Protein AF-A0A7W1U725-F1 (afdb_monomer_lite)

Foldseek 3Di:
DDDDDDDDDPPPDPPVVVVVVVVVVVVVVVVVCVVVDDDPPDPVVVVVVVVVVVVVVVVVVVVVVVVPVVVVVVVVVVVVVVVVVVVVVVVVVVVVVVVVVVVVVVVVVVVVVVVVVVVVVVVVVVVVVVVVVVVVVVVVVVVVVVVVVVVVVVVVVVVVVVVVLQFWKKKKKKFFPPQDPQKAKFKDKFKPDCPDDDPFDGADDDALPDLDGDGSGPPKDFQPADPRRGMTMTMDRGDHAFIKIWMKMFINGDLVPWAWTKMKMKMFTQADDDPDDDDDDDDDDPRGMDIADIAIATNLRRMWTQWMWHAHPSRHIDTDGDDPVNGQVVCCVNVVDGRDPGDDPDPPDPDPDPVVVVVVVVVVVVVVVVVVVVPDDPPVVVVVVVCVVVVHDDDPDDDDDDDDD

Secondary structure (DSSP, 8-state):
----------SSSSHHHHHHHHHHHHHHHHHHHTTT---S--HHHHHHHHHHHHHHHHHHHHHHHHHT-HHHHHHHHHHHHHHHHHHHHHHHHHHHHHHHHHHHHHHHHHHHHHHHHHHHHHHHHHHHHHHHHHHHHHHHHHHHHHHHHHHHHHHHHHHHHHHHHH---EEEEEE-TT--TT--EEEEEEES---S--SSPPPPPP-TT-S-----STT-EEEEE-TTSSEEEEEES---TT-EEEEEEEE-S-GGG---EEEEEEEES-BPPPSSPP-----S-TTSEEEEEEEEE-SS--EEEEEEEEE-TT--EEEEEPPHHHHHHHHHHHHSSPPPPPPP--PPPPPPPPHHHHHHHHHHHHHHHHHHHHTSPPHHHHHHHHHHHTTPPPPPPPPPPPP--

Radius of gyration: 90.35 Å; chains: 1; bounding box: 196×116×267 Å

Structure (mmCIF, N/CA/C/O backbone):
data_AF-A0A7W1U725-F1
#
_entry.id   AF-A0A7W1U725-F1
#
loop_
_atom_site.group_PDB
_atom_site.id
_atom_site.type_symbol
_atom_site.label_atom_id
_atom_site.label_alt_id
_atom_site.label_comp_id
_atom_site.label_asym_id
_atom_site.label_entity_id
_atom_site.label_seq_id
_atom_site.pdbx_PDB_ins_code
_atom_site.Cartn_x
_atom_site.Cartn_y
_atom_site.Cartn_z
_atom_site.occupancy
_atom_site.B_iso_or_equiv
_atom_site.auth_seq_id
_atom_site.auth_comp_id
_atom_site.auth_asym_id
_atom_site.auth_atom_id
_atom_site.pdbx_PDB_model_num
ATOM 1 N N . MET A 1 1 ? -142.512 -33.352 174.712 1.00 41.53 1 MET A N 1
ATOM 2 C CA . MET A 1 1 ? -141.824 -34.665 174.728 1.00 41.53 1 MET A CA 1
ATOM 3 C C . MET A 1 1 ? -140.564 -34.593 173.862 1.00 41.53 1 MET A C 1
ATOM 5 O O . MET A 1 1 ? -140.412 -33.656 173.097 1.00 41.53 1 MET A O 1
ATOM 9 N N . ARG A 1 2 ? -139.644 -35.530 174.094 1.00 46.50 2 ARG A N 1
ATOM 10 C CA . ARG A 1 2 ? -138.202 -35.613 173.777 1.00 46.50 2 ARG A CA 1
ATOM 11 C C . ARG A 1 2 ? -137.829 -35.802 172.282 1.00 46.50 2 ARG A C 1
ATOM 13 O O . ARG A 1 2 ? -138.557 -36.497 171.593 1.00 46.50 2 ARG A O 1
ATOM 20 N N . ALA A 1 3 ? -136.579 -35.403 171.951 1.00 48.09 3 ALA A N 1
ATOM 21 C CA . ALA A 1 3 ? -135.590 -36.030 171.024 1.00 48.09 3 ALA A CA 1
ATOM 22 C C . ALA A 1 3 ? -135.853 -35.994 169.488 1.00 48.09 3 ALA A C 1
ATOM 24 O O . ALA A 1 3 ? -136.996 -36.032 169.077 1.00 48.09 3 ALA A O 1
ATOM 25 N N . ARG A 1 4 ? -134.875 -35.992 168.554 1.00 49.06 4 ARG A N 1
ATOM 26 C CA . ARG A 1 4 ? -133.385 -36.040 168.535 1.00 49.06 4 ARG A CA 1
ATOM 27 C C . ARG A 1 4 ? -132.875 -35.671 167.110 1.00 49.06 4 ARG A C 1
ATOM 29 O O . ARG A 1 4 ? -133.586 -35.903 166.141 1.00 49.06 4 ARG A O 1
ATOM 36 N N . ARG A 1 5 ? -131.622 -35.189 167.012 1.00 57.53 5 ARG A N 1
ATOM 37 C CA . ARG A 1 5 ? -130.814 -34.897 165.794 1.00 57.53 5 ARG A CA 1
ATOM 38 C C . ARG A 1 5 ? -130.616 -36.091 164.842 1.00 57.53 5 ARG A C 1
ATOM 40 O O . ARG A 1 5 ? -130.457 -37.196 165.360 1.00 57.53 5 ARG A O 1
ATOM 47 N N . ARG A 1 6 ? -130.383 -35.816 163.539 1.00 53.06 6 ARG A N 1
ATOM 48 C CA . ARG A 1 6 ? -129.272 -36.372 162.712 1.00 53.06 6 ARG A CA 1
ATOM 49 C C . ARG A 1 6 ? -128.840 -35.395 161.603 1.00 53.06 6 ARG A C 1
ATOM 51 O O . ARG A 1 6 ? -129.682 -34.838 160.911 1.00 53.06 6 ARG A O 1
ATOM 58 N N . GLU A 1 7 ? -127.527 -35.220 161.477 1.00 57.00 7 GLU A N 1
ATOM 59 C CA . GLU A 1 7 ? -126.802 -34.439 160.464 1.00 57.00 7 GLU A CA 1
ATOM 60 C C . GLU A 1 7 ? -126.387 -35.364 159.301 1.00 57.00 7 GLU A C 1
ATOM 62 O O . GLU A 1 7 ? -126.044 -36.524 159.540 1.00 57.00 7 GLU A O 1
ATOM 67 N N . ILE A 1 8 ? -126.399 -34.864 158.059 1.00 55.09 8 ILE A N 1
ATOM 68 C CA . ILE A 1 8 ? -125.835 -35.544 156.880 1.00 55.09 8 ILE A CA 1
ATOM 69 C C . ILE A 1 8 ? -124.762 -34.627 156.273 1.00 55.09 8 ILE A C 1
ATOM 71 O O . ILE A 1 8 ? -125.062 -33.606 155.659 1.00 55.09 8 ILE A O 1
ATOM 75 N N . ASN A 1 9 ? -123.500 -35.006 156.492 1.00 54.03 9 ASN A N 1
ATOM 76 C CA . ASN A 1 9 ? -122.284 -34.406 155.942 1.00 54.03 9 ASN A CA 1
ATOM 77 C C . ASN A 1 9 ? -122.049 -34.913 154.507 1.00 54.03 9 ASN A C 1
ATOM 79 O O . ASN A 1 9 ? -121.639 -36.057 154.338 1.00 54.03 9 ASN A O 1
ATOM 83 N N . ILE A 1 10 ? -122.272 -34.079 153.483 1.00 53.31 10 ILE A N 1
ATOM 84 C CA . ILE A 1 10 ? -121.962 -34.405 152.068 1.00 53.31 10 ILE A CA 1
ATOM 85 C C . ILE A 1 10 ? -120.772 -33.590 151.507 1.00 53.31 10 ILE A C 1
ATOM 87 O O . ILE A 1 10 ? -120.276 -33.888 150.429 1.00 53.31 10 ILE A O 1
ATOM 91 N N . PHE A 1 11 ? -120.198 -32.637 152.251 1.00 55.12 11 PHE A N 1
ATOM 92 C CA . PHE A 1 11 ? -119.134 -31.754 151.732 1.00 55.12 11 PHE A CA 1
ATOM 93 C C . PHE A 1 11 ? -117.695 -32.054 152.196 1.00 55.12 11 PHE A C 1
ATOM 95 O O . PHE A 1 11 ? -116.846 -31.174 152.116 1.00 55.12 11 PHE A O 1
ATOM 102 N N . ASN A 1 12 ? -117.373 -33.277 152.645 1.00 56.06 12 ASN A N 1
ATOM 103 C CA . ASN A 1 12 ? -116.043 -33.554 153.227 1.00 56.06 12 ASN A CA 1
ATOM 104 C C . ASN A 1 12 ? -115.325 -34.836 152.757 1.00 56.06 12 ASN A C 1
ATOM 106 O O . ASN A 1 12 ? -114.411 -35.291 153.433 1.00 56.06 12 ASN A O 1
ATOM 110 N N . MET A 1 13 ? -115.705 -35.413 151.608 1.00 53.22 13 MET A N 1
ATOM 111 C CA . MET A 1 13 ? -115.010 -36.586 151.029 1.00 53.22 13 MET A CA 1
ATOM 112 C C . MET A 1 13 ? -114.489 -36.389 149.592 1.00 53.22 13 MET A C 1
ATOM 114 O O . MET A 1 13 ? -113.701 -37.204 149.145 1.00 53.22 13 MET A O 1
ATOM 118 N N . SER A 1 14 ? -114.854 -35.316 148.871 1.00 60.06 14 SER A N 1
ATOM 119 C CA . SER A 1 14 ? -114.451 -35.148 147.453 1.00 60.06 14 SER A CA 1
ATOM 120 C C . SER A 1 14 ? -113.493 -33.979 147.170 1.00 60.06 14 SER A C 1
ATOM 122 O O . SER A 1 14 ? -112.838 -33.978 146.134 1.00 60.06 14 SER A O 1
ATOM 124 N N . LEU A 1 15 ? -113.375 -32.984 148.062 1.00 63.41 15 LEU A N 1
ATOM 125 C CA . LEU A 1 15 ? -112.454 -31.847 147.875 1.00 63.41 15 LEU A CA 1
ATOM 126 C C . LEU A 1 15 ? -110.995 -32.236 148.176 1.00 63.41 15 LEU A C 1
ATOM 128 O O . LEU A 1 15 ? -110.070 -31.784 147.502 1.00 63.41 15 LEU A O 1
ATOM 132 N N . LEU A 1 16 ? -110.797 -33.081 149.193 1.00 64.69 16 LEU A N 1
ATOM 133 C CA . LEU A 1 16 ? -109.473 -33.468 149.680 1.00 64.69 16 LEU A CA 1
ATOM 134 C C . LEU A 1 16 ? -108.737 -34.365 148.666 1.00 64.69 16 LEU A C 1
ATOM 136 O O . LEU A 1 16 ? -107.535 -34.192 148.474 1.00 64.69 16 LEU A O 1
ATOM 140 N N . ASP A 1 17 ? -109.465 -35.204 147.920 1.00 65.38 17 ASP A N 1
ATOM 141 C CA . ASP A 1 17 ? -108.898 -36.040 146.851 1.00 65.38 17 ASP A CA 1
ATOM 142 C C . ASP A 1 17 ? -108.470 -35.227 145.612 1.00 65.38 17 ASP A C 1
ATOM 144 O O . ASP A 1 17 ? -107.427 -35.509 145.021 1.00 65.38 17 ASP A O 1
ATOM 148 N N . ILE A 1 18 ? -109.198 -34.161 145.247 1.00 72.69 18 ILE A N 1
ATOM 149 C CA . ILE A 1 18 ? -108.827 -33.279 144.119 1.00 72.69 18 ILE A CA 1
ATOM 150 C C . ILE A 1 18 ? -107.592 -32.434 144.464 1.00 72.69 18 ILE A C 1
ATOM 152 O O . ILE A 1 18 ? -106.695 -32.279 143.632 1.00 72.69 18 ILE A O 1
ATOM 156 N N . LEU A 1 19 ? -107.504 -31.920 145.697 1.00 70.50 19 LEU A N 1
ATOM 157 C CA . LEU A 1 19 ? -106.326 -31.179 146.163 1.00 70.50 19 LEU A CA 1
ATOM 158 C C . LEU A 1 19 ? -105.090 -32.082 146.295 1.00 70.50 19 LEU A C 1
ATOM 160 O O . LEU A 1 19 ? -103.989 -31.652 145.949 1.00 70.50 19 LEU A O 1
ATOM 164 N N . CYS A 1 20 ? -105.260 -33.337 146.723 1.00 67.00 20 CYS A N 1
ATOM 165 C CA . CYS A 1 20 ? -104.166 -34.307 146.797 1.00 67.00 20 CYS A CA 1
ATOM 166 C C . CYS A 1 20 ? -103.656 -34.702 145.397 1.00 67.00 20 CYS A C 1
ATOM 168 O O . CYS A 1 20 ? -102.446 -34.721 145.164 1.00 67.00 20 CYS A O 1
ATOM 170 N N . GLY A 1 21 ? -104.563 -34.908 144.433 1.00 72.75 21 GLY A N 1
ATOM 171 C CA . GLY A 1 21 ? -104.206 -35.173 143.035 1.00 72.75 21 GLY A CA 1
ATOM 172 C C . GLY A 1 21 ? -103.495 -33.997 142.350 1.00 72.75 21 GLY A C 1
ATOM 173 O O . GLY A 1 21 ? -102.487 -34.198 141.669 1.00 72.75 21 GLY A O 1
ATOM 174 N N . ALA A 1 22 ? -103.960 -32.762 142.570 1.00 74.44 22 ALA A N 1
ATOM 175 C CA . ALA A 1 22 ? -103.349 -31.560 141.995 1.00 74.44 22 ALA A CA 1
ATOM 176 C C . ALA A 1 22 ? -101.956 -31.257 142.583 1.00 74.44 22 ALA A C 1
ATOM 178 O O . ALA A 1 22 ? -101.045 -30.884 141.841 1.00 74.44 22 ALA A O 1
ATOM 179 N N . LEU A 1 23 ? -101.756 -31.473 143.890 1.00 74.44 23 LEU A N 1
ATOM 180 C CA . LEU A 1 23 ? -100.442 -31.331 144.529 1.00 74.44 23 LEU A CA 1
ATOM 181 C C . LEU A 1 23 ? -99.465 -32.413 144.039 1.00 74.44 23 LEU A C 1
ATOM 183 O O . LEU A 1 23 ? -98.304 -32.115 143.765 1.00 74.44 23 LEU A O 1
ATOM 187 N N . GLY A 1 24 ? -99.945 -33.648 143.849 1.00 72.38 24 GLY A N 1
ATOM 188 C CA . GLY A 1 24 ? -99.155 -34.741 143.278 1.00 72.38 24 GLY A CA 1
ATOM 189 C C . GLY A 1 24 ? -98.672 -34.447 141.853 1.00 72.38 24 GLY A C 1
ATOM 190 O O . GLY A 1 24 ? -97.494 -34.647 141.552 1.00 72.38 24 GLY A O 1
ATOM 191 N N . ALA A 1 25 ? -99.542 -33.898 140.996 1.00 74.81 25 ALA A N 1
ATOM 192 C CA . ALA A 1 25 ? -99.181 -33.482 139.638 1.00 74.81 25 ALA A CA 1
ATOM 193 C C . ALA A 1 25 ? -98.179 -32.311 139.624 1.00 74.81 25 ALA A C 1
ATOM 195 O O . ALA A 1 25 ? -97.243 -32.311 138.823 1.00 74.81 25 ALA A O 1
ATOM 196 N N . PHE A 1 26 ? -98.325 -31.347 140.540 1.00 75.81 26 PHE A N 1
ATOM 197 C CA . PHE A 1 26 ? -97.372 -30.246 140.707 1.00 75.81 26 PHE A CA 1
ATOM 198 C C . PHE A 1 26 ? -95.991 -30.745 141.158 1.00 75.81 26 PHE A C 1
ATOM 200 O O . PHE A 1 26 ? -94.978 -30.355 140.581 1.00 75.81 26 PHE A O 1
ATOM 207 N N . CYS A 1 27 ? -95.932 -31.667 142.124 1.00 69.56 27 CYS A N 1
ATOM 208 C CA . CYS A 1 27 ? -94.677 -32.277 142.564 1.00 69.56 27 CYS A CA 1
ATOM 209 C C . CYS A 1 27 ? -94.006 -33.099 141.454 1.00 69.56 27 CYS A C 1
ATOM 211 O O . CYS A 1 27 ? -92.784 -33.049 141.332 1.00 69.56 27 CYS A O 1
ATOM 213 N N . PHE A 1 28 ? -94.777 -33.799 140.615 1.00 73.44 28 PHE A N 1
ATOM 214 C CA . PHE A 1 28 ? -94.239 -34.532 139.465 1.00 73.44 28 PHE A CA 1
ATOM 215 C C . PHE A 1 28 ? -93.709 -33.602 138.368 1.00 73.44 28 PHE A C 1
ATOM 217 O O . PHE A 1 28 ? -92.610 -33.830 137.870 1.00 73.44 28 PHE A O 1
ATOM 224 N N . MET A 1 29 ? -94.429 -32.526 138.034 1.00 72.44 29 MET A N 1
ATOM 225 C CA . MET A 1 29 ? -93.927 -31.498 137.111 1.00 72.44 29 MET A CA 1
ATOM 226 C C . MET A 1 29 ? -92.650 -30.836 137.643 1.00 72.44 29 MET A C 1
ATOM 228 O O . MET A 1 29 ? -91.696 -30.655 136.891 1.00 72.44 29 MET A O 1
ATOM 232 N N . MET A 1 30 ? -92.587 -30.551 138.947 1.00 69.25 30 MET A N 1
ATOM 233 C CA . MET A 1 30 ? -91.398 -29.992 139.596 1.00 69.25 30 MET A CA 1
ATOM 234 C C . MET A 1 30 ? -90.209 -30.976 139.581 1.00 69.25 30 MET A C 1
ATOM 236 O O . MET A 1 30 ? -89.075 -30.560 139.361 1.00 69.25 30 MET A O 1
ATOM 240 N N . LEU A 1 31 ? -90.450 -32.282 139.756 1.00 68.88 31 LEU A N 1
ATOM 241 C CA . LEU A 1 31 ? -89.419 -33.333 139.719 1.00 68.88 31 LEU A CA 1
ATOM 242 C C . LEU A 1 31 ? -88.907 -33.637 138.308 1.00 68.88 31 LEU A C 1
ATOM 244 O O . LEU A 1 31 ? -87.715 -33.883 138.141 1.00 68.88 31 LEU A O 1
ATOM 248 N N . VAL A 1 32 ? -89.778 -33.589 137.296 1.00 71.88 32 VAL A N 1
ATOM 249 C CA . VAL A 1 32 ? -89.389 -33.749 135.884 1.00 71.88 32 VAL A CA 1
ATOM 250 C C . VAL A 1 32 ? -88.652 -32.507 135.372 1.00 71.88 32 VAL A C 1
ATOM 252 O O . VAL A 1 32 ? -87.728 -32.630 134.569 1.00 71.88 32 VAL A O 1
ATOM 255 N N . ALA A 1 33 ? -88.999 -31.316 135.868 1.00 63.66 33 ALA A N 1
ATOM 256 C CA . ALA A 1 33 ? -88.303 -30.078 135.530 1.00 63.66 33 ALA A CA 1
ATOM 257 C C . ALA A 1 33 ? -86.962 -29.907 136.268 1.00 63.66 33 ALA A C 1
ATOM 259 O O . ALA A 1 33 ? -86.081 -29.245 135.735 1.00 63.66 33 ALA A O 1
ATOM 260 N N . LEU A 1 34 ? -86.757 -30.511 137.446 1.00 62.06 34 LEU A N 1
ATOM 261 C CA . LEU A 1 34 ? -85.526 -30.388 138.247 1.00 62.06 34 LEU A CA 1
ATOM 262 C C . LEU A 1 34 ? -84.215 -30.772 137.522 1.00 62.06 34 LEU A C 1
ATOM 264 O O . LEU A 1 34 ? -83.257 -30.011 137.650 1.00 62.06 34 LEU A O 1
ATOM 268 N N . PRO A 1 35 ? -84.124 -31.855 136.720 1.00 62.25 35 PRO A N 1
ATOM 269 C CA . PRO A 1 35 ? -82.922 -32.117 135.922 1.00 62.25 35 PRO A CA 1
ATOM 270 C C . PRO A 1 35 ? -82.721 -31.133 134.750 1.00 62.25 35 PRO A C 1
ATOM 272 O O . PRO A 1 35 ? -81.632 -31.093 134.181 1.00 62.25 35 PRO A O 1
ATOM 275 N N . TYR A 1 36 ? -83.728 -30.318 134.405 1.00 60.84 36 TYR A N 1
ATOM 276 C CA . TYR A 1 36 ? -83.681 -29.311 133.332 1.00 60.84 36 TYR A CA 1
ATOM 277 C C . TYR A 1 36 ? -83.735 -27.856 133.832 1.00 60.84 36 TYR A C 1
ATOM 279 O O . TYR A 1 36 ? -83.596 -26.923 133.038 1.00 60.84 36 TYR A O 1
ATOM 287 N N . TYR A 1 37 ? -83.880 -27.637 135.140 1.00 50.62 37 TYR A N 1
ATOM 288 C CA . TYR A 1 37 ? -83.887 -26.315 135.753 1.00 50.62 37 TYR A CA 1
ATOM 289 C C . TYR A 1 37 ? -82.441 -25.877 136.006 1.00 50.62 37 TYR A C 1
ATOM 291 O O . TYR A 1 37 ? -81.887 -26.076 137.086 1.00 50.62 37 TYR A O 1
ATOM 299 N N . LYS A 1 38 ? -81.800 -25.287 134.990 1.00 57.16 38 LYS A N 1
ATOM 300 C CA . LYS A 1 38 ? -80.569 -24.519 135.210 1.00 57.16 38 LYS A CA 1
ATOM 301 C C . LYS A 1 38 ? -80.951 -23.261 136.001 1.00 57.16 38 LYS A C 1
ATOM 303 O O . LYS A 1 38 ? -81.704 -22.446 135.463 1.00 57.16 38 LYS A O 1
ATOM 308 N N . PRO A 1 39 ? -80.484 -23.069 137.250 1.00 51.41 39 PRO A N 1
ATOM 309 C CA . PRO A 1 39 ? -80.629 -21.773 137.898 1.00 51.41 39 PRO A CA 1
ATOM 310 C C . PRO A 1 39 ? -79.940 -20.726 137.018 1.00 51.41 39 PRO A C 1
ATOM 312 O O . PRO A 1 39 ? -79.012 -21.066 136.279 1.00 51.41 39 PRO A O 1
ATOM 315 N N . ALA A 1 40 ? -80.397 -19.471 137.068 1.00 52.81 40 ALA A N 1
ATOM 316 C CA . ALA A 1 40 ? -79.659 -18.362 136.471 1.00 52.81 40 ALA A CA 1
ATOM 317 C C . ALA A 1 40 ? -78.180 -18.543 136.835 1.00 52.81 40 ALA A C 1
ATOM 319 O O . ALA A 1 40 ? -77.870 -18.668 138.025 1.00 52.81 40 ALA A O 1
ATOM 320 N N . GLY A 1 41 ? -77.324 -18.693 135.813 1.00 57.16 41 GLY A N 1
ATOM 321 C CA . GLY A 1 41 ? -75.905 -18.987 135.996 1.00 57.16 41 GLY A CA 1
ATOM 322 C C . GLY A 1 41 ? -75.323 -18.064 137.056 1.00 57.16 41 GLY A C 1
ATOM 323 O O . GLY A 1 41 ? -75.801 -16.936 137.233 1.00 57.16 41 GLY A O 1
ATOM 324 N N . SER A 1 42 ? -74.341 -18.552 137.813 1.00 61.22 42 SER A N 1
ATOM 325 C CA . SER A 1 42 ? -73.761 -17.755 138.897 1.00 61.22 42 SER A CA 1
ATOM 326 C C . SER A 1 42 ? -73.397 -16.360 138.367 1.00 61.22 42 SER A C 1
ATOM 328 O O . SER A 1 42 ? -73.015 -16.218 137.205 1.00 61.22 42 SER A O 1
ATOM 330 N N . ALA A 1 43 ? -73.485 -15.306 139.186 1.00 63.91 43 ALA A N 1
ATOM 331 C CA . ALA A 1 43 ? -73.144 -13.943 138.746 1.00 63.91 43 ALA A CA 1
ATOM 332 C C . ALA A 1 43 ? -71.747 -13.843 138.086 1.00 63.91 43 ALA A C 1
ATOM 334 O O . ALA A 1 43 ? -71.458 -12.882 137.380 1.00 63.91 43 ALA A O 1
ATOM 335 N N . LYS A 1 44 ? -70.889 -14.845 138.313 1.00 72.00 44 LYS A N 1
ATOM 336 C CA . LYS A 1 44 ? -69.605 -15.050 137.653 1.00 72.00 44 LYS A CA 1
ATOM 337 C C . LYS A 1 44 ? -69.738 -15.539 136.201 1.00 72.00 44 LYS A C 1
ATOM 339 O O . LYS A 1 44 ? -69.164 -14.907 135.328 1.00 72.00 44 LYS A O 1
ATOM 344 N N . GLU A 1 45 ? -70.533 -16.572 135.928 1.00 69.31 45 GLU A N 1
ATOM 345 C CA . GLU A 1 45 ? -70.759 -17.106 134.570 1.00 69.31 45 GLU A CA 1
ATOM 346 C C . GLU A 1 45 ? -71.454 -16.086 133.661 1.00 69.31 45 GLU A C 1
ATOM 348 O O . GLU A 1 45 ? -71.105 -15.956 132.492 1.00 69.31 45 GLU A O 1
ATOM 353 N N . LEU A 1 46 ? -72.397 -15.302 134.202 1.00 69.25 46 LEU A N 1
ATOM 354 C CA . LEU A 1 46 ? -73.035 -14.227 133.438 1.00 69.25 46 LEU A CA 1
ATOM 355 C C . LEU A 1 46 ? -72.039 -13.106 133.103 1.00 69.25 46 LEU A C 1
ATOM 357 O O . LEU A 1 46 ? -72.075 -12.573 131.999 1.00 69.25 46 LEU A O 1
ATOM 361 N N . ARG A 1 47 ? -71.126 -12.772 134.025 1.00 73.00 47 ARG A N 1
ATOM 362 C CA . ARG A 1 47 ? -70.053 -11.792 133.785 1.00 73.00 47 ARG A CA 1
ATOM 363 C C . ARG A 1 47 ? -69.006 -12.305 132.801 1.00 73.00 47 ARG A C 1
ATOM 365 O O . ARG A 1 47 ? -68.504 -11.515 132.014 1.00 73.00 47 ARG A O 1
ATOM 372 N N . GLU A 1 48 ? -68.684 -13.595 132.834 1.00 80.69 48 GLU A N 1
ATOM 373 C CA . GLU A 1 48 ? -67.767 -14.237 131.885 1.00 80.69 48 GLU A CA 1
ATOM 374 C C . GLU A 1 48 ? -68.380 -14.293 130.484 1.00 80.69 48 GLU A C 1
ATOM 376 O O . GLU A 1 48 ? -67.734 -13.863 129.534 1.00 80.69 48 GLU A O 1
ATOM 381 N N . ALA A 1 49 ? -69.652 -14.683 130.364 1.00 76.81 49 ALA A N 1
ATOM 382 C CA . ALA A 1 49 ? -70.383 -14.630 129.100 1.00 76.81 49 ALA A CA 1
ATOM 383 C C . ALA A 1 49 ? -70.508 -13.189 128.579 1.00 76.81 49 ALA A C 1
ATOM 385 O O . ALA A 1 49 ? -70.301 -12.943 127.396 1.00 76.81 49 ALA A O 1
ATOM 386 N N . GLN A 1 50 ? -70.775 -12.214 129.457 1.00 78.25 50 GLN A N 1
ATOM 387 C CA . GLN A 1 50 ? -70.785 -10.796 129.088 1.00 78.25 50 GLN A CA 1
ATOM 388 C C . GLN A 1 50 ? -69.405 -10.319 128.620 1.00 78.25 50 GLN A C 1
ATOM 390 O O . GLN A 1 50 ? -69.311 -9.646 127.597 1.00 78.25 50 GLN A O 1
ATOM 395 N N . ALA A 1 51 ? -68.328 -10.703 129.307 1.00 82.62 51 ALA A N 1
ATOM 396 C CA . ALA A 1 51 ? -66.963 -10.369 128.911 1.00 82.62 51 ALA A CA 1
ATOM 397 C C . ALA A 1 51 ? -66.571 -11.021 127.576 1.00 82.62 51 ALA A C 1
ATOM 399 O O . ALA A 1 51 ? -65.918 -10.382 126.756 1.00 82.62 51 ALA A O 1
ATOM 400 N N . GLU A 1 52 ? -67.003 -12.257 127.327 1.00 86.62 52 GLU A N 1
ATOM 401 C CA . GLU A 1 52 ? -66.781 -12.960 126.065 1.00 86.62 52 GLU A CA 1
ATOM 402 C C . GLU A 1 52 ? -67.574 -12.318 124.925 1.00 86.62 52 GLU A C 1
ATOM 404 O O . GLU A 1 52 ? -67.011 -12.065 123.862 1.00 86.62 52 GLU A O 1
ATOM 409 N N . THR A 1 53 ? -68.834 -11.935 125.161 1.00 80.62 53 THR A N 1
ATOM 410 C CA . THR A 1 53 ? -69.611 -11.164 124.178 1.00 80.62 53 THR A CA 1
ATOM 411 C C . THR A 1 53 ? -68.999 -9.793 123.909 1.00 80.62 53 THR A C 1
ATOM 413 O O . THR A 1 53 ? -68.945 -9.375 122.758 1.00 80.62 53 THR A O 1
ATOM 416 N N . GLN A 1 54 ? -68.466 -9.115 124.929 1.00 85.19 54 GLN A N 1
ATOM 417 C CA . GLN A 1 54 ? -67.794 -7.827 124.757 1.00 85.19 54 GLN A CA 1
ATOM 418 C C . GLN A 1 54 ? -66.487 -7.981 123.975 1.00 85.19 54 GLN A C 1
ATOM 420 O O . GLN A 1 54 ? -66.157 -7.146 123.137 1.00 85.19 54 GLN A O 1
ATOM 425 N N . LYS A 1 55 ? -65.755 -9.071 124.219 1.00 89.88 55 LYS A N 1
ATOM 426 C CA . LYS A 1 55 ? -64.538 -9.404 123.485 1.00 89.88 55 LYS A CA 1
ATOM 427 C C . LYS A 1 55 ? -64.845 -9.721 122.025 1.00 89.88 55 LYS A C 1
ATOM 429 O O . LYS A 1 55 ? -64.204 -9.154 121.157 1.00 89.88 55 LYS A O 1
ATOM 434 N N . LEU A 1 56 ? -65.866 -10.536 121.758 1.00 86.19 56 LEU A N 1
ATOM 435 C CA . LEU A 1 56 ? -66.341 -10.828 120.403 1.00 86.19 56 LEU A CA 1
ATOM 436 C C . LEU A 1 56 ? -66.805 -9.567 119.670 1.00 86.19 56 LEU A C 1
ATOM 438 O O . LEU A 1 56 ? -66.519 -9.422 118.488 1.00 86.19 56 LEU A O 1
ATOM 442 N N . LEU A 1 57 ? -67.486 -8.644 120.355 1.00 84.31 57 LEU A N 1
ATOM 443 C CA . LEU A 1 57 ? -67.872 -7.355 119.775 1.00 84.31 57 LEU A CA 1
ATOM 444 C C . LEU A 1 57 ? -66.649 -6.500 119.427 1.00 84.31 57 LEU A C 1
ATOM 446 O O . LEU A 1 57 ? -66.582 -5.981 118.318 1.00 84.31 57 LEU A O 1
ATOM 450 N N . ASN A 1 58 ? -65.660 -6.420 120.318 1.00 85.75 58 ASN A N 1
ATOM 451 C CA . ASN A 1 58 ? -64.408 -5.712 120.043 1.00 85.75 58 ASN A CA 1
ATOM 452 C C . ASN A 1 58 ? -63.598 -6.385 118.920 1.00 85.75 58 ASN A C 1
ATOM 454 O O . ASN A 1 58 ? -62.987 -5.704 118.102 1.00 85.75 58 ASN A O 1
ATOM 458 N N . ASP A 1 59 ? -63.594 -7.718 118.857 1.00 85.38 59 ASP A N 1
ATOM 459 C CA . ASP A 1 59 ? -62.928 -8.482 117.801 1.00 85.38 59 ASP A CA 1
ATOM 460 C C . ASP A 1 59 ? -63.627 -8.253 116.449 1.00 85.38 59 ASP A C 1
ATOM 462 O O . ASP A 1 59 ? -62.954 -8.065 115.435 1.00 85.38 59 ASP A O 1
ATOM 466 N N . LEU A 1 60 ? -64.964 -8.184 116.427 1.00 81.75 60 LEU A N 1
ATOM 467 C CA . LEU A 1 60 ? -65.743 -7.823 115.239 1.00 81.75 60 LEU A CA 1
ATOM 468 C C . LEU A 1 60 ? -65.499 -6.376 114.804 1.00 81.75 60 LEU A C 1
ATOM 470 O O . LEU A 1 60 ? -65.344 -6.134 113.611 1.00 81.75 60 LEU A O 1
ATOM 474 N N . GLU A 1 61 ? -65.422 -5.429 115.738 1.00 80.06 61 GLU A N 1
ATOM 475 C CA . GLU A 1 61 ? -65.119 -4.024 115.445 1.00 80.06 61 GLU A CA 1
ATOM 476 C C . GLU A 1 61 ? -63.690 -3.858 114.902 1.00 80.06 61 GLU A C 1
ATOM 478 O O . GLU A 1 61 ? -63.480 -3.159 113.912 1.00 80.06 61 GLU A O 1
ATOM 483 N N . ASN A 1 62 ? -62.716 -4.586 115.456 1.00 79.75 62 ASN A N 1
ATOM 484 C CA . ASN A 1 62 ? -61.341 -4.618 114.951 1.00 79.75 62 ASN A CA 1
ATOM 485 C C . ASN A 1 62 ? -61.248 -5.248 113.553 1.00 79.75 62 ASN A C 1
ATOM 487 O O . ASN A 1 62 ? -60.562 -4.714 112.682 1.00 79.75 62 ASN A O 1
ATOM 491 N N . LEU A 1 63 ? -61.948 -6.361 113.308 1.00 77.06 63 LEU A N 1
ATOM 492 C CA . LEU A 1 63 ? -62.008 -7.000 111.988 1.00 77.06 63 LEU A CA 1
ATOM 493 C C . LEU A 1 63 ? -62.734 -6.121 110.963 1.00 77.06 63 LEU A C 1
ATOM 495 O O . LEU A 1 63 ? -62.318 -6.047 109.807 1.00 77.06 63 LEU A O 1
ATOM 499 N N . GLN A 1 64 ? -63.789 -5.418 111.375 1.00 73.94 64 GLN A N 1
ATOM 500 C CA . GLN A 1 64 ? -64.473 -4.436 110.541 1.00 73.94 64 GLN A CA 1
ATOM 501 C C . GLN A 1 64 ? -63.556 -3.246 110.238 1.00 73.94 64 GLN A C 1
ATOM 503 O O . GLN A 1 64 ? -63.501 -2.822 109.089 1.00 73.94 64 GLN A O 1
ATOM 508 N N . GLY A 1 65 ? -62.780 -2.763 111.211 1.00 68.56 65 GLY A N 1
ATOM 509 C CA . GLY A 1 65 ? -61.742 -1.749 111.007 1.00 68.56 65 GLY A CA 1
ATOM 510 C C . GLY A 1 65 ? -60.667 -2.196 110.011 1.00 68.56 65 GLY A C 1
ATOM 511 O O . GLY A 1 65 ? -60.292 -1.426 109.134 1.00 68.56 65 GLY A O 1
ATOM 512 N N . GLN A 1 66 ? -60.247 -3.465 110.063 1.00 69.06 66 GLN A N 1
ATOM 513 C CA . GLN A 1 66 ? -59.307 -4.051 109.096 1.00 69.06 66 GLN A CA 1
ATOM 514 C C . GLN A 1 66 ? -59.911 -4.208 107.689 1.00 69.06 66 GLN A C 1
ATOM 516 O O . GLN A 1 66 ? -59.225 -3.966 106.697 1.00 69.06 66 GLN A O 1
ATOM 521 N N . MET A 1 67 ? -61.196 -4.573 107.576 1.00 64.69 67 MET A N 1
ATOM 522 C CA . MET A 1 67 ? -61.915 -4.632 106.291 1.00 64.69 67 MET A CA 1
ATOM 523 C C . MET A 1 67 ? -62.242 -3.241 105.724 1.00 64.69 67 MET A C 1
ATOM 525 O O . MET A 1 67 ? -62.365 -3.083 104.510 1.00 64.69 67 MET A O 1
ATOM 529 N N . VAL A 1 68 ? -62.354 -2.227 106.585 1.00 60.56 68 VAL A N 1
ATOM 530 C CA . VAL A 1 68 ? -62.545 -0.809 106.242 1.00 60.56 68 VAL A CA 1
ATOM 531 C C . VAL A 1 68 ? -61.195 -0.077 106.173 1.00 60.56 68 VAL A C 1
ATOM 533 O O . VAL A 1 68 ? -61.133 1.143 106.296 1.00 60.56 68 VAL A O 1
ATOM 536 N N . ASN A 1 69 ? -60.108 -0.772 105.821 1.00 66.69 69 ASN A N 1
ATOM 537 C CA . ASN A 1 69 ? -58.921 -0.133 105.236 1.00 66.69 69 ASN A CA 1
ATOM 538 C C . ASN A 1 69 ? -59.236 0.352 103.806 1.00 66.69 69 ASN A C 1
ATOM 540 O O . ASN A 1 69 ? -58.649 -0.064 102.807 1.00 66.69 69 ASN A O 1
ATOM 544 N N . LYS A 1 70 ? -60.224 1.243 103.707 1.00 69.25 70 LYS A N 1
ATOM 545 C CA . LYS A 1 70 ? -60.687 1.913 102.492 1.00 69.25 70 LYS A CA 1
ATOM 546 C C . LYS A 1 70 ? -59.541 2.670 101.817 1.00 69.25 70 LYS A C 1
ATOM 548 O O . LYS A 1 70 ? -59.492 2.720 100.595 1.00 69.25 70 LYS A O 1
ATOM 553 N N . GLU A 1 71 ? -58.585 3.143 102.617 1.00 74.88 71 GLU A N 1
ATOM 554 C CA . GLU A 1 71 ? -57.322 3.728 102.165 1.00 74.88 71 GLU A CA 1
ATOM 555 C C . GLU A 1 71 ? -56.521 2.759 101.285 1.00 74.88 71 GLU A C 1
ATOM 557 O O . GLU A 1 71 ? -56.158 3.122 100.173 1.00 74.88 71 GLU A O 1
ATOM 562 N N . SER A 1 72 ? -56.343 1.496 101.691 1.00 78.12 72 SER A N 1
ATOM 563 C CA . SER A 1 72 ? -55.618 0.497 100.888 1.00 78.12 72 SER A CA 1
ATOM 564 C C . SER A 1 72 ? -56.334 0.162 99.573 1.00 78.12 72 SER A C 1
ATOM 566 O O . SER A 1 72 ? -55.694 -0.082 98.552 1.00 78.12 72 SER A O 1
ATOM 568 N N . VAL A 1 73 ? -57.672 0.163 99.574 1.00 82.44 73 VAL A N 1
ATOM 569 C CA . VAL A 1 73 ? -58.480 -0.048 98.360 1.00 82.44 73 VAL A CA 1
ATOM 570 C C . VAL A 1 73 ? -58.370 1.145 97.409 1.00 82.44 73 VAL A C 1
ATOM 572 O O . VAL A 1 73 ? -58.279 0.956 96.196 1.00 82.44 73 VAL A O 1
ATOM 575 N N . ASP A 1 74 ? -58.377 2.367 97.936 1.00 85.69 74 ASP A N 1
ATOM 576 C CA . ASP A 1 74 ? -58.247 3.582 97.134 1.00 85.69 74 ASP A CA 1
ATOM 577 C C . ASP A 1 74 ? -56.811 3.761 96.598 1.00 85.69 74 ASP A C 1
ATOM 579 O O . ASP A 1 74 ? -56.643 4.136 95.436 1.00 85.69 74 ASP A O 1
ATOM 583 N N . GLU A 1 75 ? -55.781 3.362 97.354 1.00 87.75 75 GLU A N 1
ATOM 584 C CA . GLU A 1 75 ? -54.398 3.241 96.865 1.00 87.75 75 GLU A CA 1
ATOM 585 C C . GLU A 1 75 ? -54.281 2.236 95.710 1.00 87.75 75 GLU A C 1
ATOM 587 O O . GLU A 1 75 ? -53.671 2.537 94.680 1.00 87.75 75 GLU A O 1
ATOM 592 N N . LEU A 1 76 ? -54.911 1.061 95.830 1.00 88.38 76 LEU A N 1
ATOM 593 C CA . LEU A 1 76 ? -54.932 0.057 94.761 1.00 88.38 76 LEU A CA 1
ATOM 594 C C . LEU A 1 76 ? -55.616 0.576 93.489 1.00 88.38 76 LEU A C 1
ATOM 596 O O . LEU A 1 76 ? -55.136 0.317 92.383 1.00 88.38 76 LEU A O 1
ATOM 600 N N . LYS A 1 77 ? -56.718 1.324 93.625 1.00 89.81 77 LYS A N 1
ATOM 601 C CA . LYS A 1 77 ? -57.398 1.959 92.482 1.00 89.81 77 LYS A CA 1
ATOM 602 C C . LYS A 1 77 ? -56.508 2.989 91.797 1.00 89.81 77 LYS A C 1
ATOM 604 O O . LYS A 1 77 ? -56.476 3.040 90.569 1.00 89.81 77 LYS A O 1
ATOM 609 N N . GLU A 1 78 ? -55.778 3.793 92.564 1.00 92.25 78 GLU A N 1
ATOM 610 C CA . GLU A 1 78 ? -54.886 4.800 91.994 1.00 92.25 78 GLU A CA 1
ATOM 611 C C . GLU A 1 78 ? -53.677 4.153 91.296 1.00 92.25 78 GLU A C 1
ATOM 613 O O . GLU A 1 78 ? -53.270 4.595 90.219 1.00 92.25 78 GLU A O 1
ATOM 618 N N . LEU A 1 79 ? -53.151 3.047 91.839 1.00 95.25 79 LEU A N 1
ATOM 619 C CA . LEU A 1 79 ? -52.138 2.226 91.167 1.00 95.25 79 LEU A CA 1
ATOM 620 C C . LEU A 1 79 ? -52.662 1.611 89.864 1.00 95.25 79 LEU A C 1
ATOM 622 O O . LEU A 1 79 ? -51.970 1.682 88.849 1.00 95.25 79 LEU A O 1
ATOM 626 N N . LEU A 1 80 ? -53.884 1.066 89.859 1.00 94.06 80 LEU A N 1
ATOM 627 C CA . LEU A 1 80 ? -54.533 0.551 88.647 1.00 94.06 80 LEU A CA 1
ATOM 628 C C . LEU A 1 80 ? -54.666 1.638 87.580 1.00 94.06 80 LEU A C 1
ATOM 630 O O . LEU A 1 80 ? -54.268 1.429 86.438 1.00 94.06 80 LEU A O 1
ATOM 634 N N . LYS A 1 81 ? -55.128 2.830 87.962 1.00 95.88 81 LYS A N 1
ATOM 635 C CA . LYS A 1 81 ? -55.263 3.971 87.049 1.00 95.88 81 LYS A CA 1
ATOM 636 C C . LYS A 1 81 ? -53.916 4.423 86.477 1.00 95.88 81 LYS A C 1
ATOM 638 O O . LYS A 1 81 ? -53.818 4.748 85.292 1.00 95.88 81 LYS A O 1
ATOM 643 N N . ARG A 1 82 ? -52.853 4.426 87.293 1.00 95.38 82 ARG A N 1
ATOM 644 C CA . ARG A 1 82 ? -51.482 4.706 86.828 1.00 95.38 82 ARG A CA 1
ATOM 645 C C . ARG A 1 82 ? -50.978 3.636 85.864 1.00 95.38 82 ARG A C 1
ATOM 647 O O . ARG A 1 82 ? -50.382 3.989 84.849 1.00 95.38 82 ARG A O 1
ATOM 654 N N . LEU A 1 83 ? -51.223 2.360 86.156 1.00 95.31 83 LEU A N 1
ATOM 655 C CA . LEU A 1 83 ? -50.858 1.248 85.277 1.00 95.31 83 LEU A CA 1
ATOM 656 C C . LEU A 1 83 ? -51.616 1.311 83.947 1.00 95.31 83 LEU A C 1
ATOM 658 O O . LEU A 1 83 ? -50.994 1.174 82.900 1.00 95.31 83 LEU A O 1
ATOM 662 N N . GLU A 1 84 ? -52.917 1.606 83.951 1.00 94.88 84 GLU A N 1
ATOM 663 C CA . GLU A 1 84 ? -53.704 1.815 82.727 1.00 94.88 84 GLU A CA 1
ATOM 664 C C . GLU A 1 84 ? -53.154 2.970 81.882 1.00 94.88 84 GLU A C 1
ATOM 666 O O . GLU A 1 84 ? -53.000 2.842 80.664 1.00 94.88 84 GLU A O 1
ATOM 671 N N . ALA A 1 85 ? -52.803 4.090 82.521 1.00 94.25 85 ALA A N 1
ATOM 672 C CA . ALA A 1 85 ? -52.181 5.217 81.835 1.00 94.25 85 ALA A CA 1
ATOM 673 C C . ALA A 1 85 ? -50.819 4.834 81.227 1.00 94.25 85 ALA A C 1
ATOM 675 O O . ALA A 1 85 ? -50.551 5.172 80.073 1.00 94.25 85 ALA A O 1
ATOM 676 N N . GLN A 1 86 ? -49.983 4.091 81.961 1.00 95.94 86 GLN A N 1
ATOM 677 C CA . GLN A 1 86 ? -48.705 3.584 81.450 1.00 95.94 86 GLN A CA 1
ATOM 678 C C . GLN A 1 86 ? -48.895 2.618 80.278 1.00 95.94 86 GLN A C 1
ATOM 680 O O . GLN A 1 86 ? -48.209 2.760 79.269 1.00 95.94 86 GLN A O 1
ATOM 685 N N . ILE A 1 87 ? -49.850 1.686 80.362 1.00 95.38 87 ILE A N 1
ATOM 686 C CA . ILE A 1 87 ? -50.176 0.754 79.273 1.00 95.38 87 ILE A CA 1
ATOM 687 C C . ILE A 1 87 ? -50.575 1.527 78.015 1.00 95.38 87 ILE A C 1
ATOM 689 O O . ILE A 1 87 ? -50.088 1.220 76.929 1.00 95.38 87 ILE A O 1
ATOM 693 N N . LYS A 1 88 ? -51.405 2.566 78.151 1.00 95.06 88 LYS A N 1
ATOM 694 C CA . LYS A 1 88 ? -51.829 3.392 77.015 1.00 95.06 88 LYS A CA 1
ATOM 695 C C . LYS A 1 88 ? -50.659 4.145 76.373 1.00 95.06 88 LYS A C 1
ATOM 697 O O . LYS A 1 88 ? -50.583 4.229 75.148 1.00 95.06 88 LYS A O 1
ATOM 702 N N . VAL A 1 89 ? -49.734 4.672 77.181 1.00 95.81 89 VAL A N 1
ATOM 703 C CA . VAL A 1 89 ? -48.508 5.322 76.682 1.00 95.81 89 VAL A CA 1
ATOM 704 C C . VAL A 1 89 ? -47.613 4.314 75.961 1.00 95.81 89 VAL A C 1
ATOM 706 O O . VAL A 1 89 ? -47.171 4.588 74.846 1.00 95.81 89 VAL A O 1
ATOM 709 N N . LEU A 1 90 ? -47.393 3.138 76.553 1.00 96.56 90 LEU A N 1
ATOM 710 C CA . LEU A 1 90 ? -46.597 2.065 75.953 1.00 96.56 90 LEU A CA 1
ATOM 711 C C . LEU A 1 90 ? -47.204 1.578 74.633 1.00 96.56 90 LEU A C 1
ATOM 713 O O . LEU A 1 90 ? -46.479 1.414 73.660 1.00 96.56 90 LEU A O 1
ATOM 717 N N . GLN A 1 91 ? -48.528 1.420 74.553 1.00 93.62 91 GLN A N 1
ATOM 718 C CA . GLN A 1 91 ? -49.219 1.101 73.298 1.00 93.62 91 GLN A CA 1
ATOM 719 C C . GLN A 1 91 ? -48.977 2.171 72.226 1.00 93.62 91 GLN A C 1
ATOM 721 O O . GLN A 1 91 ? -48.712 1.836 71.073 1.00 93.62 91 GLN A O 1
ATOM 726 N N . GLY A 1 92 ? -49.009 3.454 72.600 1.00 95.75 92 GLY A N 1
ATOM 727 C CA . GLY A 1 92 ? -48.662 4.551 71.695 1.00 95.75 92 GLY A CA 1
ATOM 728 C C . GLY A 1 92 ? -47.220 4.460 71.183 1.00 95.75 92 GLY A C 1
ATOM 729 O O . GLY A 1 92 ? -46.990 4.576 69.981 1.00 95.75 92 GLY A O 1
ATOM 730 N N . GLN A 1 93 ? -46.260 4.192 72.072 1.00 97.06 93 GLN A N 1
ATOM 731 C CA . GLN A 1 93 ? -44.850 4.017 71.706 1.00 97.06 93 GLN A CA 1
ATOM 732 C C . GLN A 1 93 ? -44.633 2.811 70.787 1.00 97.06 93 GLN A C 1
ATOM 734 O O . GLN A 1 93 ? -43.912 2.926 69.801 1.00 97.06 93 GLN A O 1
ATOM 739 N N . VAL A 1 94 ? -45.287 1.678 71.063 1.00 96.56 94 VAL A N 1
ATOM 740 C CA . VAL A 1 94 ? -45.227 0.481 70.210 1.00 96.56 94 VAL A CA 1
ATOM 741 C C . VAL A 1 94 ? -45.759 0.781 68.809 1.00 96.56 94 VAL A C 1
ATOM 743 O O . VAL A 1 94 ? -45.127 0.392 67.830 1.00 96.56 94 VAL A O 1
ATOM 746 N N . ASN A 1 95 ? -46.865 1.520 68.692 1.00 95.88 95 ASN A N 1
ATOM 747 C CA . ASN A 1 95 ? -47.418 1.898 67.389 1.00 95.88 95 ASN A CA 1
ATOM 748 C C . ASN A 1 95 ? -46.464 2.807 66.596 1.00 95.88 95 ASN A C 1
ATOM 750 O O . ASN A 1 95 ? -46.285 2.601 65.397 1.00 95.88 95 ASN A O 1
ATOM 754 N N . ILE A 1 96 ? -45.825 3.781 67.256 1.00 97.38 96 ILE A N 1
ATOM 755 C CA . ILE A 1 96 ? -44.833 4.666 66.621 1.00 97.38 96 ILE A CA 1
ATOM 756 C C . ILE A 1 96 ? -43.620 3.858 66.151 1.00 97.38 96 ILE A C 1
ATOM 758 O O . ILE A 1 96 ? -43.244 3.945 64.986 1.00 97.38 96 ILE A O 1
ATOM 762 N N . LEU A 1 97 ? -43.054 3.022 67.025 1.00 97.38 97 LEU A N 1
ATOM 763 C CA . LEU A 1 97 ? -41.909 2.173 66.689 1.00 97.38 97 LEU A CA 1
ATOM 764 C C . LEU A 1 97 ? -42.234 1.189 65.558 1.00 97.38 97 LEU A C 1
ATOM 766 O O . LEU A 1 97 ? -41.380 0.919 64.717 1.00 97.38 97 LEU A O 1
ATOM 770 N N . SER A 1 98 ? -43.466 0.674 65.501 1.00 96.12 98 SER A N 1
ATOM 771 C CA . SER A 1 98 ? -43.921 -0.174 64.394 1.00 96.12 98 SER A CA 1
ATOM 772 C C . SER A 1 98 ? -43.921 0.590 63.069 1.00 96.12 98 SER A C 1
ATOM 774 O O . SER A 1 98 ? -43.403 0.086 62.075 1.00 96.12 98 SER A O 1
ATOM 776 N N . ALA A 1 99 ? -44.436 1.822 63.054 1.00 96.31 99 ALA A N 1
ATOM 777 C CA . ALA A 1 99 ? -44.450 2.656 61.853 1.00 96.31 99 ALA A CA 1
ATOM 778 C C . ALA A 1 99 ? -43.032 3.060 61.402 1.00 96.31 99 ALA A C 1
ATOM 780 O O . ALA A 1 99 ? -42.727 3.031 60.209 1.00 96.31 99 ALA A O 1
ATOM 781 N N . GLU A 1 100 ? -42.143 3.397 62.343 1.00 97.94 100 GLU A N 1
ATOM 782 C CA . GLU A 1 100 ? -40.733 3.693 62.051 1.00 97.94 100 GLU A CA 1
ATOM 783 C C . GLU A 1 100 ? -39.997 2.475 61.489 1.00 97.94 100 GLU A C 1
ATOM 785 O O . GLU A 1 100 ? -39.226 2.602 60.534 1.00 97.94 100 GLU A O 1
ATOM 790 N N . LYS A 1 101 ? -40.263 1.283 62.036 1.00 97.31 101 LYS A N 1
ATOM 791 C CA . LYS A 1 101 ? -39.714 0.025 61.524 1.00 97.31 101 LYS A CA 1
ATOM 792 C C . LYS A 1 101 ? -40.152 -0.225 60.080 1.00 97.31 101 LYS A C 1
ATOM 794 O O . LYS A 1 101 ? -39.303 -0.516 59.243 1.00 97.31 101 LYS A O 1
ATOM 799 N N . GLU A 1 102 ? -41.437 -0.068 59.769 1.00 98.00 102 GLU A N 1
ATOM 800 C CA . GLU A 1 102 ? -41.951 -0.240 58.401 1.00 98.00 102 GLU A CA 1
ATOM 801 C C . GLU A 1 102 ? -41.347 0.772 57.412 1.00 98.00 102 GLU A C 1
ATOM 803 O O . GLU A 1 102 ? -41.062 0.438 56.260 1.00 98.00 102 GLU A O 1
ATOM 808 N N . GLU A 1 103 ? -41.135 2.020 57.839 1.00 98.06 103 GLU A N 1
ATOM 809 C CA . GLU A 1 103 ? -40.463 3.042 57.030 1.00 98.06 103 GLU A CA 1
ATOM 810 C C . GLU A 1 103 ? -38.993 2.682 56.771 1.00 98.06 103 GLU A C 1
ATOM 812 O O . GLU A 1 103 ? -38.518 2.782 55.636 1.00 98.06 103 GLU A O 1
ATOM 817 N N . LEU A 1 104 ? -38.274 2.225 57.799 1.00 98.19 104 LEU A N 1
ATOM 818 C CA . LEU A 1 104 ? -36.891 1.763 57.669 1.00 98.19 104 LEU A CA 1
ATOM 819 C C . LEU A 1 104 ? -36.781 0.551 56.739 1.00 98.19 104 LEU A C 1
ATOM 821 O O . LEU A 1 104 ? -35.888 0.521 55.895 1.00 98.19 104 LEU A O 1
ATOM 825 N N . GLU A 1 105 ? -37.699 -0.412 56.838 1.00 98.00 105 GLU A N 1
ATOM 826 C CA . GLU A 1 105 ? -37.764 -1.563 55.931 1.00 98.00 105 GLU A CA 1
ATOM 827 C C . GLU A 1 105 ? -37.997 -1.119 54.480 1.00 98.00 105 GLU A C 1
ATOM 829 O O . GLU A 1 105 ? -37.306 -1.582 53.569 1.00 98.00 105 GLU A O 1
ATOM 834 N N . ARG A 1 106 ? -38.894 -0.149 54.246 1.00 98.25 106 ARG A N 1
ATOM 835 C CA . ARG A 1 106 ? -39.106 0.429 52.908 1.00 98.25 106 ARG A CA 1
ATOM 836 C C . ARG A 1 106 ? -37.849 1.111 52.365 1.00 98.25 106 ARG A C 1
ATOM 838 O O . ARG A 1 106 ? -37.473 0.853 51.222 1.00 98.25 106 ARG A O 1
ATOM 845 N N . ARG A 1 107 ? -37.159 1.923 53.172 1.00 98.38 107 ARG A N 1
ATOM 8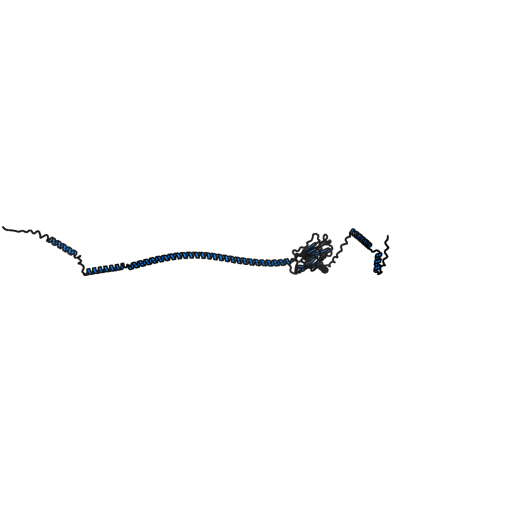46 C CA . ARG A 1 107 ? -35.893 2.568 52.769 1.00 98.38 107 ARG A CA 1
ATOM 847 C C . ARG A 1 107 ? -34.790 1.554 52.486 1.00 98.38 107 ARG A C 1
ATOM 849 O O . ARG A 1 107 ? -34.078 1.701 51.496 1.00 98.38 107 ARG A O 1
ATOM 856 N N . MET A 1 108 ? -34.676 0.514 53.310 1.00 98.31 108 MET A N 1
ATOM 857 C CA . MET A 1 108 ? -33.713 -0.568 53.102 1.00 98.31 108 MET A CA 1
ATOM 858 C C . MET A 1 108 ? -33.954 -1.269 51.761 1.00 98.31 108 MET A C 1
ATOM 860 O O . MET A 1 108 ? -33.006 -1.520 51.017 1.00 98.31 108 MET A O 1
ATOM 864 N N . ASN A 1 109 ? -35.216 -1.531 51.412 1.00 98.00 109 ASN A N 1
ATOM 865 C CA . ASN A 1 109 ? -35.571 -2.148 50.134 1.00 98.00 109 ASN A CA 1
ATOM 866 C C . ASN A 1 109 ? -35.207 -1.258 48.934 1.00 98.00 109 ASN A C 1
ATOM 868 O O . ASN A 1 109 ? -34.645 -1.761 47.961 1.00 98.00 109 ASN A O 1
ATOM 872 N N . VAL A 1 110 ? -35.453 0.056 49.015 1.00 98.44 110 VAL A N 1
ATOM 873 C CA . VAL A 1 110 ? -35.056 1.019 47.967 1.00 98.44 110 VAL A CA 1
ATOM 874 C C . VAL A 1 110 ? -33.538 1.041 47.793 1.00 98.44 110 VAL A C 1
ATOM 876 O O . VAL A 1 110 ? -33.048 0.824 46.688 1.00 98.44 110 VAL A O 1
ATOM 879 N N . VAL A 1 111 ? -32.784 1.206 48.883 1.00 98.31 111 VAL A N 1
ATOM 880 C CA . VAL A 1 111 ? -31.311 1.233 48.843 1.00 98.31 111 VAL A CA 1
ATOM 881 C C . VAL A 1 111 ? -30.735 -0.089 48.325 1.00 98.31 111 VAL A C 1
ATOM 883 O O . VAL A 1 111 ? -29.729 -0.104 47.614 1.00 98.31 111 VAL A O 1
ATOM 886 N N . THR A 1 112 ? -31.365 -1.218 48.651 1.00 98.25 112 THR A N 1
ATOM 887 C CA . THR A 1 112 ? -30.963 -2.536 48.137 1.00 98.25 112 THR A CA 1
ATOM 888 C C . THR A 1 112 ? -31.181 -2.629 46.626 1.00 98.25 112 THR A C 1
ATOM 890 O O . THR A 1 112 ? -30.294 -3.101 45.911 1.00 98.25 112 THR A O 1
ATOM 893 N N . ALA A 1 113 ? -32.315 -2.134 46.123 1.00 97.69 113 ALA A N 1
ATOM 894 C CA . ALA A 1 113 ? -32.606 -2.099 44.693 1.00 97.69 113 ALA A CA 1
ATOM 895 C C . ALA A 1 113 ? -31.648 -1.167 43.928 1.00 97.69 113 ALA A C 1
ATOM 897 O O . ALA A 1 113 ? -31.093 -1.567 42.904 1.00 97.69 113 ALA A O 1
ATOM 898 N N . GLU A 1 114 ? -31.387 0.035 44.450 1.00 98.38 114 GLU A N 1
ATOM 899 C CA . GLU A 1 114 ? -30.438 0.992 43.864 1.00 98.38 114 GLU A CA 1
ATOM 900 C C . GLU A 1 114 ? -29.015 0.424 43.811 1.00 98.38 114 GLU A C 1
ATOM 902 O O . GLU A 1 114 ? -28.350 0.507 42.778 1.00 98.38 114 GLU A O 1
ATOM 907 N N . ASN A 1 115 ? -28.557 -0.232 44.883 1.00 98.06 115 ASN A N 1
ATOM 908 C CA . ASN A 1 115 ? -27.265 -0.923 44.884 1.00 98.06 115 ASN A CA 1
ATOM 909 C C . ASN A 1 115 ? -27.202 -2.040 43.834 1.00 98.06 115 ASN A C 1
ATOM 911 O O . ASN A 1 115 ? -26.155 -2.236 43.214 1.00 98.06 115 ASN A O 1
ATOM 915 N N . GLY A 1 116 ? -28.304 -2.763 43.616 1.00 98.38 116 GLY A N 1
ATOM 916 C CA . GLY A 1 116 ? -28.412 -3.752 42.543 1.00 98.38 116 GLY A CA 1
ATOM 917 C C . GLY A 1 116 ? -28.205 -3.125 41.163 1.00 98.38 116 GLY A C 1
ATOM 918 O O . GLY A 1 116 ? -27.344 -3.573 40.406 1.00 98.38 116 GLY A O 1
ATOM 919 N N . GLN A 1 117 ? -28.919 -2.035 40.873 1.00 98.38 117 GLN A N 1
ATOM 920 C CA . GLN A 1 117 ? -28.803 -1.313 39.600 1.00 98.38 117 GLN A CA 1
ATOM 921 C C . GLN A 1 117 ? -27.411 -0.707 39.385 1.00 98.38 117 GLN A C 1
ATOM 923 O O . GLN A 1 117 ? -26.874 -0.750 38.277 1.00 98.38 117 GLN A O 1
ATOM 928 N N . LEU A 1 118 ? -26.802 -0.150 40.435 1.00 98.50 118 LEU A N 1
ATOM 929 C CA . LEU A 1 118 ? -25.452 0.409 40.359 1.00 98.50 118 LEU A CA 1
ATOM 930 C C . LEU A 1 118 ? -24.405 -0.668 40.067 1.00 98.50 118 LEU A C 1
ATOM 932 O O . LEU A 1 118 ? -23.510 -0.432 39.258 1.00 98.50 118 LEU A O 1
ATOM 936 N N . ARG A 1 119 ? -24.528 -1.858 40.669 1.00 98.25 119 ARG A N 1
ATOM 937 C CA . ARG A 1 119 ? -23.647 -2.998 40.362 1.00 98.25 119 ARG A CA 1
ATOM 938 C C . ARG A 1 119 ? -23.779 -3.444 38.911 1.00 98.25 119 ARG A C 1
ATOM 940 O O . ARG A 1 119 ? -22.769 -3.709 38.269 1.00 98.25 119 ARG A O 1
ATOM 947 N N . GLU A 1 120 ? -24.999 -3.492 38.386 1.00 98.44 120 GLU A N 1
ATOM 948 C CA . GLU A 1 120 ? -25.232 -3.862 36.989 1.00 98.44 120 GLU A CA 1
ATOM 949 C C . GLU A 1 120 ? -24.620 -2.843 36.019 1.00 98.44 120 GLU A C 1
ATOM 951 O O . GLU A 1 120 ? -23.891 -3.229 35.106 1.00 98.44 120 GLU A O 1
ATOM 956 N N . ARG A 1 121 ? -24.817 -1.540 36.265 1.00 98.50 121 ARG A N 1
ATOM 957 C CA . ARG A 1 121 ? -24.172 -0.476 35.476 1.00 98.50 121 ARG A CA 1
ATOM 958 C C . ARG A 1 121 ? -22.652 -0.529 35.551 1.00 98.50 121 ARG A C 1
ATOM 960 O O . ARG A 1 121 ? -21.991 -0.303 34.544 1.00 98.50 121 ARG A O 1
ATOM 967 N N . LEU A 1 122 ? -22.095 -0.816 36.726 1.00 98.50 122 LEU A N 1
ATOM 968 C CA . LEU A 1 122 ? -20.650 -0.941 36.893 1.00 98.50 122 LEU A CA 1
ATOM 969 C C . LEU A 1 122 ? -20.110 -2.101 36.051 1.00 98.50 122 LEU A C 1
ATOM 971 O O . LEU A 1 122 ? -19.149 -1.905 35.319 1.00 98.50 122 LEU A O 1
ATOM 975 N N . ASN A 1 123 ? -20.778 -3.256 36.068 1.00 98.25 123 ASN A N 1
ATOM 976 C CA . ASN A 1 123 ? -20.401 -4.396 35.231 1.00 98.25 123 ASN A CA 1
ATOM 977 C C . ASN A 1 123 ? -20.488 -4.073 33.729 1.00 98.25 123 ASN A C 1
ATOM 979 O O . ASN A 1 123 ? -19.591 -4.447 32.976 1.00 98.25 123 ASN A O 1
ATOM 983 N N . GLN A 1 124 ? -21.532 -3.358 33.292 1.00 98.50 124 GLN A N 1
ATOM 984 C CA . GLN A 1 124 ? -21.671 -2.915 31.898 1.00 98.50 124 GLN A CA 1
ATOM 985 C C . GLN A 1 124 ? -20.526 -1.982 31.487 1.00 98.50 124 GLN A C 1
ATOM 987 O O . GLN A 1 124 ? -19.870 -2.226 30.479 1.00 98.50 124 GLN A O 1
ATOM 992 N N . LEU A 1 125 ? -20.226 -0.965 32.301 1.00 98.38 125 LEU A N 1
ATOM 993 C CA . LEU A 1 125 ? -19.127 -0.031 32.041 1.00 98.38 125 LEU A CA 1
ATOM 994 C C . LEU A 1 125 ? -17.758 -0.721 32.043 1.00 98.38 125 LEU A C 1
ATOM 996 O O . LEU A 1 125 ? -16.884 -0.357 31.257 1.00 98.38 125 LEU A O 1
ATOM 1000 N N . THR A 1 126 ? -17.553 -1.721 32.904 1.00 98.44 126 THR A N 1
ATOM 1001 C CA . THR A 1 126 ? -16.332 -2.535 32.888 1.00 98.44 126 THR A CA 1
ATOM 1002 C C . THR A 1 126 ? -16.203 -3.308 31.576 1.00 98.44 126 THR A C 1
ATOM 1004 O O . THR A 1 126 ? -15.142 -3.252 30.958 1.00 98.44 126 THR A O 1
ATOM 1007 N N . ALA A 1 127 ? -17.277 -3.943 31.102 1.00 98.06 127 ALA A N 1
ATOM 1008 C CA . ALA A 1 127 ? -17.269 -4.661 29.828 1.00 98.06 127 ALA A CA 1
ATOM 1009 C C . ALA A 1 127 ? -17.041 -3.723 28.625 1.00 98.06 127 ALA A C 1
ATOM 1011 O O . ALA A 1 127 ? -16.254 -4.036 27.732 1.00 98.06 127 ALA A O 1
ATOM 1012 N N . GLU A 1 128 ? -17.674 -2.545 28.610 1.00 98.50 128 GLU A N 1
ATOM 1013 C CA . GLU A 1 128 ? -17.449 -1.528 27.573 1.00 98.50 128 GLU A CA 1
ATOM 1014 C C . GLU A 1 128 ? -15.997 -1.040 27.562 1.00 98.50 128 GLU A C 1
ATOM 1016 O O . GLU A 1 128 ? -15.393 -0.901 26.495 1.00 98.50 128 GLU A O 1
ATOM 1021 N N . LYS A 1 129 ? -15.409 -0.817 28.743 1.00 98.38 129 LYS A N 1
ATOM 1022 C CA . LYS A 1 129 ? -14.002 -0.433 28.871 1.00 98.38 129 LYS A CA 1
ATOM 1023 C C . LYS A 1 129 ? -13.077 -1.503 28.286 1.00 98.38 129 LYS A C 1
ATOM 1025 O O . LYS A 1 129 ? -12.208 -1.161 27.488 1.00 98.38 129 LYS A O 1
ATOM 1030 N N . GLU A 1 130 ? -13.277 -2.772 28.635 1.00 98.44 130 GLU A N 1
ATOM 1031 C CA . GLU A 1 130 ? -12.483 -3.888 28.098 1.00 98.44 130 GLU A CA 1
ATOM 1032 C C . GLU A 1 130 ? -12.605 -3.986 26.568 1.00 98.44 130 GLU A C 1
ATOM 1034 O O . GLU A 1 130 ? -11.610 -4.170 25.862 1.00 98.44 130 GLU A O 1
ATOM 1039 N N . GLN A 1 131 ? -13.812 -3.787 26.029 1.00 98.44 131 GLN A N 1
ATOM 1040 C CA . GLN A 1 131 ? -14.041 -3.776 24.585 1.00 98.44 131 GLN A CA 1
ATOM 1041 C C . GLN A 1 131 ? -13.318 -2.611 23.891 1.00 98.44 131 GLN A C 1
ATOM 1043 O O . GLN A 1 131 ? -12.735 -2.788 22.815 1.00 98.44 131 GLN A O 1
ATOM 1048 N N . LEU A 1 132 ? -13.344 -1.415 24.484 1.00 98.56 132 LEU A N 1
ATOM 1049 C CA . LEU A 1 132 ? -12.638 -0.248 23.955 1.00 98.56 132 LEU A CA 1
ATOM 1050 C C . LEU A 1 132 ? -11.119 -0.442 23.994 1.00 98.56 132 LEU A C 1
ATOM 1052 O O . LEU A 1 132 ? -10.452 -0.132 23.007 1.00 98.56 132 LEU A O 1
ATOM 1056 N N . GLU A 1 133 ? -10.575 -1.002 25.075 1.00 98.25 133 GLU A N 1
ATOM 1057 C CA . GLU A 1 133 ? -9.149 -1.334 25.184 1.00 98.25 133 GLU A CA 1
ATOM 1058 C C . GLU A 1 133 ? -8.722 -2.339 24.102 1.00 98.25 133 GLU A C 1
ATOM 1060 O O . GLU A 1 133 ? -7.717 -2.126 23.417 1.00 98.25 133 GLU A O 1
ATOM 1065 N N . ALA A 1 134 ? -9.524 -3.380 23.855 1.00 98.31 134 ALA A N 1
ATOM 1066 C CA . ALA A 1 134 ? -9.273 -4.330 22.772 1.00 98.31 134 ALA A CA 1
ATOM 1067 C C . ALA A 1 134 ? -9.274 -3.650 21.390 1.00 98.31 134 ALA A C 1
ATOM 1069 O O . ALA A 1 134 ? -8.389 -3.900 20.566 1.00 98.31 134 ALA A O 1
ATOM 1070 N N . ARG A 1 135 ? -10.225 -2.739 21.144 1.00 98.44 135 ARG A N 1
ATOM 1071 C CA . ARG A 1 135 ? -10.319 -2.001 19.876 1.00 98.44 135 ARG A CA 1
ATOM 1072 C C . ARG A 1 135 ? -9.148 -1.039 19.671 1.00 98.44 135 ARG A C 1
ATOM 1074 O O . ARG A 1 135 ? -8.658 -0.920 18.551 1.00 98.44 135 ARG A O 1
ATOM 1081 N N . ILE A 1 136 ? -8.673 -0.384 20.731 1.00 98.50 136 ILE A N 1
ATOM 1082 C CA . ILE A 1 136 ? -7.477 0.470 20.684 1.00 98.50 136 ILE A CA 1
ATOM 1083 C C . ILE A 1 136 ? -6.243 -0.357 20.317 1.00 98.50 136 ILE A C 1
ATOM 1085 O O . ILE A 1 136 ? -5.472 0.055 19.449 1.00 98.50 136 ILE A O 1
ATOM 1089 N N . ASN A 1 137 ? -6.072 -1.535 20.921 1.00 98.06 137 ASN A N 1
ATOM 1090 C CA . ASN A 1 137 ? -4.951 -2.421 20.605 1.00 98.06 137 ASN A CA 1
ATOM 1091 C C . ASN A 1 137 ? -4.986 -2.876 19.139 1.00 98.06 137 ASN A C 1
ATOM 1093 O O . ASN A 1 137 ? -3.960 -2.827 18.460 1.00 98.06 137 ASN A O 1
ATOM 1097 N N . GLN A 1 138 ? -6.167 -3.239 18.627 1.00 98.31 138 GLN A N 1
ATOM 1098 C CA . GLN A 1 138 ? -6.336 -3.603 17.219 1.00 98.31 138 GLN A CA 1
ATOM 1099 C C . GLN A 1 138 ? -5.969 -2.444 16.280 1.00 98.31 138 GLN A C 1
ATOM 1101 O O . GLN A 1 138 ? -5.152 -2.621 15.380 1.00 98.31 138 GLN A O 1
ATOM 1106 N N . LEU A 1 139 ? -6.523 -1.248 16.510 1.00 98.06 139 LEU A N 1
ATOM 1107 C CA . LEU A 1 139 ? -6.238 -0.071 15.680 1.00 98.06 139 LEU A CA 1
ATOM 1108 C C . LEU A 1 139 ? -4.761 0.339 15.741 1.00 98.06 139 LEU A C 1
ATOM 1110 O O . LEU A 1 139 ? -4.199 0.805 14.753 1.00 98.06 139 LEU A O 1
ATOM 1114 N N . THR A 1 140 ? -4.112 0.150 16.890 1.00 98.06 140 THR A N 1
ATOM 1115 C CA . THR A 1 140 ? -2.676 0.411 17.046 1.00 98.06 140 THR A CA 1
ATOM 1116 C C . THR A 1 140 ? -1.848 -0.543 16.185 1.00 98.06 140 THR A C 1
ATOM 1118 O O . THR A 1 140 ? -0.943 -0.094 15.482 1.00 98.06 140 THR A O 1
ATOM 1121 N N . ALA A 1 141 ? -2.186 -1.836 16.177 1.00 97.56 141 ALA A N 1
ATOM 1122 C CA . ALA A 1 141 ? -1.521 -2.828 15.334 1.00 97.56 141 ALA A CA 1
ATOM 1123 C C . ALA A 1 141 ? -1.761 -2.574 13.833 1.00 97.56 141 ALA A C 1
ATOM 1125 O O . ALA A 1 141 ? -0.830 -2.664 13.033 1.00 97.56 141 ALA A O 1
ATOM 1126 N N . GLU A 1 142 ? -2.984 -2.203 13.442 1.00 98.00 142 GLU A N 1
ATOM 1127 C CA . GLU A 1 142 ? -3.305 -1.834 12.056 1.00 98.00 142 GLU A CA 1
ATOM 1128 C C . GLU A 1 142 ? -2.509 -0.603 11.595 1.00 98.00 142 GLU A C 1
ATOM 1130 O O . GLU A 1 142 ? -1.923 -0.624 10.512 1.00 98.00 142 GLU A O 1
ATOM 1135 N N . ASN A 1 143 ? -2.402 0.434 12.431 1.00 97.88 143 ASN A N 1
ATOM 1136 C CA . ASN A 1 143 ? -1.597 1.619 12.124 1.00 97.88 143 ASN A CA 1
ATOM 1137 C C . ASN A 1 143 ? -0.103 1.300 11.970 1.00 97.88 143 ASN A C 1
ATOM 1139 O O . ASN A 1 143 ? 0.541 1.840 11.072 1.00 97.88 143 ASN A O 1
ATOM 1143 N N . GLN A 1 144 ? 0.452 0.422 12.813 1.00 97.81 144 GLN A N 1
ATOM 1144 C CA . GLN A 1 144 ? 1.844 -0.024 12.681 1.00 97.81 144 GLN A CA 1
ATOM 1145 C C . GLN A 1 144 ? 2.069 -0.746 11.349 1.00 97.81 144 GLN A C 1
ATOM 1147 O O . GLN A 1 144 ? 2.987 -0.398 10.609 1.00 97.81 144 GLN A O 1
ATOM 1152 N N . ARG A 1 145 ? 1.176 -1.676 10.994 1.00 97.81 145 ARG A N 1
ATOM 1153 C CA . ARG A 1 145 ? 1.242 -2.398 9.718 1.00 97.81 145 ARG A CA 1
ATOM 1154 C C . ARG A 1 145 ? 1.155 -1.455 8.513 1.00 97.81 145 ARG A C 1
ATOM 1156 O O . ARG A 1 145 ? 1.924 -1.601 7.567 1.00 97.81 145 ARG A O 1
ATOM 1163 N N . LEU A 1 146 ? 0.240 -0.484 8.543 1.00 97.88 146 LEU A N 1
ATOM 1164 C CA . LEU A 1 146 ? 0.109 0.509 7.472 1.00 97.88 146 LEU A CA 1
ATOM 1165 C C . LEU A 1 146 ? 1.358 1.392 7.349 1.00 97.88 146 LEU A C 1
ATOM 1167 O O . LEU A 1 146 ? 1.759 1.729 6.236 1.00 97.88 146 LEU A O 1
ATOM 1171 N N . ALA A 1 147 ? 1.999 1.750 8.465 1.00 97.25 147 ALA A N 1
ATOM 1172 C CA . ALA A 1 147 ? 3.243 2.516 8.447 1.00 97.25 147 ALA A CA 1
ATOM 1173 C C . ALA A 1 147 ? 4.396 1.731 7.795 1.00 97.25 147 ALA A C 1
ATOM 1175 O O . ALA A 1 147 ? 5.131 2.287 6.978 1.00 97.25 147 ALA A O 1
ATOM 1176 N N . GLU A 1 148 ? 4.524 0.436 8.099 1.00 97.44 148 GLU A N 1
ATOM 1177 C CA . GLU A 1 148 ? 5.508 -0.449 7.461 1.00 97.44 148 GLU A CA 1
ATOM 1178 C C . GLU A 1 148 ? 5.260 -0.590 5.952 1.00 97.44 148 GLU A C 1
ATOM 1180 O O . GLU A 1 148 ? 6.194 -0.505 5.150 1.00 97.44 148 GLU A O 1
ATOM 1185 N N . GLU A 1 149 ? 3.998 -0.755 5.546 1.00 97.56 149 GLU A N 1
ATOM 1186 C CA . GLU A 1 149 ? 3.616 -0.850 4.135 1.00 97.56 149 GLU A CA 1
ATOM 1187 C C . GLU A 1 149 ? 3.901 0.452 3.372 1.00 97.56 149 GLU A C 1
ATOM 1189 O O . GLU A 1 149 ? 4.425 0.416 2.255 1.00 97.56 149 GLU A O 1
ATOM 1194 N N . MET A 1 150 ? 3.638 1.609 3.989 1.00 97.19 150 MET A N 1
ATOM 1195 C CA . MET A 1 150 ? 3.997 2.905 3.412 1.00 97.19 150 MET A CA 1
ATOM 1196 C C . MET A 1 150 ? 5.505 3.057 3.213 1.00 97.19 150 MET A C 1
ATOM 1198 O O . MET A 1 150 ? 5.922 3.510 2.145 1.00 97.19 150 MET A O 1
ATOM 1202 N N . GLU A 1 151 ? 6.334 2.669 4.187 1.00 97.44 151 GLU A N 1
ATOM 1203 C CA . GLU A 1 151 ? 7.790 2.776 4.026 1.00 97.44 151 GLU A CA 1
ATOM 1204 C C . GLU A 1 151 ? 8.302 1.817 2.948 1.00 97.44 151 GLU A C 1
ATOM 1206 O O . GLU A 1 151 ? 9.124 2.205 2.115 1.00 97.44 151 GLU A O 1
ATOM 1211 N N . LYS A 1 152 ? 7.750 0.600 2.875 1.00 97.19 152 LYS A N 1
ATOM 1212 C CA . LYS A 1 152 ? 8.055 -0.338 1.789 1.00 97.19 152 LYS A CA 1
ATOM 1213 C C . LYS A 1 152 ? 7.739 0.269 0.419 1.00 97.19 152 LYS A C 1
ATOM 1215 O O . LYS A 1 152 ? 8.612 0.291 -0.449 1.00 97.19 152 LYS A O 1
ATOM 1220 N N . MET A 1 153 ? 6.538 0.821 0.232 1.00 94.88 153 MET A N 1
ATOM 1221 C CA . MET A 1 153 ? 6.158 1.485 -1.023 1.00 94.88 153 MET A CA 1
ATOM 1222 C C . MET A 1 153 ? 7.035 2.704 -1.328 1.00 94.88 153 MET A C 1
ATOM 1224 O O . MET A 1 153 ? 7.313 2.997 -2.493 1.00 94.88 153 MET A O 1
ATOM 1228 N N . ARG A 1 154 ? 7.480 3.436 -0.304 1.00 96.75 154 ARG A N 1
ATOM 1229 C CA . ARG A 1 154 ? 8.381 4.583 -0.461 1.00 96.75 154 ARG A CA 1
ATOM 1230 C C . ARG A 1 154 ? 9.744 4.147 -0.992 1.00 96.75 154 ARG A C 1
ATOM 1232 O O . ARG A 1 154 ? 10.258 4.766 -1.925 1.00 96.75 154 ARG A O 1
ATOM 1239 N N . VAL A 1 155 ? 10.300 3.071 -0.435 1.00 95.06 155 VAL A N 1
ATOM 1240 C CA . VAL A 1 155 ? 11.558 2.469 -0.894 1.00 95.06 155 VAL A CA 1
ATOM 1241 C C . VAL A 1 155 ? 11.406 1.933 -2.317 1.00 95.06 155 VAL A C 1
ATOM 1243 O O . VAL A 1 155 ? 12.213 2.278 -3.179 1.00 95.06 155 VAL A O 1
ATOM 1246 N N . GLU A 1 156 ? 10.351 1.168 -2.603 1.00 94.56 156 GLU A N 1
ATOM 1247 C CA . GLU A 1 156 ? 10.082 0.646 -3.948 1.00 94.56 156 GLU A CA 1
ATOM 1248 C C . GLU A 1 156 ? 9.971 1.779 -4.978 1.00 94.56 156 GLU A C 1
ATOM 1250 O O . GLU A 1 156 ? 10.674 1.762 -5.989 1.00 94.56 156 GLU A O 1
ATOM 1255 N N . ASN A 1 157 ? 9.203 2.833 -4.696 1.00 93.44 157 ASN A N 1
ATOM 1256 C CA . ASN A 1 157 ? 9.114 3.994 -5.585 1.00 93.44 157 ASN A CA 1
ATOM 1257 C C . ASN A 1 157 ? 10.463 4.694 -5.787 1.00 93.44 157 ASN A C 1
ATOM 1259 O O . ASN A 1 157 ? 10.790 5.076 -6.911 1.00 93.44 157 ASN A O 1
ATOM 1263 N N . ALA A 1 158 ? 11.273 4.848 -4.736 1.00 89.75 158 ALA A N 1
ATOM 1264 C CA . ALA A 1 158 ? 12.608 5.428 -4.866 1.00 89.75 158 ALA A CA 1
ATOM 1265 C C . ALA A 1 158 ? 13.509 4.579 -5.780 1.00 89.75 158 ALA A C 1
ATOM 1267 O O . ALA A 1 158 ? 14.216 5.129 -6.629 1.00 89.75 158 ALA A O 1
ATOM 1268 N N . THR A 1 159 ? 13.444 3.248 -5.661 1.00 81.31 159 THR A N 1
ATOM 1269 C CA . THR A 1 159 ? 14.191 2.338 -6.543 1.00 81.31 159 THR A CA 1
ATOM 1270 C C . THR A 1 159 ? 13.695 2.396 -7.986 1.00 81.31 159 THR A C 1
ATOM 1272 O O . THR A 1 159 ? 14.510 2.510 -8.900 1.00 81.31 159 THR A O 1
ATOM 1275 N N . LEU A 1 160 ? 12.378 2.409 -8.213 1.00 85.00 160 LEU A N 1
ATOM 1276 C CA . LEU A 1 160 ? 11.796 2.524 -9.551 1.00 85.00 160 LEU A CA 1
ATOM 1277 C C . LEU A 1 160 ? 12.157 3.856 -10.208 1.00 85.00 160 LEU A C 1
ATOM 1279 O O . LEU A 1 160 ? 12.575 3.870 -11.363 1.00 85.00 160 LEU A O 1
ATOM 1283 N N . LEU A 1 161 ? 12.083 4.968 -9.474 1.00 82.06 161 LEU A N 1
ATOM 1284 C CA . LEU A 1 161 ? 12.506 6.278 -9.971 1.00 82.06 161 LEU A CA 1
ATOM 1285 C C . LEU A 1 161 ? 13.992 6.298 -10.339 1.00 82.06 161 LEU A C 1
ATOM 1287 O O . LEU A 1 161 ? 14.358 6.888 -11.356 1.00 82.06 161 LEU A O 1
ATOM 1291 N N . ALA A 1 162 ? 14.852 5.656 -9.545 1.00 74.38 162 ALA A N 1
ATOM 1292 C CA . ALA A 1 162 ? 16.267 5.521 -9.875 1.00 74.38 162 ALA A CA 1
ATOM 1293 C C . ALA A 1 162 ? 16.475 4.690 -11.153 1.00 74.38 162 ALA A C 1
ATOM 1295 O O . ALA A 1 162 ? 17.287 5.069 -11.996 1.00 74.38 162 ALA A O 1
ATOM 1296 N N . THR A 1 163 ? 15.713 3.608 -11.331 1.00 71.81 163 THR A N 1
ATOM 1297 C CA . THR A 1 163 ? 15.740 2.779 -12.544 1.00 71.81 163 THR A CA 1
ATOM 1298 C C . THR A 1 163 ? 15.270 3.560 -13.768 1.00 71.81 163 THR A C 1
ATOM 1300 O O . THR A 1 163 ? 15.989 3.611 -14.760 1.00 71.81 163 THR A O 1
ATOM 1303 N N . VAL A 1 164 ? 14.123 4.241 -13.699 1.00 74.12 164 VAL A N 1
ATOM 1304 C CA . VAL A 1 164 ? 13.580 5.037 -14.816 1.00 74.12 164 VAL A CA 1
ATOM 1305 C C . VAL A 1 164 ? 14.532 6.166 -15.208 1.00 74.12 164 VAL A C 1
ATOM 1307 O O . VAL A 1 164 ? 14.772 6.378 -16.392 1.00 74.12 164 VAL A O 1
ATOM 1310 N N . LYS A 1 165 ? 15.157 6.851 -14.240 1.00 67.88 165 LYS A N 1
ATOM 1311 C CA . LYS A 1 165 ? 16.176 7.877 -14.535 1.00 67.88 165 LYS A CA 1
ATOM 1312 C C . LYS A 1 165 ? 17.386 7.330 -15.303 1.00 67.88 165 LYS A C 1
ATOM 1314 O O . LYS A 1 165 ? 18.024 8.094 -16.023 1.00 67.88 165 LYS A O 1
ATOM 1319 N N . ARG A 1 166 ? 17.707 6.041 -15.146 1.00 65.31 166 ARG A N 1
ATOM 1320 C CA . ARG A 1 166 ? 18.796 5.361 -15.868 1.00 65.31 166 ARG A CA 1
ATOM 1321 C C . ARG A 1 166 ? 18.371 4.856 -17.247 1.00 65.31 166 ARG A C 1
ATOM 1323 O O . ARG A 1 166 ? 19.229 4.622 -18.085 1.00 65.31 166 ARG A O 1
ATOM 1330 N N . GLN A 1 167 ? 17.075 4.709 -17.512 1.00 70.00 167 GLN A N 1
ATOM 1331 C CA . GLN A 1 167 ? 16.564 4.290 -18.816 1.00 70.00 167 GLN A CA 1
ATOM 1332 C C . GLN A 1 167 ? 16.415 5.504 -19.742 1.00 70.00 167 GLN A C 1
ATOM 1334 O O . GLN A 1 167 ? 15.318 6.025 -19.936 1.00 70.00 167 GLN A O 1
ATOM 1339 N N . LYS A 1 168 ? 17.526 5.981 -20.317 1.00 78.69 168 LYS A N 1
ATOM 1340 C CA . LYS A 1 168 ? 17.484 6.974 -21.401 1.00 78.69 168 LYS A CA 1
ATOM 1341 C C . LYS A 1 168 ? 17.667 6.270 -22.748 1.00 78.69 168 LYS A C 1
ATOM 1343 O O . LYS A 1 168 ? 18.749 5.743 -22.986 1.00 78.69 168 LYS A O 1
ATOM 1348 N N . PRO A 1 169 ? 16.648 6.200 -23.618 1.00 85.06 169 PRO A N 1
ATOM 1349 C CA . PRO A 1 169 ? 16.796 5.557 -24.915 1.00 85.06 169 PRO A CA 1
ATOM 1350 C C . PRO A 1 169 ? 17.628 6.415 -25.873 1.00 85.06 169 PRO A C 1
ATOM 1352 O O . PRO A 1 169 ? 17.676 7.642 -25.753 1.00 85.06 169 PRO A O 1
ATOM 1355 N N . PHE A 1 170 ? 18.238 5.762 -26.857 1.00 88.38 170 PHE A N 1
ATOM 1356 C CA . PHE A 1 170 ? 18.859 6.426 -28.000 1.00 88.38 170 PHE A CA 1
ATOM 1357 C C . PHE A 1 170 ? 18.584 5.637 -29.279 1.00 88.38 170 PHE A C 1
ATOM 1359 O O . PHE A 1 170 ? 18.378 4.424 -29.236 1.00 88.38 170 PHE A O 1
ATOM 1366 N N . ALA A 1 171 ? 18.579 6.320 -30.418 1.00 90.19 171 ALA A N 1
ATOM 1367 C CA . ALA A 1 171 ? 18.383 5.718 -31.725 1.00 90.19 171 ALA A CA 1
ATOM 1368 C C . ALA A 1 171 ? 19.537 6.071 -32.662 1.00 90.19 171 ALA A C 1
ATOM 1370 O O . ALA A 1 171 ? 20.030 7.194 -32.660 1.00 90.19 171 ALA A O 1
ATOM 1371 N N . VAL A 1 172 ? 19.949 5.113 -33.485 1.00 90.50 172 VAL A N 1
ATOM 1372 C CA . VAL A 1 172 ? 20.907 5.306 -34.575 1.00 90.50 172 VAL A CA 1
ATOM 1373 C C . VAL A 1 172 ? 20.172 5.035 -35.879 1.00 90.50 172 VAL A C 1
ATOM 1375 O O . VAL A 1 172 ? 19.559 3.982 -36.045 1.00 90.50 172 VAL A O 1
ATOM 1378 N N . ARG A 1 173 ? 20.221 5.992 -36.801 1.00 90.62 173 ARG A N 1
ATOM 1379 C CA . ARG A 1 173 ? 19.610 5.929 -38.129 1.00 90.62 173 ARG A CA 1
ATOM 1380 C C . ARG A 1 173 ? 20.702 5.982 -39.180 1.00 90.62 173 ARG A C 1
ATOM 1382 O O . ARG A 1 173 ? 21.499 6.912 -39.168 1.00 90.62 173 ARG A O 1
ATOM 1389 N N . ALA A 1 174 ? 20.707 5.025 -40.095 1.00 89.50 174 ALA A N 1
ATOM 1390 C CA . ALA A 1 174 ? 21.575 5.006 -41.264 1.00 89.50 174 ALA A CA 1
ATOM 1391 C C . ALA A 1 174 ? 20.705 5.201 -42.505 1.00 89.50 174 ALA A C 1
ATOM 1393 O O . ALA A 1 174 ? 19.693 4.518 -42.657 1.00 89.50 174 ALA A O 1
ATOM 1394 N N . LEU A 1 175 ? 21.086 6.153 -43.350 1.00 88.69 175 LEU A N 1
ATOM 1395 C CA . LEU A 1 175 ? 20.376 6.561 -44.552 1.00 88.69 175 LEU A CA 1
ATOM 1396 C C . LEU A 1 175 ? 21.308 6.462 -45.760 1.00 88.69 175 LEU A C 1
ATOM 1398 O O . LEU A 1 175 ? 22.487 6.807 -45.686 1.00 88.69 175 LEU A O 1
ATOM 1402 N N . LEU A 1 176 ? 20.742 6.034 -46.878 1.00 86.94 176 LEU A N 1
ATOM 1403 C CA . LEU A 1 176 ? 21.360 5.901 -48.186 1.00 86.94 176 LEU A CA 1
ATOM 1404 C C . LEU A 1 176 ? 20.642 6.870 -49.136 1.00 86.94 176 LEU A C 1
ATOM 1406 O O . LEU A 1 176 ? 19.586 6.523 -49.664 1.00 86.94 176 LEU A O 1
ATOM 1410 N N . PRO A 1 177 ? 21.168 8.091 -49.338 1.00 80.19 177 PRO A N 1
ATOM 1411 C CA . PRO A 1 177 ? 20.480 9.123 -50.118 1.00 80.19 177 PRO A CA 1
ATOM 1412 C C . PRO A 1 177 ? 20.200 8.721 -51.574 1.00 80.19 177 PRO A C 1
ATOM 1414 O O . PRO A 1 177 ? 19.170 9.102 -52.121 1.00 80.19 177 PRO A O 1
ATOM 1417 N N . ASP A 1 178 ? 21.092 7.924 -52.168 1.00 77.25 178 ASP A N 1
ATOM 1418 C CA . ASP A 1 178 ? 21.035 7.483 -53.568 1.00 77.25 178 ASP A CA 1
ATOM 1419 C C . ASP A 1 178 ? 20.693 5.982 -53.702 1.00 77.25 178 ASP A C 1
ATOM 1421 O O . ASP A 1 178 ? 21.166 5.305 -54.620 1.00 77.25 178 ASP A O 1
ATOM 1425 N N . ALA A 1 179 ? 19.912 5.429 -52.764 1.00 74.75 179 ALA A N 1
ATOM 1426 C CA . ALA A 1 179 ? 19.547 4.013 -52.781 1.00 74.75 179 ALA A CA 1
ATOM 1427 C C . ALA A 1 179 ? 18.822 3.620 -54.084 1.00 74.75 179 ALA A C 1
ATOM 1429 O O . ALA A 1 179 ? 17.830 4.226 -54.484 1.00 74.75 179 ALA A O 1
ATOM 1430 N N . SER A 1 180 ? 19.334 2.581 -54.741 1.00 74.19 180 SER A N 1
ATOM 1431 C CA . SER A 1 180 ? 18.717 1.904 -55.886 1.00 74.19 180 SER A CA 1
ATOM 1432 C C . SER A 1 180 ? 18.107 0.563 -55.461 1.00 74.19 180 SER A C 1
ATOM 1434 O O . SER A 1 180 ? 18.454 0.030 -54.406 1.00 74.19 180 SER A O 1
ATOM 1436 N N . ASP A 1 181 ? 17.259 -0.027 -56.310 1.00 72.44 181 ASP A N 1
ATOM 1437 C CA . ASP A 1 181 ? 16.632 -1.332 -56.054 1.00 72.44 181 ASP A CA 1
ATOM 1438 C C . ASP A 1 181 ? 17.658 -2.400 -55.628 1.00 72.44 181 ASP A C 1
ATOM 1440 O O . ASP A 1 181 ? 18.647 -2.660 -56.319 1.00 72.44 181 ASP A O 1
ATOM 1444 N N . GLY A 1 182 ? 17.410 -3.024 -54.472 1.00 74.81 182 GLY A N 1
ATOM 1445 C CA . GLY A 1 182 ? 18.257 -4.078 -53.902 1.00 74.81 182 GLY A CA 1
ATOM 1446 C C . GLY A 1 182 ? 19.427 -3.590 -53.040 1.00 74.81 182 GLY A C 1
ATOM 1447 O O . GLY A 1 182 ? 20.135 -4.420 -52.468 1.00 74.81 182 GLY A O 1
ATOM 1448 N N . GLN A 1 183 ? 19.627 -2.276 -52.902 1.00 82.06 183 GLN A N 1
ATOM 1449 C CA . GLN A 1 183 ? 20.608 -1.721 -51.973 1.00 82.06 183 GLN A CA 1
ATOM 1450 C C . GLN A 1 183 ? 20.020 -1.573 -50.569 1.00 82.06 183 GLN A C 1
ATOM 1452 O O . GLN A 1 183 ? 18.867 -1.188 -50.398 1.00 82.06 183 GLN A O 1
ATOM 1457 N N . SER A 1 184 ? 20.820 -1.883 -49.550 1.00 86.06 184 SER A N 1
ATOM 1458 C CA . SER A 1 184 ? 20.410 -1.708 -48.159 1.00 86.06 184 SER A CA 1
ATOM 1459 C C . SER A 1 184 ? 21.606 -1.541 -47.233 1.00 86.06 184 SER A C 1
ATOM 1461 O O . SER A 1 184 ? 22.717 -1.980 -47.541 1.00 86.06 184 SER A O 1
ATOM 1463 N N . VAL A 1 185 ? 21.367 -0.911 -46.085 1.00 87.88 185 VAL A N 1
ATOM 1464 C CA . VAL A 1 185 ? 22.357 -0.747 -45.019 1.00 87.88 185 VAL A CA 1
ATOM 1465 C C . VAL A 1 185 ? 21.823 -1.314 -43.711 1.00 87.88 185 VAL A C 1
ATOM 1467 O O . VAL A 1 185 ? 20.642 -1.184 -43.388 1.00 87.88 185 VAL A O 1
ATOM 1470 N N . GLU A 1 186 ? 22.708 -1.930 -42.945 1.00 89.25 186 GLU A N 1
ATOM 1471 C CA . GLU A 1 186 ? 22.458 -2.476 -41.621 1.00 89.25 186 GLU A CA 1
ATOM 1472 C C . GLU A 1 186 ? 23.332 -1.766 -40.591 1.00 89.25 186 GLU A C 1
ATOM 1474 O O . GLU A 1 186 ? 24.471 -1.380 -40.865 1.00 89.25 186 GLU A O 1
ATOM 1479 N N . ILE A 1 187 ? 22.778 -1.600 -39.394 1.00 91.06 187 ILE A N 1
ATOM 1480 C CA . ILE A 1 187 ? 23.472 -1.027 -38.245 1.00 91.06 187 ILE A CA 1
ATOM 1481 C C . ILE A 1 187 ? 23.765 -2.167 -37.288 1.00 91.06 187 ILE A C 1
ATOM 1483 O O . ILE A 1 187 ? 22.890 -2.993 -37.024 1.00 91.06 187 ILE A O 1
ATOM 1487 N N . PHE A 1 188 ? 24.966 -2.168 -36.732 1.00 91.12 188 PHE A N 1
ATOM 1488 C CA . PHE A 1 188 ? 25.294 -2.987 -35.584 1.00 91.12 188 PHE A CA 1
ATOM 1489 C C . PHE A 1 188 ? 25.907 -2.135 -34.484 1.00 91.12 188 PHE A C 1
ATOM 1491 O O . PHE A 1 188 ? 26.722 -1.252 -34.753 1.00 91.12 188 PHE A O 1
ATOM 1498 N N . ILE A 1 189 ? 25.502 -2.395 -33.245 1.00 90.19 189 ILE A N 1
ATOM 1499 C CA . ILE A 1 189 ? 26.013 -1.689 -32.078 1.00 90.19 189 ILE A CA 1
ATOM 1500 C C . ILE A 1 189 ? 26.597 -2.721 -31.120 1.00 90.19 189 ILE A C 1
ATOM 1502 O O . ILE A 1 189 ? 25.875 -3.573 -30.611 1.00 90.19 189 ILE A O 1
ATOM 1506 N N . GLU A 1 190 ? 27.897 -2.628 -30.880 1.00 88.06 190 GLU A N 1
ATOM 1507 C CA . GLU A 1 190 ? 28.628 -3.459 -29.921 1.00 88.06 190 GLU A CA 1
ATOM 1508 C C . GLU A 1 190 ? 28.882 -2.640 -28.654 1.00 88.06 190 GLU A C 1
ATOM 1510 O O . GLU A 1 190 ? 29.284 -1.483 -28.760 1.00 88.06 190 GLU A O 1
ATOM 1515 N N . ASP A 1 191 ? 28.641 -3.196 -27.470 1.00 85.88 191 ASP A N 1
ATOM 1516 C CA . ASP A 1 191 ? 29.079 -2.607 -26.200 1.00 85.88 191 ASP A CA 1
ATOM 1517 C C . ASP A 1 191 ? 30.465 -3.127 -25.800 1.00 85.88 191 ASP A C 1
ATOM 1519 O O . ASP A 1 191 ? 30.808 -4.270 -26.092 1.00 85.88 191 ASP A O 1
ATOM 1523 N N . ASP A 1 192 ? 31.269 -2.295 -25.137 1.00 76.94 192 ASP A N 1
ATOM 1524 C CA . ASP A 1 192 ? 32.645 -2.591 -24.713 1.00 76.94 192 ASP A CA 1
ATOM 1525 C C . ASP A 1 192 ? 32.751 -3.540 -23.504 1.00 76.94 192 ASP A C 1
ATOM 1527 O O . ASP A 1 192 ? 33.627 -3.380 -22.660 1.00 76.94 192 ASP A O 1
ATOM 1531 N N . GLU A 1 193 ? 31.899 -4.571 -23.493 1.00 58.22 193 GLU A N 1
ATOM 1532 C CA . GLU A 1 193 ? 31.720 -5.579 -22.449 1.00 58.22 193 GLU A CA 1
ATOM 1533 C C . GLU A 1 193 ? 31.257 -4.982 -21.109 1.00 58.22 193 GLU A C 1
ATOM 1535 O O . GLU A 1 193 ? 31.930 -4.178 -20.469 1.00 58.22 193 GLU A O 1
ATOM 1540 N N . LEU A 1 194 ? 30.107 -5.445 -20.607 1.00 54.78 194 LEU A N 1
ATOM 1541 C CA . LEU A 1 194 ? 29.691 -5.284 -19.209 1.00 54.78 194 LEU A CA 1
ATOM 1542 C C . LEU A 1 194 ? 30.725 -5.892 -18.230 1.00 54.78 194 LEU A C 1
ATOM 1544 O O . LEU A 1 194 ? 30.498 -6.938 -17.627 1.00 54.78 194 LEU A O 1
ATOM 1548 N N . ALA A 1 195 ? 31.839 -5.197 -17.998 1.00 42.38 195 ALA A N 1
ATOM 1549 C CA . ALA A 1 195 ? 32.810 -5.480 -16.942 1.00 42.38 195 ALA A CA 1
ATOM 1550 C C . ALA A 1 195 ? 32.359 -4.944 -15.567 1.00 42.38 195 ALA A C 1
ATOM 1552 O O . ALA A 1 195 ? 33.044 -5.128 -14.563 1.00 42.38 195 ALA A O 1
ATOM 1553 N N . LEU A 1 196 ? 31.202 -4.279 -15.486 1.00 41.47 196 LEU A N 1
ATOM 1554 C CA . LEU A 1 196 ? 30.734 -3.618 -14.266 1.00 41.47 196 LEU A CA 1
ATOM 1555 C C . LEU A 1 196 ? 29.259 -3.933 -13.969 1.00 41.47 196 LEU A C 1
ATOM 1557 O O . LEU A 1 196 ? 28.425 -3.041 -13.877 1.00 41.47 196 LEU A O 1
ATOM 1561 N N . GLY A 1 197 ? 28.930 -5.221 -13.814 1.00 43.59 197 GLY A N 1
ATOM 1562 C CA . GLY A 1 197 ? 27.798 -5.683 -12.988 1.00 43.59 197 GLY A CA 1
ATOM 1563 C C . GLY A 1 197 ? 26.391 -5.151 -13.316 1.00 43.59 197 GLY A C 1
ATOM 1564 O O . GLY A 1 197 ? 25.539 -5.118 -12.428 1.00 43.59 197 GLY A O 1
ATOM 1565 N N . GLY A 1 198 ? 26.130 -4.714 -14.549 1.00 47.75 198 GLY A N 1
ATOM 1566 C CA . GLY A 1 198 ? 24.823 -4.210 -14.981 1.00 47.75 198 GLY A CA 1
ATOM 1567 C C . GLY A 1 198 ? 23.853 -5.326 -15.387 1.00 47.75 198 GLY A C 1
ATOM 1568 O O . GLY A 1 198 ? 24.246 -6.338 -15.951 1.00 47.75 198 GLY A O 1
ATOM 1569 N N . ALA A 1 199 ? 22.556 -5.127 -15.147 1.00 51.38 199 ALA A N 1
ATOM 1570 C CA . ALA A 1 199 ? 21.481 -6.092 -15.421 1.00 51.38 199 ALA A CA 1
ATOM 1571 C C . ALA A 1 199 ? 21.110 -6.273 -16.918 1.00 51.38 199 ALA A C 1
ATOM 1573 O O . ALA A 1 199 ? 20.033 -6.786 -17.221 1.00 51.38 199 ALA A O 1
ATOM 1574 N N . LYS A 1 200 ? 21.951 -5.824 -17.861 1.00 58.16 200 LYS A N 1
ATOM 1575 C CA . LYS A 1 200 ? 21.708 -5.901 -19.315 1.00 58.16 200 LYS A CA 1
ATOM 1576 C C . LYS A 1 200 ? 22.571 -7.036 -19.887 1.00 58.16 200 LYS A C 1
ATOM 1578 O O . LYS A 1 200 ? 23.738 -7.124 -19.537 1.00 58.16 200 LYS A O 1
ATOM 1583 N N . SER A 1 201 ? 22.024 -7.916 -20.724 1.00 62.56 201 SER A N 1
ATOM 1584 C CA . SER A 1 201 ? 22.819 -8.867 -21.523 1.00 62.56 201 SER A CA 1
ATOM 1585 C C . SER A 1 201 ? 23.666 -8.097 -22.538 1.00 62.56 201 SER A C 1
ATOM 1587 O O . SER A 1 201 ? 23.171 -7.122 -23.087 1.00 62.56 201 SER A O 1
ATOM 1589 N N . ALA A 1 202 ? 24.917 -8.489 -22.782 1.00 69.69 202 ALA A N 1
ATOM 1590 C CA . ALA A 1 202 ? 25.758 -7.856 -23.805 1.00 69.69 202 ALA A CA 1
ATOM 1591 C C . ALA A 1 202 ? 25.280 -8.226 -25.221 1.00 69.69 202 ALA A C 1
ATOM 1593 O O . ALA A 1 202 ? 24.688 -9.296 -25.421 1.00 69.69 202 ALA A O 1
ATOM 1594 N N . ASN A 1 203 ? 25.541 -7.366 -26.208 1.00 77.31 203 ASN A N 1
ATOM 1595 C CA . ASN A 1 203 ? 25.424 -7.776 -27.606 1.00 77.31 203 ASN A CA 1
ATOM 1596 C C . ASN A 1 203 ? 26.554 -8.754 -27.954 1.00 77.31 203 ASN A C 1
ATOM 1598 O O . ASN A 1 203 ? 27.614 -8.759 -27.331 1.0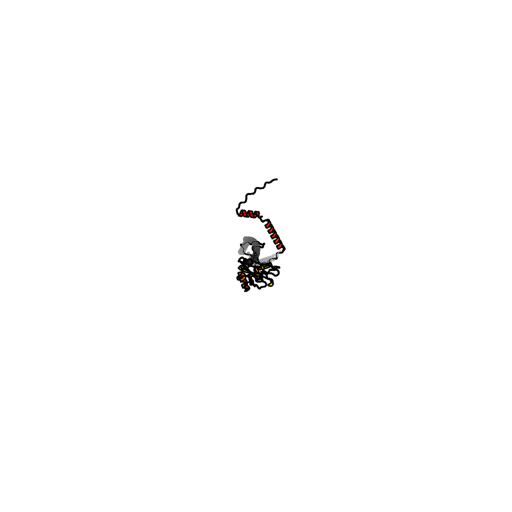0 77.31 203 ASN A O 1
ATOM 1602 N N . ALA A 1 204 ? 26.322 -9.611 -28.950 1.00 78.50 204 ALA A N 1
ATOM 1603 C CA . ALA A 1 204 ? 27.403 -10.421 -29.500 1.00 78.50 204 ALA A CA 1
ATOM 1604 C C . ALA A 1 204 ? 28.505 -9.509 -30.069 1.00 78.50 204 ALA A C 1
ATOM 1606 O O . ALA A 1 204 ? 28.254 -8.354 -30.400 1.00 78.50 204 ALA A O 1
ATOM 1607 N N . VAL A 1 205 ? 29.719 -10.028 -30.219 1.00 84.50 205 VAL A N 1
ATOM 1608 C CA . VAL A 1 205 ? 30.763 -9.307 -30.960 1.00 84.50 205 VAL A CA 1
ATOM 1609 C C . VAL A 1 205 ? 30.323 -9.168 -32.419 1.00 84.50 205 VAL A C 1
ATOM 1611 O O . VAL A 1 205 ? 29.711 -10.091 -32.968 1.00 84.50 205 VAL A O 1
ATOM 1614 N N . PHE A 1 206 ? 30.620 -8.030 -33.050 1.00 87.56 206 PHE A N 1
ATOM 1615 C CA . PHE A 1 206 ? 30.301 -7.817 -34.458 1.00 87.56 206 PHE A CA 1
ATOM 1616 C C . PHE A 1 206 ? 30.944 -8.902 -35.336 1.00 87.56 206 PHE A C 1
ATOM 1618 O O . PHE A 1 206 ? 32.166 -9.013 -35.416 1.00 87.56 206 PHE A O 1
ATOM 1625 N N . ASP A 1 207 ? 30.113 -9.694 -36.015 1.00 86.06 207 ASP A N 1
ATOM 1626 C CA . ASP A 1 207 ? 30.552 -10.704 -36.982 1.00 86.06 207 ASP A CA 1
ATOM 1627 C C . ASP A 1 207 ? 30.207 -10.252 -38.404 1.00 86.06 207 ASP A C 1
ATOM 1629 O O . ASP A 1 207 ? 29.046 -10.392 -38.796 1.00 86.06 207 ASP A O 1
ATOM 1633 N N . PRO A 1 208 ? 31.172 -9.775 -39.213 1.00 85.19 208 PRO A N 1
ATOM 1634 C CA . PRO A 1 208 ? 30.934 -9.316 -40.580 1.00 85.19 208 PRO A CA 1
ATOM 1635 C C . PRO A 1 208 ? 30.203 -10.304 -41.495 1.00 85.19 208 PRO A C 1
ATOM 1637 O O . PRO A 1 208 ? 29.611 -9.878 -42.488 1.00 85.19 208 PRO A O 1
ATOM 1640 N N . GLN A 1 209 ? 30.232 -11.604 -41.195 1.00 82.94 209 GLN A N 1
ATOM 1641 C CA . GLN A 1 209 ? 29.605 -12.648 -42.008 1.00 82.94 209 GLN A CA 1
ATOM 1642 C C . GLN A 1 209 ? 28.143 -12.919 -41.621 1.00 82.94 209 GLN A C 1
ATOM 1644 O O . GLN A 1 209 ? 27.408 -13.531 -42.397 1.00 82.94 209 GLN A O 1
ATOM 1649 N N . ALA A 1 210 ? 27.679 -12.420 -40.472 1.00 83.25 210 ALA A N 1
ATOM 1650 C CA . ALA A 1 210 ? 26.307 -12.614 -40.014 1.00 83.25 210 ALA A CA 1
A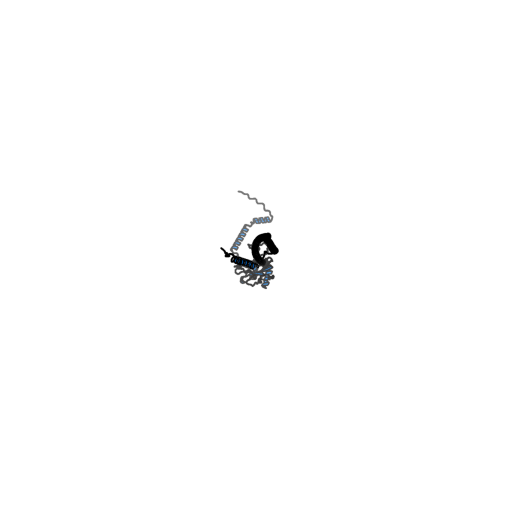TOM 1651 C C . ALA A 1 210 ? 25.290 -11.979 -40.978 1.00 83.25 210 ALA A C 1
ATOM 1653 O O . ALA A 1 210 ? 25.438 -10.827 -41.381 1.00 83.25 210 ALA A O 1
ATOM 1654 N N . GLN A 1 211 ? 24.240 -12.715 -41.350 1.00 73.81 211 GLN A N 1
ATOM 1655 C CA . GLN A 1 211 ? 23.249 -12.229 -42.320 1.00 73.81 211 GLN A CA 1
ATOM 1656 C C . GLN A 1 211 ? 22.331 -11.135 -41.768 1.00 73.81 211 GLN A C 1
ATOM 1658 O O . GLN A 1 211 ? 21.900 -10.285 -42.531 1.00 73.81 211 GLN A O 1
ATOM 1663 N N . LEU A 1 212 ? 22.007 -11.186 -40.474 1.00 73.88 212 LEU A N 1
ATOM 1664 C CA . LEU A 1 212 ? 21.102 -10.258 -39.799 1.00 73.88 212 LEU A CA 1
ATOM 1665 C C . LEU A 1 212 ? 21.515 -10.137 -38.337 1.00 73.88 212 LEU A C 1
ATOM 1667 O O . LEU A 1 212 ? 21.678 -11.152 -37.655 1.00 73.88 212 LEU A O 1
ATOM 1671 N N . TYR A 1 213 ? 21.588 -8.911 -37.827 1.00 78.44 213 TYR A N 1
ATOM 1672 C CA . TYR A 1 213 ? 21.836 -8.686 -36.407 1.00 78.44 213 TYR A CA 1
ATOM 1673 C C . TYR A 1 213 ? 20.546 -8.480 -35.624 1.00 78.44 213 TYR A C 1
ATOM 1675 O O . TYR A 1 213 ? 19.680 -7.676 -35.979 1.00 78.44 213 TYR A O 1
ATOM 1683 N N . LYS A 1 214 ? 20.439 -9.182 -34.499 1.00 78.81 214 LYS A N 1
ATOM 1684 C CA . LYS A 1 214 ? 19.446 -8.909 -33.460 1.00 78.81 214 LYS A CA 1
ATOM 1685 C C . LYS A 1 214 ? 20.175 -8.376 -32.241 1.00 78.81 214 LYS A C 1
ATOM 1687 O O . LYS A 1 214 ? 21.225 -8.907 -31.887 1.00 78.81 214 LYS A O 1
ATOM 1692 N N . SER A 1 215 ? 19.616 -7.342 -31.619 1.00 81.25 215 SER A N 1
ATOM 1693 C CA . SER A 1 215 ? 20.124 -6.887 -30.329 1.00 81.25 215 SER A CA 1
ATOM 1694 C C . SER A 1 215 ? 19.921 -7.998 -29.301 1.00 81.25 215 SER A C 1
ATOM 1696 O O . SER A 1 215 ? 18.852 -8.608 -29.237 1.00 81.25 215 SER A O 1
ATOM 1698 N N . GLY A 1 216 ? 20.956 -8.264 -28.514 1.00 77.25 216 GLY A N 1
ATOM 1699 C CA . GLY A 1 216 ? 20.879 -9.042 -27.285 1.00 77.25 216 GLY A CA 1
ATOM 1700 C C . GLY A 1 216 ? 20.293 -8.234 -26.126 1.00 77.25 216 GLY A C 1
ATOM 1701 O O . GLY A 1 216 ? 20.052 -8.797 -25.061 1.00 77.25 216 GLY A O 1
ATOM 1702 N N . TRP A 1 217 ? 20.050 -6.933 -26.304 1.00 79.31 217 TRP A N 1
ATOM 1703 C CA . TRP A 1 217 ? 19.479 -6.056 -25.288 1.00 79.31 217 TRP A CA 1
ATOM 1704 C C . TRP A 1 217 ? 17.956 -6.203 -25.194 1.00 79.31 217 TRP A C 1
ATOM 1706 O O . TRP A 1 217 ? 17.234 -6.198 -26.190 1.00 79.31 217 TRP A O 1
ATOM 1716 N N . MET A 1 218 ? 17.445 -6.302 -23.965 1.00 71.56 218 MET A N 1
ATOM 1717 C CA . MET A 1 218 ? 16.007 -6.390 -23.713 1.00 71.56 218 MET A CA 1
ATOM 1718 C C . MET A 1 218 ? 15.294 -5.090 -24.122 1.00 71.56 218 MET A C 1
ATOM 1720 O O . MET A 1 218 ? 15.730 -4.003 -23.747 1.00 71.56 218 MET A O 1
ATOM 1724 N N . ASN A 1 219 ? 14.169 -5.223 -24.833 1.00 77.75 219 ASN A N 1
ATOM 1725 C CA . ASN A 1 219 ? 13.322 -4.137 -25.357 1.00 77.75 219 ASN A CA 1
ATOM 1726 C C . ASN A 1 219 ? 13.946 -3.258 -26.452 1.00 77.75 219 ASN A C 1
ATOM 1728 O O . ASN A 1 219 ? 13.337 -2.266 -26.853 1.00 77.75 219 ASN A O 1
ATOM 1732 N N . ASP A 1 220 ? 15.117 -3.623 -26.966 1.00 83.88 220 ASP A N 1
ATOM 1733 C CA . ASP A 1 220 ? 15.660 -2.988 -28.160 1.00 83.88 220 ASP A CA 1
ATOM 1734 C C . ASP A 1 220 ? 14.829 -3.322 -29.397 1.00 83.88 220 ASP A C 1
ATOM 1736 O O . ASP A 1 220 ? 14.306 -4.428 -29.554 1.00 83.88 220 ASP A O 1
ATOM 1740 N N . ILE A 1 221 ? 14.775 -2.366 -30.320 1.00 84.56 221 ILE A N 1
ATOM 1741 C CA . ILE A 1 221 ? 14.162 -2.559 -31.628 1.00 84.56 221 ILE A CA 1
ATOM 1742 C C . ILE A 1 221 ? 15.267 -2.456 -32.676 1.00 84.56 221 ILE A C 1
ATOM 1744 O O . ILE A 1 221 ? 15.847 -1.388 -32.878 1.00 84.56 221 ILE A O 1
ATOM 1748 N N . THR A 1 222 ? 15.553 -3.566 -33.354 1.00 82.12 222 THR A N 1
ATOM 1749 C CA . THR A 1 222 ? 16.513 -3.617 -34.465 1.00 82.12 222 THR A CA 1
ATOM 1750 C C . THR A 1 222 ? 15.813 -3.889 -35.789 1.00 82.12 222 THR A C 1
ATOM 1752 O O . THR A 1 222 ? 14.690 -4.390 -35.818 1.00 82.12 222 THR A O 1
ATOM 1755 N N . ASN A 1 223 ? 16.491 -3.582 -36.898 1.00 70.31 223 ASN A N 1
ATOM 1756 C CA . ASN A 1 223 ? 16.014 -3.850 -38.260 1.00 70.31 223 ASN A CA 1
ATOM 1757 C C . ASN A 1 223 ? 14.697 -3.147 -38.633 1.00 70.31 223 ASN A C 1
ATOM 1759 O O . ASN A 1 223 ? 13.934 -3.664 -39.449 1.00 70.31 223 ASN A O 1
ATOM 1763 N N . LEU A 1 224 ? 14.434 -1.957 -38.085 1.00 81.25 224 LEU A N 1
ATOM 1764 C CA . LEU A 1 224 ? 13.393 -1.078 -38.620 1.00 81.25 224 LEU A CA 1
ATOM 1765 C C . LEU A 1 224 ? 13.859 -0.550 -39.981 1.00 81.25 224 LEU A C 1
ATOM 1767 O O . LEU A 1 224 ? 14.587 0.440 -40.047 1.00 81.25 224 LEU A O 1
ATOM 1771 N N . ARG A 1 225 ? 13.479 -1.257 -41.048 1.00 77.50 225 ARG A N 1
ATOM 1772 C CA . ARG A 1 225 ? 13.780 -0.911 -42.442 1.00 77.50 225 ARG A CA 1
ATOM 1773 C C . ARG A 1 225 ? 12.594 -0.192 -43.067 1.00 77.50 225 ARG A C 1
ATOM 1775 O O . ARG A 1 225 ? 11.449 -0.605 -42.880 1.00 77.50 225 ARG A O 1
ATOM 1782 N N . PHE A 1 226 ? 12.871 0.859 -43.825 1.00 75.88 226 PHE A N 1
ATOM 1783 C CA . PHE A 1 226 ? 11.855 1.544 -44.622 1.00 75.88 226 PHE A CA 1
ATOM 1784 C C . PHE A 1 226 ? 11.670 0.837 -45.974 1.00 75.88 226 PHE A C 1
ATOM 1786 O O . PHE A 1 226 ? 12.544 0.097 -46.426 1.00 75.88 226 PHE A O 1
ATOM 1793 N N . SER A 1 227 ? 10.492 0.992 -46.585 1.00 60.47 227 SER A N 1
ATOM 1794 C CA . SER A 1 227 ? 10.022 0.187 -47.729 1.00 60.47 227 SER A CA 1
ATOM 1795 C C . SER A 1 227 ? 10.862 0.311 -49.004 1.00 60.47 227 SER A C 1
ATOM 1797 O O . SER A 1 227 ? 10.699 -0.494 -49.914 1.00 60.47 227 SER A O 1
ATOM 1799 N N . ASP A 1 228 ? 11.740 1.306 -49.071 1.00 65.25 228 ASP A N 1
ATOM 1800 C CA . ASP A 1 228 ? 12.673 1.565 -50.166 1.00 65.25 228 ASP A CA 1
ATOM 1801 C C . ASP A 1 228 ? 14.071 0.958 -49.936 1.00 65.25 228 ASP A C 1
ATOM 1803 O O . ASP A 1 228 ? 14.932 1.066 -50.802 1.00 65.25 228 ASP A O 1
ATOM 1807 N N . GLY A 1 229 ? 14.330 0.332 -48.778 1.00 62.31 229 GLY A N 1
ATOM 1808 C CA . GLY A 1 229 ? 15.645 -0.225 -48.427 1.00 62.31 229 GLY A CA 1
ATOM 1809 C C . GLY A 1 229 ? 16.723 0.825 -48.124 1.00 62.31 229 GLY A C 1
ATOM 1810 O O . GLY A 1 229 ? 17.811 0.472 -47.666 1.00 62.31 229 GLY A O 1
ATOM 1811 N N . GLY A 1 230 ? 16.415 2.113 -48.306 1.00 74.50 230 GLY A N 1
ATOM 1812 C CA . GLY A 1 230 ? 17.358 3.222 -48.191 1.00 74.50 230 GLY A CA 1
ATOM 1813 C C . GLY A 1 230 ? 17.611 3.695 -46.762 1.00 74.50 230 GLY A C 1
ATOM 1814 O O . GLY A 1 230 ? 18.496 4.517 -46.547 1.00 74.50 230 GLY A O 1
ATOM 1815 N N . ALA A 1 231 ? 16.877 3.198 -45.764 1.00 83.25 231 ALA A N 1
ATOM 1816 C CA . ALA A 1 231 ? 17.112 3.564 -44.373 1.00 83.25 231 ALA A CA 1
ATOM 1817 C C . ALA A 1 231 ? 16.858 2.414 -43.389 1.00 83.25 231 ALA A C 1
ATOM 1819 O O . ALA A 1 231 ? 15.902 1.646 -43.528 1.00 83.25 231 ALA A O 1
ATOM 1820 N N . THR A 1 232 ? 17.701 2.357 -42.356 1.00 88.44 232 THR A N 1
ATOM 1821 C CA . THR A 1 232 ? 17.608 1.426 -41.222 1.00 88.44 232 THR A CA 1
ATOM 1822 C C . THR A 1 232 ? 17.710 2.196 -39.911 1.00 88.44 232 THR A C 1
ATOM 1824 O O . THR A 1 232 ? 18.510 3.127 -39.790 1.00 88.44 232 THR A O 1
ATOM 1827 N N . VAL A 1 233 ? 16.930 1.784 -38.909 1.00 90.25 233 VAL A N 1
ATOM 1828 C CA . VAL A 1 233 ? 16.999 2.317 -37.540 1.00 90.25 233 VAL A CA 1
ATOM 1829 C C . VAL A 1 233 ? 17.293 1.209 -36.533 1.00 90.25 233 VAL A C 1
ATOM 1831 O O . VAL A 1 233 ? 16.689 0.134 -36.573 1.00 90.25 233 VAL A O 1
ATOM 1834 N N . TRP A 1 234 ? 18.193 1.507 -35.598 1.00 91.12 234 TRP A N 1
ATOM 1835 C CA . TRP A 1 234 ? 18.397 0.763 -34.359 1.00 91.12 234 TRP A CA 1
ATOM 1836 C C . TRP A 1 234 ? 17.967 1.634 -33.183 1.00 91.12 234 TRP A C 1
ATOM 1838 O O . TRP A 1 234 ? 18.472 2.745 -33.032 1.00 91.12 234 TRP A O 1
ATOM 1848 N N . ILE A 1 235 ? 17.066 1.140 -32.336 1.00 88.62 235 ILE A N 1
ATOM 1849 C CA . ILE A 1 235 ? 16.614 1.832 -31.125 1.00 88.62 235 ILE A CA 1
ATOM 1850 C C . ILE A 1 235 ? 17.056 1.025 -29.910 1.00 88.62 235 ILE A C 1
ATOM 1852 O O . ILE A 1 235 ? 16.616 -0.108 -29.718 1.00 88.62 235 ILE A O 1
ATOM 1856 N N . SER A 1 236 ? 17.904 1.635 -29.085 1.00 87.12 236 SER A N 1
ATOM 1857 C CA . SER A 1 236 ? 18.265 1.112 -27.774 1.00 87.12 236 SER A CA 1
ATOM 1858 C C . SER A 1 236 ? 17.293 1.641 -26.729 1.00 87.12 236 SER A C 1
ATOM 1860 O O . SER A 1 236 ? 17.137 2.857 -26.579 1.00 87.12 236 SER A O 1
ATOM 1862 N N . ALA A 1 237 ? 16.653 0.742 -25.982 1.00 79.62 237 ALA A N 1
ATOM 1863 C CA . ALA A 1 237 ? 15.666 1.123 -24.968 1.00 79.62 237 ALA A CA 1
ATOM 1864 C C . ALA A 1 237 ? 16.293 1.821 -23.750 1.00 79.62 237 ALA A C 1
ATOM 1866 O O . ALA A 1 237 ? 15.594 2.464 -22.965 1.00 79.62 237 ALA A O 1
ATOM 1867 N N . SER A 1 238 ? 17.605 1.673 -23.539 1.00 77.25 238 SER A N 1
ATOM 1868 C CA . SER A 1 238 ? 18.308 2.240 -22.384 1.00 77.25 238 SER A CA 1
ATOM 1869 C C . SER A 1 238 ? 19.810 2.365 -22.632 1.00 77.25 238 SER A C 1
ATOM 1871 O O . SER A 1 238 ? 20.456 1.394 -23.043 1.00 77.25 238 SER A O 1
ATOM 1873 N N . THR A 1 239 ? 20.371 3.526 -22.304 1.00 78.00 239 THR A N 1
ATOM 1874 C CA . THR A 1 239 ? 21.807 3.727 -22.109 1.00 78.00 239 THR A CA 1
ATOM 1875 C C . THR A 1 239 ? 22.260 3.167 -20.763 1.00 78.00 239 THR A C 1
ATOM 1877 O O . THR A 1 239 ? 21.508 3.135 -19.790 1.00 78.00 239 THR A O 1
ATOM 1880 N N . VAL A 1 240 ? 23.510 2.719 -20.701 1.00 77.00 240 VAL A N 1
ATOM 1881 C CA . VAL A 1 240 ? 24.164 2.321 -19.453 1.00 77.00 240 VAL A CA 1
ATOM 1882 C C . VAL A 1 240 ? 25.292 3.322 -19.190 1.00 77.00 240 VAL A C 1
ATOM 1884 O O . VAL A 1 240 ? 26.185 3.432 -20.028 1.00 77.00 240 VAL A O 1
ATOM 1887 N N . PRO A 1 241 ? 25.261 4.084 -18.080 1.00 79.19 241 PRO A N 1
ATOM 1888 C CA . PRO A 1 241 ? 26.336 5.013 -17.736 1.00 79.19 241 PRO A CA 1
ATOM 1889 C C . PRO A 1 241 ? 27.706 4.330 -17.694 1.00 79.19 241 PRO A C 1
ATOM 1891 O O . PRO A 1 241 ? 27.837 3.250 -17.119 1.00 79.19 241 PRO A O 1
ATOM 1894 N N . GLY A 1 242 ? 28.722 4.968 -18.277 1.00 79.50 242 GLY A N 1
ATOM 1895 C CA . GLY A 1 242 ? 30.095 4.461 -18.329 1.00 79.50 242 GLY A CA 1
ATOM 1896 C C . GLY A 1 242 ? 30.375 3.430 -19.426 1.00 79.50 242 GLY A C 1
ATOM 1897 O O . GLY A 1 242 ? 31.509 2.973 -19.515 1.00 79.50 242 GLY A O 1
ATOM 1898 N N . VAL A 1 243 ? 29.382 3.074 -20.249 1.00 83.31 243 VAL A N 1
ATOM 1899 C CA . VAL A 1 243 ? 29.552 2.141 -21.375 1.00 83.31 243 VAL A CA 1
ATOM 1900 C C . VAL A 1 243 ? 29.911 2.892 -22.655 1.00 83.31 243 VAL A C 1
ATOM 1902 O O . VAL A 1 243 ? 29.399 3.987 -22.927 1.00 83.31 243 VAL A O 1
ATOM 1905 N N . THR A 1 244 ? 30.769 2.268 -23.458 1.00 89.19 244 THR A N 1
ATOM 1906 C CA . THR A 1 244 ? 31.113 2.698 -24.810 1.00 89.19 244 THR A CA 1
ATOM 1907 C C . THR A 1 244 ? 30.484 1.764 -25.830 1.00 89.19 244 THR A C 1
ATOM 1909 O O . THR A 1 244 ? 30.726 0.562 -25.843 1.00 89.19 244 THR A O 1
ATOM 1912 N N . TYR A 1 245 ? 29.728 2.332 -26.759 1.00 90.06 245 TYR A N 1
ATOM 1913 C CA . TYR A 1 245 ? 29.148 1.604 -27.873 1.00 90.06 245 TYR A CA 1
ATOM 1914 C C . TYR A 1 245 ? 29.947 1.844 -29.154 1.00 90.06 245 TYR A C 1
ATOM 1916 O O . TYR A 1 245 ? 30.100 2.986 -29.587 1.00 90.06 245 TYR A O 1
ATOM 1924 N N . LYS A 1 246 ? 30.429 0.789 -29.807 1.00 92.00 246 LYS A N 1
ATOM 1925 C CA . LYS A 1 246 ? 30.974 0.856 -31.169 1.00 92.00 246 LYS A CA 1
ATOM 1926 C C . LYS A 1 246 ? 29.837 0.727 -32.172 1.00 92.00 246 LYS A C 1
ATOM 1928 O O . LYS A 1 246 ? 29.048 -0.211 -32.100 1.00 92.00 246 LYS A O 1
ATOM 1933 N N . ILE A 1 247 ? 29.766 1.659 -33.118 1.00 92.81 247 ILE A N 1
ATOM 1934 C CA . ILE A 1 247 ? 28.747 1.652 -34.172 1.00 92.81 247 ILE A CA 1
ATOM 1935 C C . ILE A 1 247 ? 29.389 1.162 -35.465 1.00 92.81 247 ILE A C 1
ATOM 1937 O O . ILE A 1 247 ? 30.273 1.821 -36.020 1.00 92.81 247 ILE A O 1
ATOM 1941 N N . PHE A 1 248 ? 28.913 0.029 -35.961 1.00 92.56 248 PHE A N 1
ATOM 1942 C CA . PHE A 1 248 ? 29.301 -0.543 -37.240 1.00 92.56 248 PHE A CA 1
ATOM 1943 C C . PHE A 1 248 ? 28.175 -0.374 -38.252 1.00 92.56 248 PHE A C 1
ATOM 1945 O O . PHE A 1 248 ? 26.989 -0.470 -37.927 1.00 92.56 248 PHE A O 1
ATOM 1952 N N . LEU A 1 249 ? 28.568 -0.139 -39.497 1.00 91.81 249 LEU A N 1
ATOM 1953 C CA . LEU A 1 249 ? 27.669 -0.119 -40.641 1.00 91.81 249 LEU A CA 1
ATOM 1954 C C . LEU A 1 249 ? 28.066 -1.243 -41.582 1.00 91.81 249 LEU A C 1
ATOM 1956 O O . LEU A 1 249 ? 29.258 -1.454 -41.822 1.00 91.81 249 LEU A O 1
ATOM 1960 N N . LYS A 1 250 ? 27.071 -1.940 -42.122 1.00 90.56 250 LYS A N 1
ATOM 1961 C CA . LYS A 1 250 ? 27.258 -3.042 -43.061 1.00 90.56 250 LYS A CA 1
ATOM 1962 C C . LYS A 1 250 ? 26.315 -2.890 -44.248 1.00 90.56 250 LYS A C 1
ATOM 1964 O O . LYS A 1 250 ? 25.150 -2.548 -44.088 1.00 90.56 250 LYS A O 1
ATOM 1969 N N . GLU A 1 251 ? 26.815 -3.165 -45.439 1.00 87.44 251 GLU A N 1
ATOM 1970 C CA . GLU A 1 251 ? 26.029 -3.268 -46.658 1.00 87.44 251 GLU A CA 1
ATOM 1971 C C . GLU A 1 251 ? 25.231 -4.578 -46.635 1.00 87.44 251 GLU A C 1
ATOM 1973 O O . GLU A 1 251 ? 25.797 -5.670 -46.536 1.00 87.44 251 GLU A O 1
ATOM 1978 N N . GLY A 1 252 ? 23.905 -4.465 -46.707 1.00 80.94 252 GLY A N 1
ATOM 1979 C CA . GLY A 1 252 ? 22.981 -5.603 -46.692 1.00 80.94 252 GLY A CA 1
ATOM 1980 C C . GLY A 1 252 ? 22.608 -6.118 -48.087 1.00 80.94 252 GLY A C 1
ATOM 1981 O O . GLY A 1 252 ? 21.797 -7.033 -48.204 1.00 80.94 252 GLY A O 1
ATOM 1982 N N . ALA A 1 253 ? 23.155 -5.525 -49.154 1.00 80.88 253 ALA A N 1
ATOM 1983 C CA . ALA A 1 253 ? 22.917 -5.962 -50.528 1.00 80.88 253 ALA A CA 1
ATOM 1984 C C . ALA A 1 253 ? 23.610 -7.305 -50.833 1.00 80.88 253 ALA A C 1
ATOM 1986 O O . ALA A 1 253 ? 24.681 -7.614 -50.292 1.00 80.88 253 ALA A O 1
ATOM 1987 N N . GLU A 1 254 ? 23.029 -8.084 -51.754 1.00 78.31 254 GLU A N 1
ATOM 1988 C CA . GLU A 1 254 ? 23.700 -9.259 -52.318 1.00 78.31 254 GLU A CA 1
ATOM 1989 C C . GLU A 1 254 ? 25.050 -8.860 -52.925 1.00 78.31 254 GLU A C 1
ATOM 1991 O O . GLU A 1 254 ? 25.173 -7.805 -53.543 1.00 78.31 254 GLU A O 1
ATOM 1996 N N . GLU A 1 255 ? 26.059 -9.726 -52.804 1.00 79.00 255 GLU A N 1
ATOM 1997 C CA . GLU A 1 255 ? 27.439 -9.441 -53.225 1.00 79.00 255 GLU A CA 1
ATOM 1998 C C . GLU A 1 255 ? 27.545 -8.928 -54.673 1.00 79.00 255 GLU A C 1
ATOM 2000 O O . GLU A 1 255 ? 28.333 -8.034 -54.967 1.00 79.00 255 GLU A O 1
ATOM 2005 N N . LYS A 1 256 ? 26.680 -9.425 -55.563 1.00 79.12 256 LYS A N 1
ATOM 2006 C CA . LYS A 1 256 ? 26.626 -9.044 -56.984 1.00 79.12 256 LYS A CA 1
ATOM 2007 C C . LYS A 1 256 ? 26.043 -7.650 -57.240 1.00 79.12 256 LYS A C 1
ATOM 2009 O O . LYS A 1 256 ? 26.217 -7.115 -58.331 1.00 79.12 256 LYS A O 1
ATOM 2014 N N . LEU A 1 257 ? 25.318 -7.092 -56.274 1.00 78.31 257 LEU A N 1
ATOM 2015 C CA . LEU A 1 257 ? 24.644 -5.795 -56.362 1.00 78.31 257 LEU A CA 1
ATOM 2016 C C . LEU A 1 257 ? 25.402 -4.690 -55.617 1.00 78.31 257 LEU A C 1
ATOM 2018 O O . LEU A 1 257 ? 24.983 -3.530 -55.674 1.00 78.31 257 LEU A O 1
ATOM 2022 N N . ARG A 1 258 ? 26.516 -5.033 -54.954 1.00 81.38 258 ARG A N 1
ATOM 2023 C CA . ARG A 1 258 ? 27.294 -4.085 -54.158 1.00 81.38 258 ARG A CA 1
ATOM 2024 C C . ARG A 1 258 ? 27.903 -2.989 -55.015 1.00 81.38 258 ARG A C 1
ATOM 2026 O O . ARG A 1 258 ? 28.435 -3.240 -56.099 1.00 81.38 258 ARG A O 1
ATOM 2033 N N . LYS A 1 259 ? 27.840 -1.757 -54.519 1.00 82.25 259 LYS A N 1
ATOM 2034 C CA . LYS A 1 259 ? 28.410 -0.565 -55.167 1.00 82.25 259 LYS A CA 1
ATOM 2035 C C . LYS A 1 259 ? 28.986 0.359 -54.108 1.00 82.25 259 LYS A C 1
ATOM 2037 O O . LYS A 1 259 ? 28.676 0.229 -52.933 1.00 82.25 259 LYS A O 1
ATOM 2042 N N . ASN A 1 260 ? 29.804 1.318 -54.532 1.00 85.06 260 ASN A N 1
ATOM 2043 C CA . ASN A 1 260 ? 30.244 2.364 -53.619 1.00 85.06 260 ASN A CA 1
ATOM 2044 C C . ASN A 1 260 ? 29.041 3.225 -53.220 1.00 85.06 260 ASN A C 1
ATOM 2046 O O . ASN A 1 260 ? 28.370 3.784 -54.089 1.00 85.06 260 ASN A O 1
ATOM 2050 N N . MET A 1 261 ? 28.774 3.311 -51.922 1.00 85.56 261 MET A N 1
ATOM 2051 C CA . MET A 1 261 ? 27.612 3.985 -51.356 1.00 85.56 261 MET A CA 1
ATOM 2052 C C . MET A 1 261 ? 28.038 4.868 -50.193 1.00 85.56 261 MET A C 1
ATOM 2054 O O . MET A 1 261 ? 28.762 4.424 -49.302 1.00 85.56 261 MET A O 1
ATOM 2058 N N . GLU A 1 262 ? 27.567 6.110 -50.190 1.00 87.31 262 GLU A N 1
ATOM 2059 C CA . GLU A 1 262 ? 27.727 7.012 -49.056 1.00 87.31 262 GLU A CA 1
ATOM 2060 C C . GLU A 1 262 ? 26.582 6.795 -48.061 1.00 87.31 262 GLU A C 1
ATOM 2062 O O . GLU A 1 262 ? 25.409 6.971 -48.393 1.00 87.31 262 GLU A O 1
ATOM 2067 N N . VAL A 1 263 ? 26.927 6.399 -46.836 1.00 88.56 263 VAL A N 1
ATOM 2068 C CA . VAL A 1 263 ? 25.969 6.219 -45.744 1.00 88.56 263 VAL A CA 1
ATOM 2069 C C . VAL A 1 263 ? 25.982 7.455 -44.853 1.00 88.56 263 VAL A C 1
ATOM 2071 O O . VAL A 1 263 ? 26.987 7.757 -44.202 1.00 88.56 263 VAL A O 1
ATOM 2074 N N . LEU A 1 264 ? 24.843 8.140 -44.771 1.00 89.38 264 LEU A N 1
ATOM 2075 C CA . LEU A 1 264 ? 24.604 9.214 -43.813 1.00 89.38 264 LEU A CA 1
ATOM 2076 C C . LEU A 1 264 ? 24.063 8.620 -42.512 1.00 89.38 264 LEU A C 1
ATOM 2078 O O . LEU A 1 264 ? 23.073 7.896 -42.533 1.00 89.38 264 LEU A O 1
ATOM 2082 N N . THR A 1 265 ? 24.673 8.942 -41.371 1.00 89.69 265 THR A N 1
ATOM 2083 C CA . THR A 1 265 ? 24.206 8.439 -40.068 1.00 89.69 265 THR A CA 1
ATOM 2084 C C . THR A 1 265 ? 23.776 9.576 -39.153 1.00 89.69 265 THR A C 1
ATOM 2086 O O . THR A 1 265 ? 24.468 10.585 -39.030 1.00 89.69 265 THR A O 1
ATOM 2089 N N . ILE A 1 266 ? 22.639 9.404 -38.487 1.00 89.06 266 ILE A N 1
ATOM 2090 C CA . ILE A 1 266 ? 22.072 10.342 -37.520 1.00 89.06 266 ILE A CA 1
ATOM 2091 C C . ILE A 1 266 ? 21.833 9.586 -36.217 1.00 89.06 266 ILE A C 1
ATOM 2093 O O . ILE A 1 266 ? 21.293 8.483 -36.234 1.00 89.06 266 ILE A O 1
ATOM 2097 N N . VAL A 1 267 ? 22.224 10.171 -35.089 1.00 89.31 267 VAL A N 1
ATOM 2098 C CA . VAL A 1 267 ? 21.936 9.622 -33.761 1.00 89.31 267 VAL A CA 1
ATOM 2099 C C . VAL A 1 267 ? 20.997 10.559 -33.021 1.00 89.31 267 VAL A C 1
ATOM 2101 O O . VAL A 1 267 ? 21.276 11.751 -32.912 1.00 89.31 267 VAL A O 1
ATOM 2104 N N . ASP A 1 268 ? 19.910 10.005 -32.496 1.00 87.12 268 ASP A N 1
ATOM 2105 C CA . ASP A 1 268 ? 18.948 10.687 -31.638 1.00 87.12 268 ASP A CA 1
ATOM 2106 C C . ASP A 1 268 ? 19.140 10.208 -30.192 1.00 87.12 268 ASP A C 1
ATOM 2108 O O . ASP A 1 268 ? 19.143 9.008 -29.921 1.00 87.12 268 ASP A O 1
ATOM 2112 N N . GLY A 1 269 ? 19.301 11.121 -29.240 1.00 84.38 269 GLY A N 1
ATOM 2113 C CA . GLY A 1 269 ? 19.492 10.801 -27.828 1.00 84.38 269 GLY A CA 1
ATOM 2114 C C . GLY A 1 269 ? 19.809 12.032 -26.983 1.00 84.38 269 GLY A C 1
ATOM 2115 O O . GLY A 1 269 ? 19.826 13.157 -27.470 1.00 84.38 269 GLY A O 1
ATOM 2116 N N . ASP A 1 270 ? 20.036 11.838 -25.688 1.00 81.81 270 ASP A N 1
ATOM 2117 C CA . ASP A 1 270 ? 20.353 12.939 -24.771 1.00 81.81 270 ASP A CA 1
ATOM 2118 C C . ASP A 1 270 ? 21.853 13.262 -24.853 1.00 81.81 270 ASP A C 1
ATOM 2120 O O . ASP A 1 270 ? 22.658 12.616 -24.194 1.00 81.81 270 ASP A O 1
ATOM 2124 N N . PHE A 1 271 ? 22.266 14.190 -25.719 1.00 77.56 271 PHE A N 1
ATOM 2125 C CA . PHE A 1 271 ? 23.680 14.547 -25.893 1.00 77.56 271 PHE A CA 1
ATOM 2126 C C . PHE A 1 271 ? 24.157 15.555 -24.840 1.00 77.56 271 PHE A C 1
ATOM 2128 O O . PHE A 1 271 ? 23.408 16.424 -24.393 1.00 77.56 271 PHE A O 1
ATOM 2135 N N . ALA A 1 272 ? 25.438 15.486 -24.467 1.00 71.94 272 ALA A N 1
ATOM 2136 C CA . ALA A 1 272 ? 26.055 16.559 -23.692 1.00 71.94 272 ALA A CA 1
ATOM 2137 C C . ALA A 1 272 ? 26.066 17.863 -24.506 1.00 71.94 272 ALA A C 1
ATOM 2139 O O . ALA A 1 272 ? 26.363 17.843 -25.701 1.00 71.94 272 ALA A O 1
ATOM 2140 N N . GLU A 1 273 ? 25.726 18.990 -23.866 1.00 61.78 273 GLU A N 1
ATOM 2141 C CA . GLU A 1 273 ? 25.632 20.291 -24.535 1.00 61.78 273 GLU A CA 1
ATOM 2142 C C . GLU A 1 273 ? 26.926 20.610 -25.293 1.00 61.78 273 GLU A C 1
ATOM 2144 O O . GLU A 1 273 ? 28.008 20.753 -24.717 1.00 61.78 273 GLU A O 1
ATOM 2149 N N . SER A 1 274 ? 26.798 20.732 -26.611 1.00 53.34 274 SER A N 1
ATOM 2150 C CA . SER A 1 274 ? 27.854 21.237 -27.475 1.00 53.34 274 SER A CA 1
ATOM 2151 C C . SER A 1 274 ? 27.947 22.754 -27.312 1.00 53.34 274 SER A C 1
ATOM 2153 O O . SER A 1 274 ? 26.961 23.464 -27.503 1.00 53.34 274 SER A O 1
ATOM 2155 N N . LYS A 1 275 ? 29.145 23.279 -27.022 1.00 51.88 275 LYS A N 1
ATOM 2156 C CA . LYS A 1 275 ? 29.416 24.730 -27.085 1.00 51.88 275 LYS A CA 1
ATOM 2157 C C . LYS A 1 275 ? 29.394 25.279 -28.520 1.00 51.88 275 LYS A C 1
ATOM 2159 O O . LYS A 1 275 ? 29.437 26.494 -28.707 1.00 51.88 275 LYS A O 1
ATOM 2164 N N . GLU A 1 276 ? 29.331 24.414 -29.527 1.00 51.25 276 GLU A N 1
ATOM 2165 C CA . GLU A 1 276 ? 29.290 24.791 -30.937 1.00 51.25 276 GLU A CA 1
ATOM 2166 C C . GLU A 1 276 ? 27.836 24.867 -31.420 1.00 51.25 276 GLU A C 1
ATOM 2168 O O . GLU A 1 276 ? 27.102 23.877 -31.382 1.00 51.25 276 GLU A O 1
ATOM 2173 N N . LYS A 1 277 ? 27.416 26.058 -31.871 1.00 43.91 277 LYS A N 1
ATOM 2174 C CA . LYS A 1 277 ? 26.111 26.271 -32.512 1.00 43.91 277 LYS A CA 1
ATOM 2175 C C . LYS A 1 277 ? 26.106 25.604 -33.894 1.00 43.91 277 LYS A C 1
ATOM 2177 O O . LYS A 1 277 ? 26.975 25.938 -34.700 1.00 43.91 277 LYS A O 1
ATOM 2182 N N . PRO A 1 278 ? 25.134 24.735 -34.216 1.00 46.50 278 PRO A N 1
ATOM 2183 C CA . PRO A 1 278 ? 25.064 24.136 -35.540 1.00 46.50 278 PRO A CA 1
ATOM 2184 C C . PRO A 1 278 ? 24.640 25.173 -36.588 1.00 46.50 278 PRO A C 1
ATOM 2186 O O . PRO A 1 278 ? 23.676 25.921 -36.402 1.00 46.50 278 PRO A O 1
ATOM 2189 N N . ALA A 1 279 ? 25.365 25.206 -37.706 1.00 41.78 279 ALA A N 1
ATOM 2190 C CA . ALA A 1 279 ? 24.959 25.920 -38.905 1.00 41.78 279 ALA A CA 1
ATOM 2191 C C . ALA A 1 279 ? 23.790 25.160 -39.557 1.00 41.78 279 ALA A C 1
ATOM 2193 O O . ALA A 1 279 ? 23.974 24.066 -40.072 1.00 41.78 279 ALA A O 1
ATOM 2194 N N . SER A 1 280 ? 22.594 25.740 -39.451 1.00 46.03 280 SER A N 1
ATOM 2195 C CA . SER A 1 280 ? 21.434 25.611 -40.347 1.00 46.03 280 SER A CA 1
ATOM 2196 C C . SER A 1 280 ? 21.255 24.288 -41.116 1.00 46.03 280 SER A C 1
ATOM 2198 O O . SER A 1 280 ? 21.936 24.114 -42.111 1.00 46.03 280 SER A O 1
ATOM 2200 N N . VAL A 1 281 ? 20.244 23.466 -40.782 1.00 36.94 281 VAL A N 1
ATOM 2201 C CA . VAL A 1 281 ? 19.241 22.875 -41.713 1.00 36.94 281 VAL A CA 1
ATOM 2202 C C . VAL A 1 281 ? 18.094 22.264 -40.879 1.00 36.94 281 VAL A C 1
ATOM 2204 O O . VAL A 1 281 ? 18.345 21.590 -39.891 1.00 36.94 281 VAL A O 1
ATOM 2207 N N . MET A 1 282 ? 16.858 22.566 -41.301 1.00 35.44 282 MET A N 1
ATOM 2208 C CA . MET A 1 282 ? 15.523 22.028 -40.962 1.00 35.44 282 MET A CA 1
ATOM 2209 C C . MET A 1 282 ? 15.258 21.340 -39.603 1.00 35.44 282 MET A C 1
ATOM 2211 O O . MET A 1 282 ? 15.867 20.360 -39.198 1.00 35.44 282 MET A O 1
ATOM 2215 N N . THR A 1 283 ? 14.220 21.861 -38.950 1.00 46.25 283 THR A N 1
ATOM 2216 C CA . THR A 1 283 ? 13.727 21.608 -37.592 1.00 46.25 283 THR A CA 1
ATOM 2217 C C . THR A 1 283 ? 13.408 20.144 -37.259 1.00 46.25 283 THR A C 1
ATOM 2219 O O . THR A 1 283 ? 12.330 19.651 -37.580 1.00 46.25 283 THR A O 1
ATOM 2222 N N . PHE A 1 284 ? 14.299 19.528 -36.486 1.00 41.78 284 PHE A N 1
ATOM 2223 C CA . PHE A 1 284 ? 14.005 18.624 -35.368 1.00 41.78 284 PHE A CA 1
ATOM 2224 C C . PHE A 1 284 ? 14.864 19.108 -34.190 1.00 41.78 284 PHE A C 1
ATOM 2226 O O . PHE A 1 284 ? 15.886 19.748 -34.425 1.00 41.78 284 PHE A O 1
ATOM 2233 N N . ASP A 1 285 ? 14.435 18.897 -32.946 1.00 42.09 285 ASP A N 1
ATOM 2234 C CA . ASP A 1 285 ? 15.099 19.411 -31.737 1.00 42.09 285 ASP A CA 1
ATOM 2235 C C . ASP A 1 285 ? 16.628 19.162 -31.761 1.00 42.09 285 ASP A C 1
ATOM 2237 O O . ASP A 1 285 ? 17.113 18.043 -31.564 1.00 42.09 285 ASP A O 1
ATOM 2241 N N . THR A 1 286 ? 17.403 20.212 -32.067 1.00 51.44 286 THR A N 1
ATOM 2242 C CA . THR A 1 286 ? 18.851 20.139 -32.336 1.00 51.44 286 THR A CA 1
ATOM 2243 C C . THR A 1 286 ? 19.670 19.823 -31.088 1.00 51.44 286 THR A C 1
ATOM 2245 O O . THR A 1 286 ? 20.862 19.554 -31.199 1.00 51.44 286 THR A O 1
ATOM 2248 N N . ALA A 1 287 ? 19.058 19.848 -29.899 1.00 55.47 287 ALA A N 1
ATOM 2249 C CA . ALA A 1 287 ? 19.714 19.437 -28.661 1.00 55.47 287 ALA A CA 1
ATOM 2250 C C . ALA A 1 287 ? 19.844 17.908 -28.542 1.00 55.47 287 ALA A C 1
ATOM 2252 O O . ALA A 1 287 ? 20.718 17.422 -27.828 1.00 55.47 287 ALA A O 1
ATOM 2253 N N . ARG A 1 288 ? 18.990 17.147 -29.245 1.00 68.75 288 ARG A N 1
ATOM 2254 C CA . ARG A 1 288 ? 18.898 15.684 -29.118 1.00 68.75 288 ARG A CA 1
ATOM 2255 C C . ARG A 1 288 ? 19.347 14.904 -30.345 1.00 68.75 288 ARG A C 1
ATOM 2257 O O . ARG A 1 288 ? 19.326 13.682 -30.321 1.00 68.75 288 ARG A O 1
ATOM 2264 N N . THR A 1 289 ? 19.751 15.582 -31.412 1.00 75.88 289 THR A N 1
ATOM 2265 C CA . THR A 1 289 ? 20.076 14.935 -32.689 1.00 75.88 289 THR A CA 1
ATOM 2266 C C . THR A 1 289 ? 21.484 15.311 -33.122 1.00 75.88 289 THR A C 1
ATOM 2268 O O . THR A 1 289 ? 21.823 16.494 -33.152 1.00 75.88 289 THR A O 1
ATOM 2271 N N . LYS A 1 290 ? 22.306 14.326 -33.497 1.00 83.31 290 LYS A N 1
ATOM 2272 C CA . LYS A 1 290 ? 23.665 14.548 -34.002 1.00 83.31 290 LYS A CA 1
ATOM 2273 C C . LYS A 1 290 ? 23.894 13.798 -35.309 1.00 83.31 290 LYS A C 1
ATOM 2275 O O . LYS A 1 290 ? 23.821 12.571 -35.352 1.00 83.31 290 LYS A O 1
ATOM 2280 N N . THR A 1 291 ? 24.219 14.539 -36.364 1.00 85.56 291 THR A N 1
ATOM 2281 C CA . THR A 1 291 ? 24.680 13.967 -37.634 1.00 85.56 291 THR A CA 1
ATOM 2282 C C . THR A 1 291 ? 26.131 13.518 -37.489 1.00 85.56 291 THR A C 1
ATOM 2284 O O . THR A 1 291 ? 26.982 14.284 -37.031 1.00 85.56 291 THR A O 1
ATOM 2287 N N . LEU A 1 292 ? 26.410 12.270 -37.850 1.00 87.81 292 LEU A N 1
ATOM 2288 C CA . LEU A 1 292 ? 27.742 11.676 -37.799 1.00 87.81 292 LEU A CA 1
ATOM 2289 C C . LEU A 1 292 ? 28.444 11.800 -39.166 1.00 87.81 292 LEU A C 1
ATOM 2291 O O . LEU A 1 292 ? 27.768 11.987 -40.179 1.00 87.81 292 LEU A O 1
ATOM 2295 N N . PRO A 1 293 ? 29.787 11.697 -39.225 1.00 86.19 293 PRO A N 1
ATOM 2296 C CA . PRO A 1 293 ? 30.516 11.724 -40.491 1.00 86.19 293 PRO A CA 1
ATOM 2297 C C . PRO A 1 293 ? 30.046 10.619 -41.438 1.00 86.19 293 PRO A C 1
ATOM 2299 O O . PRO A 1 293 ? 29.803 9.497 -40.998 1.00 86.19 293 PRO A O 1
ATOM 2302 N N . ALA A 1 294 ? 29.962 10.919 -42.731 1.00 85.75 294 ALA A N 1
ATOM 2303 C CA . ALA A 1 294 ? 29.586 9.925 -43.724 1.00 85.75 294 ALA A CA 1
ATOM 2304 C C . ALA A 1 294 ? 30.633 8.803 -43.826 1.00 85.75 294 ALA A C 1
ATOM 2306 O O . ALA A 1 294 ? 31.844 9.033 -43.703 1.00 85.75 294 ALA A O 1
ATOM 2307 N N . LEU A 1 295 ? 30.161 7.578 -44.060 1.00 88.25 295 LEU A N 1
ATOM 2308 C CA . LEU A 1 295 ? 31.007 6.415 -44.312 1.00 88.25 295 LEU A CA 1
ATOM 2309 C C . LEU A 1 295 ? 30.730 5.887 -45.717 1.00 88.25 295 LEU A C 1
ATOM 2311 O O . LEU A 1 295 ? 29.579 5.640 -46.066 1.00 88.25 295 LEU A O 1
ATOM 2315 N N . ILE A 1 296 ? 31.787 5.692 -46.504 1.00 87.81 296 ILE A N 1
ATOM 2316 C CA . ILE A 1 296 ? 31.681 5.079 -47.829 1.00 87.81 296 ILE A CA 1
ATOM 2317 C C . ILE A 1 296 ? 31.874 3.570 -47.672 1.00 87.81 296 ILE A C 1
ATOM 2319 O O . ILE A 1 296 ? 32.952 3.123 -47.272 1.00 87.81 296 ILE A O 1
ATOM 2323 N N . LEU A 1 297 ? 30.829 2.808 -47.981 1.00 88.38 297 LEU A N 1
ATOM 2324 C CA . LEU A 1 297 ? 30.876 1.351 -48.117 1.00 88.38 297 LEU A CA 1
ATOM 2325 C C . LEU A 1 297 ? 31.026 0.989 -49.595 1.00 88.38 297 LEU A C 1
ATOM 2327 O O . LEU A 1 297 ? 30.693 1.795 -50.460 1.00 88.38 297 LEU A O 1
ATOM 2331 N N . GLY A 1 298 ? 31.545 -0.198 -49.894 1.00 85.50 298 GLY A N 1
ATOM 2332 C CA . GLY A 1 298 ? 31.680 -0.671 -51.269 1.00 85.50 298 GLY A CA 1
ATOM 2333 C C . GLY A 1 298 ? 31.961 -2.169 -51.367 1.00 85.50 298 GLY A C 1
ATOM 2334 O O . GLY A 1 298 ? 32.108 -2.826 -50.339 1.00 85.50 298 GLY A O 1
ATOM 2335 N N . PRO A 1 299 ? 32.116 -2.718 -52.586 1.00 83.94 299 PRO A N 1
ATOM 2336 C CA . PRO A 1 299 ? 32.249 -4.162 -52.804 1.00 83.94 299 PRO A CA 1
ATOM 2337 C C . PRO A 1 299 ? 33.416 -4.796 -52.038 1.00 83.94 299 PRO A C 1
ATOM 2339 O O . PRO A 1 299 ? 33.246 -5.830 -51.396 1.00 83.94 299 PRO A O 1
ATOM 2342 N N . GLU A 1 300 ? 34.574 -4.130 -52.055 1.00 84.00 300 GLU A N 1
ATOM 2343 C CA . GLU A 1 300 ? 35.792 -4.567 -51.358 1.00 84.00 300 GLU A CA 1
ATOM 2344 C C . GLU A 1 300 ? 35.721 -4.302 -49.847 1.00 84.00 300 GLU A C 1
ATOM 2346 O O . GLU A 1 300 ? 36.336 -5.006 -49.049 1.00 84.00 300 GLU A O 1
ATOM 2351 N N . ARG A 1 301 ? 34.945 -3.292 -49.432 1.00 87.38 301 ARG A N 1
ATOM 2352 C CA . ARG A 1 301 ? 34.773 -2.890 -48.031 1.00 87.38 301 ARG A CA 1
ATOM 2353 C C . ARG A 1 301 ? 33.282 -2.801 -47.678 1.00 87.38 301 ARG A C 1
ATOM 2355 O O . ARG A 1 301 ? 32.755 -1.695 -47.524 1.00 87.38 301 ARG A O 1
ATOM 2362 N N . PRO A 1 302 ? 32.594 -3.950 -47.541 1.00 88.19 302 PRO A N 1
ATOM 2363 C CA . PRO A 1 302 ? 31.143 -3.992 -47.359 1.00 88.19 302 PRO A CA 1
ATOM 2364 C C . PRO A 1 302 ? 30.708 -3.628 -45.933 1.00 88.19 302 PRO A C 1
ATOM 2366 O O . PRO A 1 302 ? 29.522 -3.630 -45.633 1.00 88.19 302 PRO A O 1
ATOM 2369 N N . TRP A 1 303 ? 31.639 -3.340 -45.023 1.00 91.81 303 TRP A N 1
ATOM 2370 C CA . TRP A 1 303 ? 31.340 -2.874 -43.673 1.00 91.81 303 TRP A CA 1
ATOM 2371 C C . TRP A 1 303 ? 32.452 -1.960 -43.147 1.00 91.81 303 TRP A C 1
ATOM 2373 O O . TRP A 1 303 ? 33.589 -1.993 -43.627 1.00 91.81 303 TRP A O 1
ATOM 2383 N N . GLY A 1 304 ? 32.146 -1.155 -42.131 1.00 91.06 304 GLY A N 1
ATOM 2384 C CA . GLY A 1 304 ? 33.151 -0.346 -41.447 1.00 91.06 304 GLY A CA 1
ATOM 2385 C C . GLY A 1 304 ? 32.715 0.162 -40.076 1.00 91.06 304 GLY A C 1
ATOM 2386 O O . GLY A 1 304 ? 31.525 0.318 -39.800 1.00 91.06 304 GLY A O 1
ATOM 2387 N N . LEU A 1 305 ? 33.706 0.441 -39.224 1.00 92.94 305 LEU A N 1
ATOM 2388 C CA . LEU A 1 305 ? 33.507 1.126 -37.949 1.00 92.94 305 LEU A CA 1
ATOM 2389 C C . LEU A 1 305 ? 33.279 2.623 -38.200 1.00 92.94 305 LEU A C 1
ATOM 2391 O O . LEU A 1 305 ? 34.142 3.316 -38.745 1.00 92.94 305 LEU A O 1
ATOM 2395 N N . LEU A 1 306 ? 32.130 3.133 -37.765 1.00 92.12 306 LEU A N 1
ATOM 2396 C CA . LEU A 1 306 ? 31.794 4.551 -37.860 1.00 92.12 306 LEU A CA 1
ATOM 2397 C C . LEU A 1 306 ? 32.484 5.363 -36.753 1.00 92.12 306 LEU A C 1
ATOM 2399 O O . LEU A 1 306 ? 33.042 6.437 -36.998 1.00 92.12 306 LEU A O 1
ATOM 2403 N N . GLY A 1 307 ? 32.461 4.838 -35.529 1.00 92.25 307 GLY A N 1
ATOM 2404 C CA . GLY A 1 307 ? 32.996 5.497 -34.344 1.00 92.25 307 GLY A CA 1
ATOM 2405 C C . GLY A 1 307 ? 32.483 4.882 -33.052 1.00 92.25 307 GLY A C 1
ATOM 2406 O O . GLY A 1 307 ? 31.824 3.839 -33.059 1.00 92.25 307 GLY A O 1
ATOM 2407 N N . THR A 1 308 ? 32.786 5.561 -31.950 1.00 92.50 308 THR A N 1
ATOM 2408 C CA . THR A 1 308 ? 32.370 5.176 -30.605 1.00 92.50 308 THR A CA 1
ATOM 2409 C C . THR A 1 308 ? 31.433 6.212 -29.998 1.00 92.50 308 THR A C 1
ATOM 2411 O O . THR A 1 308 ? 31.638 7.422 -30.118 1.00 92.50 308 THR A O 1
ATOM 2414 N N . LEU A 1 309 ? 30.382 5.724 -29.348 1.00 91.00 309 LEU A N 1
ATOM 2415 C CA . LEU A 1 309 ? 29.393 6.491 -28.611 1.00 91.00 309 LEU A CA 1
ATOM 2416 C C . LEU A 1 309 ? 29.558 6.180 -27.120 1.00 91.00 309 LEU A C 1
ATOM 2418 O O . LEU A 1 309 ? 29.303 5.062 -26.692 1.00 91.00 309 LEU A O 1
ATOM 2422 N N . THR A 1 310 ? 29.986 7.156 -26.334 1.00 89.62 310 THR A N 1
ATOM 2423 C CA . THR A 1 310 ? 30.233 7.024 -24.894 1.00 89.62 310 THR A CA 1
ATOM 2424 C C . THR A 1 310 ? 29.099 7.639 -24.085 1.00 89.62 310 THR A C 1
ATOM 2426 O O . THR A 1 310 ? 28.614 8.726 -24.418 1.00 89.62 310 THR A O 1
ATOM 2429 N N . VAL A 1 311 ? 28.695 6.955 -23.013 1.00 87.38 311 VAL A N 1
ATOM 2430 C CA . VAL A 1 311 ? 27.672 7.421 -22.067 1.00 87.38 311 VAL A CA 1
ATOM 2431 C C . VAL A 1 311 ? 28.338 7.885 -20.772 1.00 87.38 311 VAL A C 1
ATOM 2433 O O . VAL A 1 311 ? 29.039 7.105 -20.130 1.00 87.38 311 VAL A O 1
ATOM 2436 N N . ASP A 1 312 ? 28.108 9.128 -20.352 1.00 84.44 312 ASP A N 1
ATOM 2437 C CA . ASP A 1 312 ? 28.611 9.631 -19.065 1.00 84.44 312 ASP A CA 1
ATOM 2438 C C . ASP A 1 312 ? 27.750 9.191 -17.857 1.00 84.44 312 ASP A C 1
ATOM 2440 O O . ASP A 1 312 ? 26.766 8.455 -17.993 1.00 84.44 312 ASP A O 1
ATOM 2444 N N . ALA A 1 313 ? 28.135 9.617 -16.649 1.00 80.56 313 ALA A N 1
ATOM 2445 C CA . ALA A 1 313 ? 27.440 9.279 -15.403 1.00 80.56 313 ALA A CA 1
ATOM 2446 C C . ALA A 1 313 ? 25.995 9.818 -15.354 1.00 80.56 313 ALA A C 1
ATOM 2448 O O . ALA A 1 313 ? 25.124 9.224 -14.713 1.00 80.56 313 ALA A O 1
ATOM 2449 N N . GLU A 1 314 ? 25.721 10.910 -16.068 1.00 79.19 314 GLU A N 1
ATOM 2450 C CA . GLU A 1 314 ? 24.417 11.560 -16.204 1.00 79.19 314 GLU A CA 1
ATOM 2451 C C . GLU A 1 314 ? 23.578 10.990 -17.366 1.00 79.19 314 GLU A C 1
ATOM 2453 O O . GLU A 1 314 ? 22.498 11.515 -17.692 1.00 79.19 314 GLU A O 1
ATOM 2458 N N . ALA A 1 315 ? 24.046 9.888 -17.962 1.00 79.44 315 ALA A N 1
ATOM 2459 C CA . ALA A 1 315 ? 23.460 9.217 -19.113 1.00 79.44 315 ALA A CA 1
ATOM 2460 C C . ALA A 1 315 ? 23.411 10.091 -20.379 1.00 79.44 315 ALA A C 1
ATOM 2462 O O . ALA A 1 315 ? 22.532 9.900 -21.226 1.00 79.44 315 ALA A O 1
ATOM 2463 N N . LYS A 1 316 ? 24.336 11.0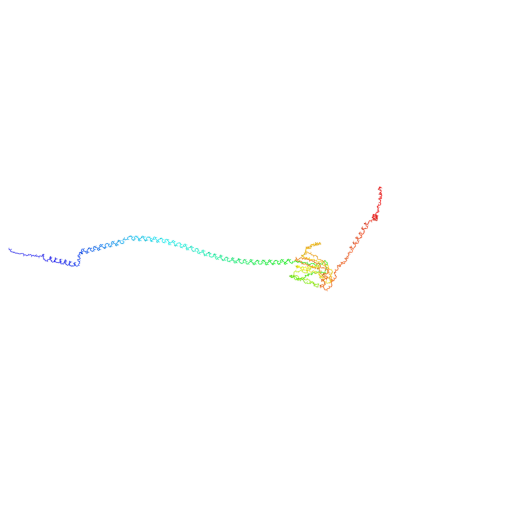49 -20.508 1.00 84.88 316 LYS A N 1
ATOM 2464 C CA . LYS A 1 316 ? 24.490 11.871 -21.704 1.00 84.88 316 LYS A CA 1
ATOM 2465 C C . LYS A 1 316 ? 25.459 11.235 -22.691 1.00 84.88 316 LYS A C 1
ATOM 2467 O O . LYS A 1 316 ? 26.458 10.617 -22.327 1.00 84.88 316 LYS A O 1
ATOM 2472 N N . LEU A 1 317 ? 25.151 11.418 -23.965 1.00 87.69 317 LEU A N 1
ATOM 2473 C CA . LEU A 1 317 ? 25.875 10.846 -25.086 1.00 87.69 317 LEU A CA 1
ATOM 2474 C C . LEU A 1 317 ? 26.982 11.774 -25.574 1.00 87.69 317 LEU A C 1
ATOM 2476 O O . LEU A 1 317 ? 26.805 12.988 -25.719 1.00 87.69 317 LEU A O 1
ATOM 2480 N N . THR A 1 318 ? 28.111 11.171 -25.924 1.00 88.69 318 THR A N 1
ATOM 2481 C CA . THR A 1 318 ? 29.224 11.808 -26.630 1.00 88.69 318 THR A CA 1
ATOM 2482 C C . THR A 1 318 ? 29.706 10.875 -27.736 1.00 88.69 318 THR A C 1
ATOM 2484 O O . THR A 1 318 ? 29.697 9.662 -27.575 1.00 88.69 318 THR A O 1
ATOM 2487 N N . PHE A 1 319 ? 30.077 11.422 -28.894 1.00 90.81 319 PHE A N 1
ATOM 2488 C CA . PHE A 1 319 ? 30.494 10.623 -30.051 1.00 90.81 319 PHE A CA 1
ATOM 2489 C C . PHE A 1 319 ? 31.896 11.017 -30.504 1.00 90.81 319 PHE A C 1
ATOM 2491 O O . PHE A 1 319 ? 32.147 12.205 -30.736 1.00 90.81 319 PHE A O 1
ATOM 2498 N N . LYS A 1 320 ? 32.759 10.015 -30.693 1.00 91.94 320 LYS A N 1
ATOM 2499 C CA . LYS A 1 320 ? 34.086 10.131 -31.302 1.00 91.94 320 LYS A CA 1
ATOM 2500 C C . LYS A 1 320 ? 34.102 9.339 -32.613 1.00 91.94 320 LYS A C 1
ATOM 2502 O O . LYS A 1 320 ? 33.894 8.129 -32.624 1.00 91.94 320 LYS A O 1
ATOM 2507 N N . ALA A 1 321 ? 34.370 10.022 -33.724 1.00 90.50 321 ALA A N 1
ATOM 2508 C CA . ALA A 1 321 ? 34.499 9.375 -35.027 1.00 90.50 321 ALA A CA 1
ATOM 2509 C C . ALA A 1 321 ? 35.742 8.473 -35.075 1.00 90.50 321 ALA A C 1
ATOM 2511 O O . ALA A 1 321 ? 36.803 8.872 -34.592 1.00 90.50 321 ALA A O 1
ATOM 2512 N N . ALA A 1 322 ? 35.620 7.294 -35.691 1.00 90.75 322 ALA A N 1
ATOM 2513 C CA . ALA A 1 322 ? 36.761 6.408 -35.895 1.00 90.75 322 ALA A CA 1
ATOM 2514 C C . ALA A 1 322 ? 37.700 6.976 -36.966 1.00 90.75 322 ALA A C 1
ATOM 2516 O O . ALA A 1 322 ? 37.268 7.315 -38.075 1.00 90.75 322 ALA A O 1
ATOM 2517 N N . THR A 1 323 ? 38.986 7.042 -36.637 1.00 88.88 323 THR A N 1
ATOM 2518 C CA . THR A 1 323 ? 40.072 7.387 -37.559 1.00 88.88 323 THR A CA 1
ATOM 2519 C C . THR A 1 323 ? 40.309 6.269 -38.576 1.00 88.88 323 THR A C 1
ATOM 2521 O O . THR A 1 323 ? 39.931 5.119 -38.357 1.00 88.88 323 THR A O 1
ATOM 2524 N N . ALA A 1 324 ? 40.968 6.581 -39.697 1.00 84.38 324 ALA A N 1
ATOM 2525 C CA . ALA A 1 324 ? 41.306 5.571 -40.704 1.00 84.38 324 ALA A CA 1
ATOM 2526 C C . ALA A 1 324 ? 42.137 4.415 -40.113 1.00 84.38 324 ALA A C 1
ATOM 2528 O O . ALA A 1 324 ? 41.848 3.255 -40.390 1.00 84.38 324 ALA A O 1
ATOM 2529 N N . ALA A 1 325 ? 43.096 4.728 -39.234 1.00 85.94 325 ALA A N 1
ATOM 2530 C CA . ALA A 1 325 ? 43.919 3.733 -38.551 1.00 85.94 325 ALA A CA 1
ATOM 2531 C C . ALA A 1 325 ? 43.090 2.807 -37.644 1.00 85.94 325 ALA A C 1
ATOM 2533 O O . ALA A 1 325 ? 43.237 1.593 -37.741 1.00 85.94 325 ALA A O 1
ATOM 2534 N N . GLU A 1 326 ? 42.179 3.360 -36.831 1.00 88.31 326 GLU A N 1
ATOM 2535 C CA . GLU A 1 326 ? 41.280 2.571 -35.967 1.00 88.31 326 GLU A CA 1
ATOM 2536 C C . GLU A 1 326 ? 40.362 1.654 -36.803 1.00 88.31 326 GLU A C 1
ATOM 2538 O O . GLU A 1 326 ? 40.165 0.488 -36.466 1.00 88.31 326 GLU A O 1
ATOM 2543 N N . ARG A 1 327 ? 39.837 2.138 -37.941 1.00 89.00 327 ARG A N 1
ATOM 2544 C CA . ARG A 1 327 ? 39.009 1.321 -38.853 1.00 89.00 327 ARG A CA 1
ATOM 2545 C C . ARG A 1 327 ? 39.786 0.161 -39.475 1.00 89.00 327 ARG A C 1
ATOM 2547 O O . ARG A 1 327 ? 39.226 -0.911 -39.692 1.00 89.00 327 ARG A O 1
ATOM 2554 N N . ASP A 1 328 ? 41.047 0.395 -39.811 1.00 87.19 328 ASP A N 1
ATOM 2555 C CA . ASP A 1 328 ? 41.928 -0.590 -40.433 1.00 87.19 328 ASP A CA 1
ATOM 2556 C C . ASP A 1 328 ? 42.464 -1.604 -39.412 1.00 87.19 328 ASP A C 1
ATOM 2558 O O . ASP A 1 328 ? 42.685 -2.768 -39.741 1.00 87.19 328 ASP A O 1
ATOM 2562 N N . GLU A 1 329 ? 42.657 -1.190 -38.161 1.00 88.62 329 GLU A N 1
ATOM 2563 C CA . GLU A 1 329 ? 42.963 -2.081 -37.041 1.00 88.62 329 GLU A CA 1
ATOM 2564 C C . GLU A 1 329 ? 41.798 -3.035 -36.748 1.00 88.62 329 GLU A C 1
ATOM 2566 O O . GLU A 1 329 ? 42.007 -4.248 -36.698 1.00 88.62 329 GLU A O 1
ATOM 2571 N N . GLU A 1 330 ? 40.567 -2.522 -36.660 1.00 88.81 330 GLU A N 1
ATOM 2572 C CA . GLU A 1 330 ? 39.373 -3.362 -36.477 1.00 88.81 330 GLU A CA 1
ATOM 2573 C C . GLU A 1 330 ? 39.147 -4.312 -37.660 1.00 88.81 330 GLU A C 1
ATOM 2575 O O . GLU A 1 330 ? 38.781 -5.473 -37.471 1.00 88.81 330 GLU A O 1
ATOM 2580 N N . TRP A 1 331 ? 39.444 -3.870 -38.887 1.00 87.12 331 TRP A N 1
ATOM 2581 C CA . TRP A 1 331 ? 39.432 -4.755 -40.052 1.00 87.12 331 TRP A CA 1
ATOM 2582 C C . TRP A 1 331 ? 40.399 -5.928 -39.893 1.00 87.12 331 TRP A C 1
ATOM 2584 O O . TRP A 1 331 ? 40.001 -7.082 -40.062 1.00 87.12 331 TRP A O 1
ATOM 2594 N N . ARG A 1 332 ? 41.658 -5.660 -39.518 1.00 88.62 332 ARG A N 1
ATOM 2595 C CA . ARG A 1 332 ? 42.653 -6.719 -39.280 1.00 88.62 332 ARG A CA 1
ATOM 2596 C C . ARG A 1 332 ? 42.223 -7.650 -38.151 1.00 88.62 332 ARG A C 1
ATOM 2598 O O . ARG A 1 332 ? 42.410 -8.858 -38.268 1.00 88.62 332 ARG A O 1
ATOM 2605 N N . LYS A 1 333 ? 41.633 -7.108 -37.083 1.00 87.56 333 LYS A N 1
ATOM 2606 C CA . LYS A 1 333 ? 41.153 -7.888 -35.938 1.00 87.56 333 LYS A CA 1
ATOM 2607 C C . LYS A 1 333 ? 40.063 -8.886 -36.341 1.00 87.56 333 LYS A C 1
ATOM 2609 O O . LYS A 1 333 ? 40.135 -10.048 -35.945 1.00 87.56 333 LYS A O 1
ATOM 2614 N N . LEU A 1 334 ? 39.082 -8.447 -37.131 1.00 86.44 334 LEU A N 1
ATOM 2615 C CA . LEU A 1 334 ? 37.908 -9.252 -37.482 1.00 86.44 334 LEU A CA 1
ATOM 2616 C C . LEU A 1 334 ? 38.134 -10.154 -38.699 1.00 86.44 334 LEU A C 1
ATOM 2618 O O . LEU A 1 334 ? 37.803 -11.337 -38.657 1.00 86.44 334 LEU A O 1
ATOM 2622 N N . MET A 1 335 ? 38.728 -9.623 -39.770 1.00 84.38 335 MET A N 1
ATOM 2623 C CA . MET A 1 335 ? 38.928 -10.367 -41.021 1.00 84.38 335 MET A CA 1
ATOM 2624 C C . MET A 1 335 ? 40.222 -11.177 -41.025 1.00 84.38 335 MET A C 1
ATOM 2626 O O . MET A 1 335 ? 40.345 -12.113 -41.808 1.00 84.38 335 MET A O 1
ATOM 2630 N N . LYS A 1 336 ? 41.191 -10.832 -40.162 1.00 85.94 336 LYS A N 1
ATOM 2631 C CA . LYS A 1 336 ? 42.548 -11.413 -40.158 1.00 85.94 336 LYS A CA 1
ATOM 2632 C C . LYS A 1 336 ? 43.269 -11.260 -41.507 1.00 85.94 336 LYS A C 1
ATOM 2634 O O . LYS A 1 336 ? 44.147 -12.053 -41.835 1.00 85.94 336 LYS A O 1
ATOM 2639 N N . THR A 1 337 ? 42.909 -10.231 -42.277 1.00 84.38 337 THR A N 1
ATOM 2640 C CA . THR A 1 337 ? 43.508 -9.872 -43.572 1.00 84.38 337 THR A CA 1
ATOM 2641 C C . THR A 1 337 ? 43.930 -8.404 -43.590 1.00 84.38 337 THR A C 1
ATOM 2643 O O . THR A 1 337 ? 43.517 -7.616 -42.734 1.00 84.38 337 THR A O 1
ATOM 2646 N N . GLU A 1 338 ? 44.748 -8.013 -44.573 1.00 83.31 338 GLU A N 1
ATOM 2647 C CA . GLU A 1 338 ? 45.035 -6.596 -44.803 1.00 83.31 338 GLU A CA 1
ATOM 2648 C C . GLU A 1 338 ? 43.770 -5.842 -45.254 1.00 83.31 338 GLU A C 1
ATOM 2650 O O . GLU A 1 338 ? 42.952 -6.396 -45.998 1.00 83.31 338 GLU A O 1
ATOM 2655 N N . PRO A 1 339 ? 43.576 -4.598 -44.779 1.00 83.81 339 PRO A N 1
ATOM 2656 C CA . PRO A 1 339 ? 42.433 -3.787 -45.155 1.00 83.81 339 PRO A CA 1
ATOM 2657 C C . PRO A 1 339 ? 42.553 -3.333 -46.615 1.00 83.81 339 PRO A C 1
ATOM 2659 O O . PRO A 1 339 ? 43.612 -2.843 -47.019 1.00 83.81 339 PRO A O 1
ATOM 2662 N N . PRO A 1 340 ? 41.479 -3.455 -47.410 1.00 81.12 340 PRO A N 1
ATOM 2663 C CA . PRO A 1 340 ? 41.453 -2.916 -48.758 1.00 81.12 340 PRO A CA 1
ATOM 2664 C C . PRO A 1 340 ? 41.545 -1.382 -48.719 1.00 81.12 340 PRO A C 1
ATOM 2666 O O . PRO A 1 340 ? 41.119 -0.756 -47.738 1.00 81.12 340 PRO A O 1
ATOM 2669 N N . PRO A 1 341 ? 42.082 -0.751 -49.780 1.00 77.31 341 PRO A N 1
ATOM 2670 C CA . PRO A 1 341 ? 42.148 0.701 -49.862 1.00 77.31 341 PRO A CA 1
ATOM 2671 C C . PRO A 1 341 ? 40.746 1.296 -49.713 1.00 77.31 341 PRO A C 1
ATOM 2673 O O . PRO A 1 341 ? 39.766 0.750 -50.226 1.00 77.31 341 PRO A O 1
ATOM 2676 N N . PHE A 1 342 ? 40.641 2.423 -49.004 1.00 70.50 342 PHE A N 1
ATOM 2677 C CA . PHE A 1 342 ? 39.363 3.114 -48.871 1.00 70.50 342 PHE A CA 1
ATOM 2678 C C . PHE A 1 342 ? 38.813 3.439 -50.265 1.00 70.50 342 PHE A C 1
ATOM 2680 O O . PHE A 1 342 ? 39.571 3.949 -51.099 1.00 70.50 342 PHE A O 1
ATOM 2687 N N . PRO A 1 343 ? 37.521 3.167 -50.528 1.00 65.38 343 PRO A N 1
ATOM 2688 C CA . PRO A 1 343 ? 36.913 3.518 -51.799 1.00 65.38 343 PRO A CA 1
ATOM 2689 C C . PRO A 1 343 ? 37.084 5.021 -52.017 1.00 65.38 343 PRO A C 1
ATOM 2691 O O . PRO A 1 343 ? 36.598 5.845 -51.242 1.00 65.38 343 PRO A O 1
ATOM 2694 N N . THR A 1 344 ? 37.823 5.385 -53.060 1.00 58.34 344 THR A N 1
ATOM 2695 C CA . THR A 1 344 ? 37.887 6.768 -53.512 1.00 58.34 344 THR A CA 1
ATOM 2696 C C . THR A 1 344 ? 36.521 7.129 -54.092 1.00 58.34 344 THR A C 1
ATOM 2698 O O . THR A 1 344 ? 35.942 6.316 -54.820 1.00 58.34 344 THR A O 1
ATOM 2701 N N . PRO A 1 345 ? 35.962 8.312 -53.775 1.00 54.88 345 PRO A N 1
ATOM 2702 C CA . PRO A 1 345 ? 34.723 8.752 -54.397 1.00 54.88 345 PRO A CA 1
ATOM 2703 C C . PRO A 1 345 ? 34.947 8.778 -55.909 1.00 54.88 345 PRO A C 1
ATOM 2705 O O . PRO A 1 345 ? 35.740 9.572 -56.416 1.00 54.88 345 PRO A O 1
ATOM 2708 N N . VAL A 1 346 ? 34.303 7.856 -56.625 1.00 52.97 346 VAL A N 1
ATOM 2709 C CA . VAL A 1 346 ? 34.342 7.833 -58.084 1.00 52.97 346 VAL A CA 1
ATOM 2710 C C . VAL A 1 346 ? 33.487 9.017 -58.525 1.00 52.97 346 VAL A C 1
ATOM 2712 O O . VAL A 1 346 ? 32.286 9.013 -58.246 1.00 52.97 346 VAL A O 1
ATOM 2715 N N . PRO A 1 347 ? 34.061 10.059 -59.154 1.00 49.75 347 PRO A N 1
ATOM 2716 C CA . PRO A 1 347 ? 33.254 11.158 -59.655 1.00 49.75 347 PRO A CA 1
ATOM 2717 C C . PRO A 1 347 ? 32.227 10.576 -60.635 1.00 49.75 347 PRO A C 1
ATOM 2719 O O . PRO A 1 347 ? 32.600 9.741 -61.467 1.00 49.75 347 PRO A O 1
ATOM 2722 N N . PRO A 1 348 ? 30.941 10.964 -60.540 1.00 51.66 348 PRO A N 1
ATOM 2723 C CA . PRO A 1 348 ? 29.925 10.432 -61.433 1.00 51.66 348 PRO A CA 1
ATOM 2724 C C . PRO A 1 348 ? 30.368 10.666 -62.882 1.00 51.66 348 PRO A C 1
ATOM 2726 O O . PRO A 1 348 ? 30.917 11.737 -63.177 1.00 51.66 348 PRO A O 1
ATOM 2729 N N . PRO A 1 349 ? 30.156 9.695 -63.795 1.00 53.88 349 PRO A N 1
ATOM 2730 C CA . PRO A 1 349 ? 30.470 9.903 -65.199 1.00 53.88 349 PRO A CA 1
ATOM 2731 C C . PRO A 1 349 ? 29.778 11.195 -65.650 1.00 53.88 349 PRO A C 1
ATOM 2733 O O . PRO A 1 349 ? 28.613 11.412 -65.289 1.00 53.88 349 PRO A O 1
ATOM 2736 N N . PRO A 1 350 ? 30.477 12.091 -66.372 1.00 52.78 350 PRO A N 1
ATOM 2737 C CA . PRO A 1 350 ? 29.893 13.353 -66.792 1.00 52.78 350 PRO A CA 1
ATOM 2738 C C . PRO A 1 350 ? 28.598 13.047 -67.540 1.00 52.78 350 PRO A C 1
ATOM 2740 O O . PRO A 1 350 ? 28.613 12.365 -68.565 1.00 52.78 350 PRO A O 1
ATOM 2743 N N . ARG A 1 351 ? 27.464 13.502 -66.989 1.00 60.59 351 ARG A N 1
ATOM 2744 C CA . ARG A 1 351 ? 26.166 13.349 -67.652 1.00 60.59 351 ARG A CA 1
ATOM 2745 C C . ARG A 1 351 ? 26.304 13.928 -69.063 1.00 60.59 351 ARG A C 1
ATOM 2747 O O . ARG A 1 351 ? 26.795 15.056 -69.168 1.00 60.59 351 ARG A O 1
ATOM 2754 N N . PRO A 1 352 ? 25.906 13.203 -70.127 1.00 64.00 352 PRO A N 1
ATOM 2755 C CA . PRO A 1 352 ? 25.917 13.764 -71.467 1.00 64.00 352 PRO A CA 1
ATOM 2756 C C . PRO A 1 352 ? 25.069 15.033 -71.436 1.00 64.00 352 PRO A C 1
ATOM 2758 O O . PRO A 1 352 ? 23.889 15.003 -71.085 1.00 64.00 352 PRO A O 1
ATOM 2761 N N . VAL A 1 353 ? 25.709 16.169 -71.700 1.00 67.62 353 VAL A N 1
ATOM 2762 C CA . VAL A 1 353 ? 25.027 17.457 -71.764 1.00 67.62 353 VAL A CA 1
ATOM 2763 C C . VAL A 1 353 ? 24.052 17.360 -72.940 1.00 67.62 353 VAL A C 1
ATOM 2765 O O . VAL A 1 353 ? 24.490 17.027 -74.042 1.00 67.62 353 VAL A O 1
ATOM 2768 N N . PRO A 1 354 ? 22.741 17.595 -72.748 1.00 76.12 354 PRO A N 1
ATOM 2769 C CA . PRO A 1 354 ? 21.800 17.582 -73.861 1.00 76.12 354 PRO A CA 1
ATOM 2770 C C . PRO A 1 354 ? 22.273 18.560 -74.941 1.00 76.12 354 PRO A C 1
ATOM 2772 O O . PRO A 1 354 ? 22.672 19.680 -74.612 1.00 76.12 354 PRO A O 1
ATOM 2775 N N . ALA A 1 355 ? 22.225 18.162 -76.216 1.00 73.00 355 ALA A N 1
ATOM 2776 C CA . ALA A 1 355 ? 22.753 18.957 -77.332 1.00 73.00 355 ALA A CA 1
ATOM 2777 C C . ALA A 1 355 ? 22.219 20.408 -77.344 1.00 73.00 355 ALA A C 1
ATOM 2779 O O . ALA A 1 355 ? 22.937 21.345 -77.688 1.00 73.00 355 ALA A O 1
ATOM 2780 N N . GLU A 1 356 ? 20.991 20.610 -76.863 1.00 74.88 356 GLU A N 1
ATOM 2781 C CA . GLU A 1 356 ? 20.337 21.914 -76.707 1.00 74.88 356 GLU A CA 1
ATOM 2782 C C . GLU A 1 356 ? 21.048 22.846 -75.708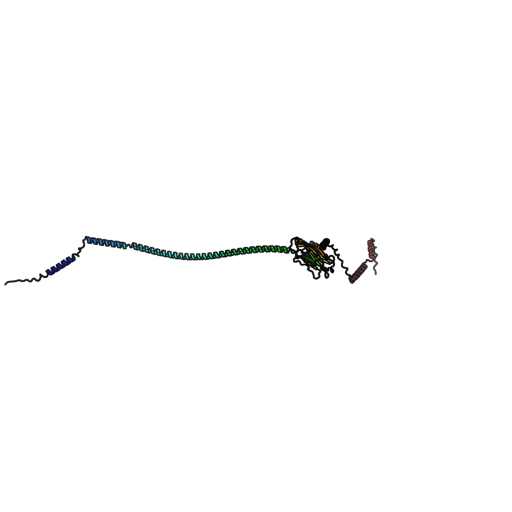 1.00 74.88 356 GLU A C 1
ATOM 2784 O O . GLU A 1 356 ? 21.129 24.059 -75.919 1.00 74.88 356 GLU A O 1
ATOM 2789 N N . VAL A 1 357 ? 21.603 22.300 -74.621 1.00 74.06 357 VAL A N 1
ATOM 2790 C CA . VAL A 1 357 ? 22.353 23.067 -73.611 1.00 74.06 357 VAL A CA 1
ATOM 2791 C C . VAL A 1 357 ? 23.716 23.484 -74.165 1.00 74.06 357 VAL A C 1
ATOM 2793 O O . VAL A 1 357 ? 24.193 24.592 -73.901 1.00 74.06 357 VAL A O 1
ATOM 2796 N N . GLU A 1 358 ? 24.331 22.625 -74.973 1.00 77.75 358 GLU A N 1
ATOM 2797 C CA . GLU A 1 358 ? 25.597 22.908 -75.646 1.00 77.75 358 GLU A CA 1
ATOM 2798 C C . GLU A 1 358 ? 25.428 23.985 -76.729 1.00 77.75 358 GLU A C 1
ATOM 2800 O O . GLU A 1 358 ? 26.245 24.906 -76.837 1.00 77.75 358 GLU A O 1
ATOM 2805 N N . GLN A 1 359 ? 24.309 23.935 -77.458 1.00 78.31 359 GLN A N 1
ATOM 2806 C CA . GLN A 1 359 ? 23.923 24.936 -78.448 1.00 78.31 359 GLN A CA 1
ATOM 2807 C C . GLN A 1 359 ? 23.661 26.304 -77.798 1.00 78.31 359 GLN A C 1
ATOM 2809 O O . GLN A 1 359 ? 24.265 27.296 -78.209 1.00 78.31 359 GLN A O 1
ATOM 2814 N N . ARG A 1 360 ? 22.901 26.361 -76.693 1.00 79.69 360 ARG A N 1
ATOM 2815 C CA . ARG A 1 360 ? 22.711 27.611 -75.926 1.00 79.69 360 ARG A CA 1
ATOM 2816 C C . ARG A 1 360 ? 24.016 28.184 -75.377 1.00 79.69 360 ARG A C 1
ATOM 2818 O O . ARG A 1 360 ? 24.190 29.402 -75.338 1.00 79.69 360 ARG A O 1
ATOM 2825 N N . ARG A 1 361 ? 24.955 27.335 -74.946 1.00 80.19 361 ARG A N 1
ATOM 2826 C CA . ARG A 1 361 ? 26.283 27.785 -74.491 1.00 80.19 361 ARG A CA 1
ATOM 2827 C C . ARG A 1 361 ? 27.104 28.393 -75.626 1.00 80.19 361 ARG A C 1
ATOM 2829 O O . ARG A 1 361 ? 27.801 29.379 -75.383 1.00 80.19 361 ARG A O 1
ATOM 2836 N N . ARG A 1 362 ? 27.029 27.842 -76.843 1.00 80.81 362 ARG A N 1
ATOM 2837 C CA . ARG A 1 362 ? 27.669 28.433 -78.031 1.00 80.81 362 ARG A CA 1
ATOM 2838 C C . ARG A 1 362 ? 27.054 29.786 -78.376 1.00 80.81 362 ARG A C 1
ATOM 2840 O O . ARG A 1 362 ? 27.794 30.754 -78.509 1.00 80.81 362 ARG A O 1
ATOM 2847 N N . GLU A 1 363 ? 25.728 29.879 -78.395 1.00 84.62 363 GLU A N 1
ATOM 2848 C CA . GLU A 1 363 ? 25.017 31.136 -78.663 1.00 84.62 363 GLU A CA 1
ATOM 2849 C C . GLU A 1 363 ? 25.336 32.224 -77.627 1.00 84.62 363 GLU A C 1
ATOM 2851 O O . GLU A 1 363 ? 25.578 33.376 -77.989 1.00 84.62 363 GLU A O 1
ATOM 2856 N N . MET A 1 364 ? 25.407 31.872 -76.336 1.00 78.00 364 MET A N 1
ATOM 2857 C CA . MET A 1 364 ? 25.820 32.819 -75.295 1.00 78.00 364 MET A CA 1
ATOM 2858 C C . MET A 1 364 ? 27.275 33.269 -75.447 1.00 78.00 364 MET A C 1
ATOM 2860 O O . MET A 1 364 ? 27.563 34.446 -75.243 1.00 78.00 364 MET A O 1
ATOM 2864 N N . ARG A 1 365 ? 28.195 32.373 -75.826 1.00 82.50 365 ARG A N 1
ATOM 2865 C CA . ARG A 1 365 ? 29.601 32.739 -76.071 1.00 82.50 365 ARG A CA 1
ATOM 2866 C C . ARG A 1 365 ? 29.747 33.659 -77.279 1.00 82.50 365 ARG A C 1
ATOM 2868 O O . ARG A 1 365 ? 30.504 34.622 -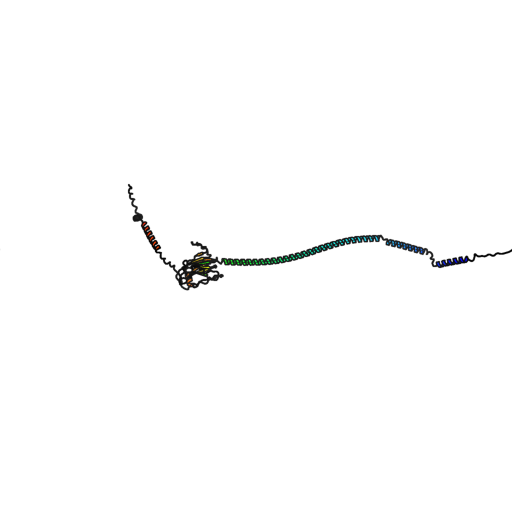77.204 1.00 82.50 365 ARG A O 1
ATOM 2875 N N . GLU A 1 366 ? 29.002 33.412 -78.353 1.00 83.88 366 GLU A N 1
ATOM 2876 C CA . GLU A 1 366 ? 28.986 34.304 -79.515 1.00 83.88 366 GLU A CA 1
ATOM 2877 C C . GLU A 1 366 ? 28.363 35.664 -79.193 1.00 83.88 366 GLU A C 1
ATOM 2879 O O . GLU A 1 366 ? 28.897 36.691 -79.609 1.00 83.88 366 GLU A O 1
ATOM 2884 N N . ARG A 1 367 ? 27.281 35.707 -78.402 1.00 81.50 367 ARG A N 1
ATOM 2885 C CA . ARG A 1 367 ? 26.721 36.977 -77.911 1.00 81.50 367 ARG A CA 1
ATOM 2886 C C . ARG A 1 367 ? 27.723 37.749 -77.060 1.00 81.50 367 ARG A C 1
ATOM 2888 O O . ARG A 1 367 ? 27.903 38.939 -77.294 1.00 81.50 367 ARG A O 1
ATOM 2895 N N . ALA A 1 368 ? 28.406 37.074 -76.137 1.00 76.50 368 ALA A N 1
ATOM 2896 C CA . ALA A 1 368 ? 29.422 37.698 -75.296 1.00 76.50 368 ALA A CA 1
ATOM 2897 C C . ALA A 1 368 ? 30.603 38.233 -76.123 1.00 76.50 368 ALA A C 1
ATOM 2899 O O . ALA A 1 368 ? 31.092 39.326 -75.854 1.00 76.50 368 ALA A O 1
ATOM 2900 N N . LEU A 1 369 ? 31.038 37.509 -77.161 1.00 78.12 369 LEU A N 1
ATOM 2901 C CA . LEU A 1 369 ? 32.074 37.980 -78.087 1.00 78.12 369 LEU A CA 1
ATOM 2902 C C . LEU A 1 369 ? 31.617 39.214 -78.872 1.00 78.12 369 LEU A C 1
ATOM 2904 O O . LEU A 1 369 ? 32.355 40.193 -78.922 1.00 78.12 369 LEU A O 1
ATOM 2908 N N . ARG A 1 370 ? 30.387 39.214 -79.398 1.00 75.88 370 ARG A N 1
ATOM 2909 C CA . ARG A 1 370 ? 29.821 40.366 -80.121 1.00 75.88 370 ARG A CA 1
ATOM 2910 C C . ARG A 1 370 ? 29.644 41.593 -79.228 1.00 75.88 370 ARG A C 1
ATOM 2912 O O . ARG A 1 370 ? 29.863 42.711 -79.681 1.00 75.88 370 ARG A O 1
ATOM 2919 N N . GLU A 1 371 ? 29.259 41.418 -77.965 1.00 73.12 371 GLU A N 1
ATOM 2920 C CA . GLU A 1 371 ? 29.206 42.535 -77.013 1.00 73.12 371 GLU A CA 1
ATOM 2921 C C . GLU A 1 371 ? 30.596 43.067 -76.670 1.00 73.12 371 GLU A C 1
ATOM 2923 O O . GLU A 1 371 ? 30.783 44.280 -76.575 1.00 73.12 371 GLU A O 1
ATOM 2928 N N . ARG A 1 372 ? 31.591 42.184 -76.552 1.00 68.44 372 ARG A N 1
ATOM 2929 C CA . ARG A 1 372 ? 32.983 42.562 -76.286 1.00 68.44 372 ARG A CA 1
ATOM 2930 C C . ARG A 1 372 ? 33.642 43.276 -77.472 1.00 68.44 372 ARG A C 1
ATOM 2932 O O . ARG A 1 372 ? 34.510 44.121 -77.277 1.00 68.44 372 ARG A O 1
ATOM 2939 N N . GLU A 1 373 ? 33.204 42.967 -78.688 1.00 68.62 373 GLU A N 1
ATOM 2940 C CA . GLU A 1 373 ? 33.612 43.653 -79.916 1.00 68.62 373 GLU A CA 1
ATOM 2941 C C . GLU A 1 373 ? 32.978 45.052 -80.011 1.00 68.62 373 GLU A C 1
ATOM 2943 O O . GLU A 1 373 ? 33.661 46.018 -80.336 1.00 68.62 373 GLU A O 1
ATOM 2948 N N . LYS A 1 374 ? 31.705 45.196 -79.607 1.00 66.94 374 LYS A N 1
ATOM 2949 C CA . LYS A 1 374 ? 31.006 46.495 -79.527 1.00 66.94 374 LYS A CA 1
ATOM 2950 C C . LYS A 1 374 ? 31.514 47.418 -78.417 1.00 66.94 374 LYS A C 1
ATOM 2952 O O . LYS A 1 374 ? 31.365 48.628 -78.525 1.00 66.94 374 LYS A O 1
ATOM 2957 N N . THR A 1 375 ? 32.065 46.855 -77.345 1.00 59.97 375 THR A N 1
ATOM 2958 C CA . THR A 1 375 ? 32.598 47.599 -76.187 1.00 59.97 375 THR A CA 1
ATOM 2959 C C . THR A 1 375 ? 34.114 47.792 -76.247 1.00 59.97 375 THR A C 1
ATOM 2961 O O . THR A 1 375 ? 34.703 48.313 -75.301 1.00 59.97 375 THR A O 1
ATOM 2964 N N . SER A 1 376 ? 34.766 47.405 -77.350 1.00 59.16 376 SER A N 1
ATOM 2965 C CA . SER A 1 376 ? 36.181 47.708 -77.555 1.00 59.16 376 SER A CA 1
ATOM 2966 C C . SER A 1 376 ? 36.356 49.192 -77.896 1.00 59.16 376 SER A C 1
ATOM 2968 O O . SER A 1 376 ? 35.767 49.642 -78.878 1.00 59.16 376 SER A O 1
ATOM 2970 N N . PRO A 1 377 ? 37.183 49.948 -77.149 1.00 60.72 377 PRO A N 1
ATOM 2971 C CA . PRO A 1 377 ? 37.536 51.315 -77.518 1.00 60.72 377 PRO A CA 1
ATOM 2972 C C . PRO A 1 377 ? 38.150 51.314 -78.919 1.00 60.72 377 PRO A C 1
ATOM 2974 O O . PRO A 1 377 ? 39.059 50.511 -79.179 1.00 60.72 377 PRO A O 1
ATOM 2977 N N . GLY A 1 378 ? 37.649 52.182 -79.804 1.00 64.06 378 GLY A N 1
ATOM 2978 C CA . GLY A 1 378 ? 38.197 52.366 -81.150 1.00 64.06 378 GLY A CA 1
ATOM 2979 C C . GLY A 1 378 ? 39.687 52.721 -81.095 1.00 64.06 378 GLY A C 1
ATOM 2980 O O . GLY A 1 378 ? 40.173 53.217 -80.077 1.00 64.06 378 GLY A O 1
ATOM 2981 N N . GLU A 1 379 ? 40.431 52.451 -82.170 1.00 59.75 379 GLU A N 1
ATOM 2982 C CA . GLU A 1 379 ? 41.898 52.611 -82.214 1.00 59.75 379 GLU A CA 1
ATOM 2983 C C . GLU A 1 379 ? 42.377 53.993 -81.728 1.00 59.75 379 GLU A C 1
ATOM 2985 O O . GLU A 1 379 ? 43.401 54.090 -81.048 1.00 59.75 379 GLU A O 1
ATOM 2990 N N . ASP A 1 380 ? 41.578 55.038 -81.955 1.00 58.91 380 ASP A N 1
ATOM 2991 C CA . ASP A 1 380 ? 41.841 56.401 -81.488 1.00 58.91 380 ASP A CA 1
ATOM 2992 C C . ASP A 1 380 ? 41.788 56.562 -79.957 1.00 58.91 380 ASP A C 1
ATOM 2994 O O . ASP A 1 380 ? 42.605 57.290 -79.387 1.00 58.91 380 ASP A O 1
ATOM 2998 N N . GLU A 1 381 ? 40.884 55.870 -79.254 1.00 60.84 381 GLU A N 1
ATOM 2999 C CA . GLU A 1 381 ? 40.834 55.894 -77.784 1.00 60.84 381 GLU A CA 1
ATOM 3000 C C . GLU A 1 381 ? 41.993 55.108 -77.172 1.00 60.84 381 GLU A C 1
ATOM 3002 O O . GLU A 1 381 ? 42.583 55.550 -76.182 1.00 60.84 381 GLU A O 1
ATOM 3007 N N . ARG A 1 382 ? 42.386 53.991 -77.797 1.00 63.91 382 ARG A N 1
ATOM 3008 C CA . ARG A 1 382 ? 43.570 53.223 -77.383 1.00 63.91 382 ARG A CA 1
ATOM 3009 C C . ARG A 1 382 ? 44.843 54.056 -77.529 1.00 63.91 382 ARG A C 1
ATOM 3011 O O . ARG A 1 382 ? 45.609 54.160 -76.573 1.00 63.91 382 ARG A O 1
ATOM 3018 N N . ALA A 1 383 ? 45.010 54.750 -78.657 1.00 62.72 383 ALA A N 1
ATOM 3019 C CA . ALA A 1 383 ? 46.130 55.666 -78.875 1.00 62.72 383 ALA A CA 1
ATOM 3020 C C . ALA A 1 383 ? 46.145 56.837 -77.871 1.00 62.72 383 ALA A C 1
ATOM 3022 O O . ALA A 1 383 ? 47.215 57.314 -77.481 1.00 62.72 383 ALA A O 1
ATOM 3023 N N . ARG A 1 384 ? 44.970 57.294 -77.413 1.00 62.09 384 ARG A N 1
ATOM 3024 C CA . ARG A 1 384 ? 44.838 58.342 -76.388 1.00 62.09 384 ARG A CA 1
ATOM 3025 C C . ARG A 1 384 ? 45.284 57.862 -75.005 1.00 62.09 384 ARG A C 1
ATOM 3027 O O . ARG A 1 384 ? 46.022 58.577 -74.326 1.00 62.09 384 ARG A O 1
ATOM 3034 N N . PHE A 1 385 ? 44.884 56.652 -74.610 1.00 64.31 385 PHE A N 1
ATOM 3035 C CA . PHE A 1 385 ? 45.312 56.033 -73.351 1.00 64.31 385 PHE A CA 1
ATOM 3036 C C . PHE A 1 385 ? 46.813 55.709 -73.340 1.00 64.31 385 PHE A C 1
ATOM 3038 O O . PHE A 1 385 ? 47.475 55.916 -72.322 1.00 64.31 385 PHE A O 1
ATOM 3045 N N . GLU A 1 386 ? 47.377 55.278 -74.470 1.00 65.44 386 GLU A N 1
ATOM 3046 C CA . GLU A 1 386 ? 48.810 54.987 -74.599 1.00 65.44 386 GLU A CA 1
ATOM 3047 C C . GLU A 1 386 ? 49.671 56.256 -74.455 1.00 65.44 386 GLU A C 1
ATOM 3049 O O . GLU A 1 386 ? 50.678 56.251 -73.745 1.00 65.44 386 GLU A O 1
ATOM 3054 N N . ARG A 1 387 ? 49.240 57.385 -75.042 1.00 63.56 387 ARG A N 1
ATOM 3055 C CA . ARG A 1 387 ? 49.933 58.682 -74.901 1.00 63.56 387 ARG A CA 1
ATOM 3056 C C . ARG A 1 387 ? 49.871 59.247 -73.483 1.00 63.56 387 ARG A C 1
ATOM 3058 O O . ARG A 1 387 ? 50.869 59.787 -73.010 1.00 63.56 387 ARG A O 1
ATOM 3065 N N . LEU A 1 388 ? 48.736 59.086 -72.794 1.00 62.50 388 LEU A N 1
ATOM 3066 C CA . LEU A 1 388 ? 48.597 59.450 -71.376 1.00 62.50 388 LEU A CA 1
ATOM 3067 C C . LEU A 1 388 ? 49.549 58.634 -70.493 1.00 62.50 388 LEU A C 1
ATOM 3069 O O . LEU A 1 388 ? 50.153 59.175 -69.571 1.00 62.50 388 LEU A O 1
ATOM 3073 N N . ARG A 1 389 ? 49.738 57.349 -70.809 1.00 67.19 389 ARG A N 1
ATOM 3074 C CA . ARG A 1 389 ? 50.663 56.464 -70.089 1.00 67.19 389 ARG A CA 1
ATOM 3075 C C . ARG A 1 389 ? 52.138 56.821 -70.316 1.00 67.19 389 ARG A C 1
ATOM 3077 O O . ARG A 1 389 ? 52.956 56.565 -69.440 1.00 67.19 389 ARG A O 1
ATOM 3084 N N . GLN A 1 390 ? 52.469 57.427 -71.457 1.00 73.06 390 GLN A N 1
ATOM 3085 C CA . GLN A 1 390 ? 53.820 57.891 -71.805 1.00 73.06 390 GLN A CA 1
ATOM 3086 C C . GLN A 1 390 ? 54.122 59.332 -71.343 1.00 73.06 390 GLN A C 1
ATOM 3088 O O . GLN A 1 390 ? 55.202 59.846 -71.622 1.00 73.06 390 GLN A O 1
ATOM 3093 N N . GLY A 1 391 ? 53.200 59.991 -70.627 1.00 62.62 391 GLY A N 1
ATOM 3094 C CA . GLY A 1 391 ? 53.433 61.310 -70.024 1.00 62.62 391 GLY A CA 1
ATOM 3095 C C . GLY A 1 391 ? 53.495 62.480 -71.013 1.00 62.62 391 GLY A C 1
ATOM 3096 O O . GLY A 1 391 ? 53.987 63.550 -70.661 1.00 62.62 391 GLY A O 1
ATOM 3097 N N . VAL A 1 392 ? 53.000 62.305 -72.243 1.00 71.31 392 VAL A N 1
ATOM 3098 C CA . VAL A 1 392 ? 52.979 63.365 -73.264 1.00 71.31 392 VAL A CA 1
ATOM 3099 C C . VAL A 1 392 ? 51.699 64.202 -73.104 1.00 71.31 392 VAL A C 1
ATOM 3101 O O . VAL A 1 392 ? 50.605 63.636 -73.170 1.00 71.31 392 VAL A O 1
ATOM 3104 N N . PRO A 1 393 ? 51.780 65.533 -72.900 1.00 62.91 393 PRO A N 1
ATOM 3105 C CA . PRO A 1 393 ? 50.592 66.367 -72.737 1.00 62.91 393 PRO A CA 1
ATOM 3106 C C . PRO A 1 393 ? 49.757 66.424 -74.031 1.00 62.91 393 PRO A C 1
ATOM 3108 O O . PRO A 1 393 ? 50.314 66.378 -75.134 1.00 62.91 393 PRO A O 1
ATOM 3111 N N . PRO A 1 394 ? 48.417 66.512 -73.929 1.00 64.50 394 PRO A N 1
ATOM 3112 C CA . PRO A 1 394 ? 47.543 66.519 -75.097 1.00 64.50 394 PRO A CA 1
ATOM 3113 C C . PRO A 1 394 ? 47.759 67.784 -75.949 1.00 64.50 394 PRO A C 1
ATOM 3115 O O . PRO A 1 394 ? 48.033 68.852 -75.398 1.00 64.50 394 PRO A O 1
ATOM 3118 N N . PRO A 1 395 ? 47.618 67.698 -77.287 1.00 61.06 395 PRO A N 1
ATOM 3119 C CA . PRO A 1 395 ? 47.708 68.873 -78.148 1.00 61.06 395 PRO A CA 1
ATOM 3120 C C . PRO A 1 395 ? 46.588 69.875 -77.811 1.00 61.06 395 PRO A C 1
ATOM 3122 O O . PRO A 1 395 ? 45.494 69.451 -77.420 1.00 61.06 395 PRO A O 1
ATOM 3125 N N . PRO A 1 396 ? 46.826 71.192 -77.969 1.00 58.19 396 PRO A N 1
ATOM 3126 C CA . PRO A 1 396 ? 45.809 72.203 -77.704 1.00 58.19 396 PRO A CA 1
ATOM 3127 C C . PRO A 1 396 ? 44.576 71.988 -78.601 1.00 58.19 396 PRO A C 1
ATOM 3129 O O . PRO A 1 396 ? 44.714 71.506 -79.733 1.00 58.19 396 PRO A O 1
ATOM 3132 N N . PRO A 1 397 ? 43.366 72.320 -78.113 1.00 58.12 397 PRO A N 1
ATOM 3133 C CA . PRO A 1 397 ? 42.133 72.105 -78.859 1.00 58.12 397 PRO A CA 1
ATOM 3134 C C . PRO A 1 397 ? 42.174 72.868 -80.187 1.00 58.12 397 PRO A C 1
ATOM 3136 O O . PRO A 1 397 ? 42.504 74.054 -80.227 1.00 58.12 397 PRO A O 1
ATOM 3139 N N . ARG A 1 398 ? 41.840 72.179 -81.286 1.00 54.12 398 ARG A N 1
ATOM 3140 C CA . ARG A 1 398 ? 41.628 72.835 -82.583 1.00 54.12 398 ARG A CA 1
ATOM 3141 C C . ARG A 1 398 ? 40.465 73.829 -82.456 1.00 54.12 398 ARG A C 1
ATOM 3143 O O . ARG A 1 398 ? 39.495 73.514 -81.766 1.00 54.12 398 ARG A O 1
ATOM 3150 N N . PRO A 1 399 ? 40.539 74.998 -83.115 1.00 47.53 399 PRO A N 1
ATOM 3151 C CA . PRO A 1 399 ? 39.457 75.972 -83.094 1.00 47.53 399 PRO A CA 1
ATOM 3152 C C . PRO A 1 399 ? 38.183 75.356 -83.679 1.00 47.53 399 PRO A C 1
ATOM 3154 O O . PRO A 1 399 ? 38.217 74.747 -84.751 1.00 47.53 399 PRO A O 1
ATOM 3157 N N . SER A 1 400 ? 37.073 75.506 -82.952 1.00 44.69 400 SER A N 1
ATOM 3158 C CA . SER A 1 400 ? 35.743 75.101 -83.405 1.00 44.69 400 SER A CA 1
ATOM 3159 C C . SER A 1 400 ? 35.424 75.782 -84.739 1.00 44.69 400 SER A C 1
ATOM 3161 O O . SER A 1 400 ? 35.528 77.010 -84.818 1.00 44.69 400 SER A O 1
ATOM 3163 N N . PRO A 1 401 ? 35.043 75.033 -85.789 1.00 50.38 401 PRO A N 1
ATOM 3164 C CA . PRO A 1 401 ? 34.609 75.639 -87.034 1.00 50.38 401 PRO A CA 1
ATOM 3165 C C . PRO A 1 401 ? 33.316 76.421 -86.794 1.00 50.38 401 PRO A C 1
ATOM 3167 O O . PRO A 1 401 ? 32.392 75.952 -86.127 1.00 50.38 401 PRO A O 1
ATOM 3170 N N . ALA A 1 402 ? 33.313 77.643 -87.318 1.00 42.28 402 ALA A N 1
ATOM 3171 C CA . ALA A 1 402 ? 32.221 78.591 -87.257 1.00 42.28 402 ALA A CA 1
ATOM 3172 C C . ALA A 1 402 ? 30.902 77.961 -87.721 1.00 42.28 402 ALA A C 1
ATOM 3174 O O . ALA A 1 402 ? 30.820 77.349 -88.785 1.00 42.28 402 ALA A O 1
ATOM 3175 N N . ALA A 1 403 ? 29.861 78.170 -86.921 1.00 46.28 403 ALA A N 1
ATOM 3176 C CA . ALA A 1 403 ? 28.493 78.103 -87.395 1.00 46.28 403 ALA A CA 1
ATOM 3177 C C . ALA A 1 403 ? 28.262 79.256 -88.374 1.00 46.28 403 ALA A C 1
ATOM 3179 O O . ALA A 1 403 ? 28.553 80.393 -88.004 1.00 46.28 403 ALA A O 1
ATOM 3180 N N . THR A 1 404 ? 27.758 78.968 -89.578 1.00 40.09 404 THR A N 1
ATOM 3181 C CA . THR A 1 404 ? 26.585 79.596 -90.244 1.00 40.09 404 THR A CA 1
ATOM 3182 C C . THR A 1 404 ? 26.635 79.405 -91.768 1.00 40.09 404 THR A C 1
ATOM 3184 O O . THR A 1 404 ? 27.729 79.228 -92.309 1.00 40.09 404 THR A O 1
ATOM 3187 N N . PRO A 1 405 ? 25.503 79.536 -92.489 1.00 52.03 405 PRO A N 1
ATOM 3188 C CA . PRO A 1 405 ? 24.105 79.654 -92.043 1.00 52.03 405 PRO A CA 1
ATOM 3189 C C . PRO A 1 405 ? 23.232 78.434 -92.374 1.00 52.03 405 PRO A C 1
ATOM 3191 O O . PRO A 1 405 ? 23.482 77.768 -93.403 1.00 52.03 405 PRO A O 1
#

Sequence (405 aa):
MRARRREINIFNMSLLDILCGALGAFCFMMLVALPYYKPAGSAKELREAQAETQKLLNDLENLQGQMVNKESVDELKELLKRLEAQIKVLQGQVNILSAEKEELERRMNVVTAENGQLRERLNQLTAEKEQLEARINQLTAENQRLAEEMEKMRVENATLLATVKRQKPFAVRALLPDASDGQSVEIFIEDDELALGGAKSANAVFDPQAQLYKSGWMNDITNLRFSDGGATVWISASTVPGVTYKIFLKEGAEEKLRKNMEVLTIVDGDFAESKEKPASVMTFDTARTKTLPALILGPERPWGLLGTLTVDAEAKLTFKAATAAERDEEWRKLMKTEPPPFPTPVPPPPRPVPAEVEQRRREMRERALREREKTSPGEDERARFERLRQGVPPPPPRPSPAATP

pLDDT: mean 78.38, std 15.67, range [35.44, 98.56]